Protein AF-0000000086878486 (afdb_homodimer)

Nearest PDB structures (foldseek):
  1zkg-assembly1_A  TM=4.539E-01  e=3.062E-04  Thermotoga maritima MSB8
  2id6-assembly1_A-2  TM=4.711E-01  e=4.262E-04  Thermotoga maritima
  3bhq-assembly1_B  TM=4.374E-01  e=1.096E-03  Mesorhizobium japonicum MAFF 303099
  1jt0-assembly1_A  TM=4.997E-01  e=2.566E-03  Staphylococcus aureus
  3e7q-assembly1_A  TM=3.628E-01  e=9.636E-03  Pseudomonas aeruginosa

pLDDT: mean 92.59, std 7.36, range [60.41, 98.69]

Solvent-accessible surface area (backbone atoms only — not comparable to full-atom values): 22245 Å² total; per-residue (Å²): 107,73,61,56,51,49,52,49,51,51,50,50,50,43,53,32,38,48,52,41,32,56,75,5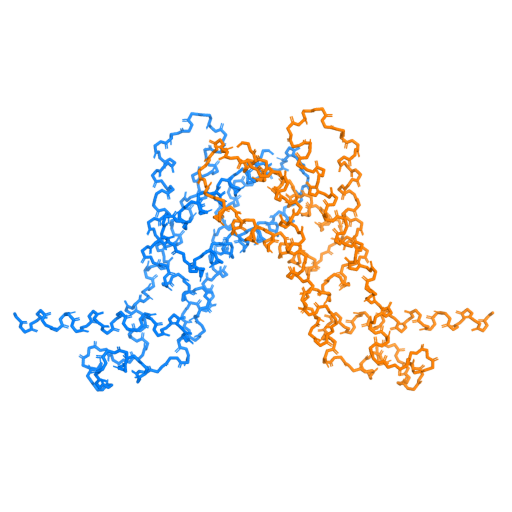2,11,56,74,69,44,48,66,60,61,32,19,58,68,73,71,50,54,52,71,61,51,50,76,76,30,88,45,69,67,56,45,48,44,69,60,51,36,73,67,54,56,54,50,52,51,47,55,53,50,52,48,51,51,50,48,67,76,40,62,80,44,87,75,48,59,61,64,59,55,48,50,53,50,49,49,52,51,49,48,52,62,76,38,41,61,49,51,48,22,42,62,70,30,17,58,93,47,94,32,61,54,42,54,61,51,50,39,50,51,50,43,58,62,49,56,79,70,64,72,89,71,45,75,80,49,65,67,55,70,71,41,44,54,52,44,43,51,49,50,42,51,45,54,53,48,49,52,51,56,58,66,71,52,92,73,54,71,66,49,49,48,32,38,48,53,44,51,48,49,24,51,52,38,9,49,43,53,66,69,61,108,72,61,56,51,48,52,50,52,52,50,50,49,42,54,32,39,49,53,41,30,55,74,51,13,56,74,69,44,47,65,59,59,32,18,56,67,74,70,51,53,52,70,59,51,49,77,78,30,87,45,69,68,54,46,47,42,70,61,51,37,71,67,54,55,54,49,52,51,48,56,53,50,52,48,52,52,49,49,67,74,39,62,80,45,87,76,48,58,62,65,59,54,48,50,52,51,48,50,52,52,49,48,52,61,74,38,39,62,49,51,46,23,42,62,71,29,17,58,93,48,95,32,62,54,42,55,62,51,49,39,52,51,51,44,59,61,50,56,79,69,66,72,88,71,45,74,82,48,67,70,54,71,71,42,45,52,51,43,44,51,49,51,42,51,45,53,54,50,49,53,51,56,58,65,70,52,91,72,54,71,66,50,50,49,32,38,48,54,46,52,48,49,23,51,50,37,9,49,44,52,67,69,59

Secondary structure (DSSP, 8-state):
-HHHHHHHHHHHHHHHHHHHHHHHHHHH--HHHHHHHTT--HHHHHTT-SSHHHHHHHHS-HHHHHHHHHHHHHHHHHHHHSTT-TT--HHHHHHHHHHHHHHHHHTHHHHHHHHHS-TTSTTTTHHHHHHHHHHHHHHTT--S--SS----HHHHHHHHHHHHHHHHHHHHHHHHS---HHHHHHHHHHHHHHHHHHHHHHH-/-HHHHHHHHHHHHHHHHHHHHHHHHHHH--HHHHHHHTT--HHHHHTT-SSHHHHHHHHS-HHHHHHHHHHHHHHHHHHHHSTT-TT--HHHHHHHHHHHHHHHHHTHHHHHHHHHS-TTSGGGGHHHHHHHHHHHHHHTT--S--SS----HHHHHHHHHHHHHHHHHHHHHHHHS---HHHHHHHHHHHHHHHHHHHHHHH-

Foldseek 3Di:
DVVVVVVVVLVLLLVLLLVQCLVQFLVRGDLVSSCVSVVHDSVVNCVPAVDSQRSVCVNQPPVLLVVVLVLLLVVLVLLLVCVPPPVPPPVVVVVSLVVVLCSCVVCLSSLLNLAPRAPPHPSPCSLVVSLVSSLVSCVVLDDCDADPDDDDPVRVSVVSSVVSSVVSVVSNVLSPDDDDSVVSSVVSVVVVVVSSVVVSNRRD/DVVVVVV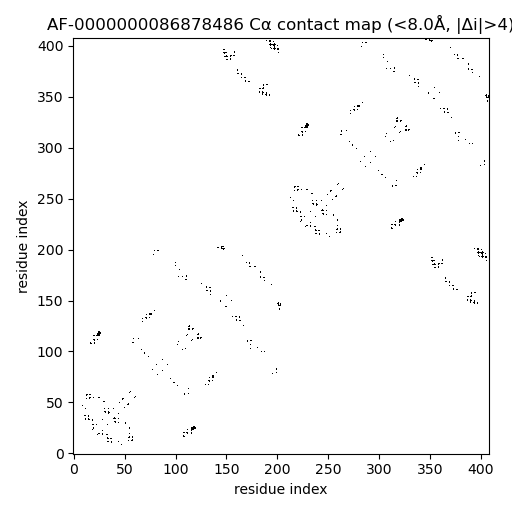VVLVLLLVLLLVQCLVQFLVRGDLVSSCVSVPHDSVVNCVPAVDSQRSVCVNQPPVLLVVVLVLLLVVLVLLLVCVPPPVPPPVVVVVSLVVVLCSCVVCLSSLLNLAPRAPPHPSPCSLVVSLVSQLVSCVVQDDCDADPDDDDPVRVSVVSSVVSSVVSVVSNVLSPDDDDSVVSSVVSVVVVVVSSVVVSNRRD

Radius of gyration: 25.2 Å; Cα contacts (8 Å, |Δi|>4): 394; chains: 2; bounding box: 57×85×45 Å

Sequence (408 aa):
MVQAKKDEVRKEIEYAALKVFYEKGFVDAKMSDIANEINISVGNIYTYFKNKKDLFYAVVPPDLVDYLKKVLVDTIHFDNQNLFDAETDSDRKSALLQEQVDVLRKYRNQIIIIFEKNKGTIYTNAKNELVETMIETKKAYLKKQYKHYEIGMEENLILLDILAHNVIDMNLDLLKRDMSEDSRKQIFEALYVYRLYGMKSLSEMVQAKKDEVRKEIEYAALKVFYEKGFVDAKMSDIANEINISVGNIYTYFKNKKDLFYAVVPPDLVDYLKKVLVDTIHFDNQNLFDAETDSDRKSALLQEQVDVLRKYRNQIIIIFEKNKGTIYTNAKNELVETMIETKKAYLKKQYKHYEIGMEENLILLDILAHNVIDMNLDLLKRDMSEDSRKQIFEALYVYRLYGMKSLSE

Structure (mmCIF, N/CA/C/O backbone):
data_AF-0000000086878486-model_v1
#
loop_
_entity.id
_entity.type
_entity.pdbx_description
1 polymer 'TetR/AcrR family transcriptional regulator'
#
loop_
_atom_site.group_PDB
_atom_site.id
_atom_site.type_symbol
_atom_site.label_atom_id
_atom_site.label_alt_id
_atom_site.label_comp_id
_atom_site.label_asym_id
_atom_site.label_entity_id
_atom_site.label_seq_id
_atom_site.pdbx_PDB_ins_code
_atom_site.Cartn_x
_atom_site.Cartn_y
_atom_site.Cartn_z
_atom_site.occupancy
_atom_site.B_iso_or_equiv
_atom_site.auth_seq_id
_atom_site.auth_comp_id
_atom_site.auth_asym_id
_atom_site.auth_atom_id
_atom_site.pdbx_PDB_model_num
ATOM 1 N N . MET A 1 1 ? -11.852 -44.219 -20.453 1 65.25 1 MET A N 1
ATOM 2 C CA . MET A 1 1 ? -12.57 -43.312 -21.328 1 65.25 1 MET A CA 1
ATOM 3 C C . MET A 1 1 ? -13.633 -42.531 -20.547 1 65.25 1 MET A C 1
ATOM 5 O O . MET A 1 1 ? -13.68 -41.312 -20.625 1 65.25 1 MET A O 1
ATOM 9 N N . VAL A 1 2 ? -14.461 -43.281 -19.859 1 73.12 2 VAL A N 1
ATOM 10 C CA . VAL A 1 2 ? -15.516 -42.688 -19.062 1 73.12 2 VAL A CA 1
ATOM 11 C C . VAL A 1 2 ? -14.906 -41.844 -17.938 1 73.12 2 VAL A C 1
ATOM 13 O O . VAL A 1 2 ? -15.336 -40.719 -17.688 1 73.12 2 VAL A O 1
ATOM 16 N N . GLN A 1 3 ? -13.82 -42.344 -17.406 1 74.25 3 GLN A N 1
ATOM 17 C CA . GLN A 1 3 ? -13.156 -41.656 -16.297 1 74.25 3 GLN A CA 1
ATOM 18 C C . GLN A 1 3 ? -12.492 -40.375 -16.781 1 74.25 3 GLN A C 1
ATOM 20 O O . GLN A 1 3 ? -12.57 -39.344 -16.109 1 74.25 3 GLN A O 1
ATOM 25 N N . ALA A 1 4 ? -11.906 -40.531 -17.922 1 75.56 4 ALA A N 1
ATOM 26 C CA . ALA A 1 4 ? -11.242 -39.375 -18.5 1 75.56 4 ALA A CA 1
ATOM 27 C C . ALA A 1 4 ? -12.227 -38.219 -18.766 1 75.56 4 ALA A C 1
ATOM 29 O O . ALA A 1 4 ? -11.906 -37.062 -18.547 1 75.56 4 ALA A O 1
ATOM 30 N N . LYS A 1 5 ? -13.273 -38.594 -19.172 1 80.12 5 LYS A N 1
ATOM 31 C CA . LYS A 1 5 ? -14.312 -37.594 -19.438 1 80.12 5 LYS A CA 1
ATOM 32 C C . LYS A 1 5 ? -14.781 -36.938 -18.125 1 80.12 5 LYS A C 1
ATOM 34 O O . LYS A 1 5 ? -15 -35.719 -18.094 1 80.12 5 LYS A O 1
ATOM 39 N N . LYS A 1 6 ? -14.805 -37.781 -17.109 1 85.31 6 LYS A N 1
ATOM 40 C CA . LYS A 1 6 ? -15.219 -37.25 -15.805 1 85.31 6 LYS A CA 1
ATOM 41 C C . LYS A 1 6 ? -14.195 -36.25 -15.266 1 85.31 6 LYS A C 1
ATOM 43 O O . LYS A 1 6 ? -14.562 -35.219 -14.719 1 85.31 6 LYS A O 1
ATOM 48 N N . ASP A 1 7 ? -12.961 -36.625 -15.469 1 89.5 7 ASP A N 1
ATOM 49 C CA . ASP A 1 7 ? -11.891 -35.75 -14.992 1 89.5 7 ASP A CA 1
ATOM 50 C C . ASP A 1 7 ? -11.875 -34.438 -15.758 1 89.5 7 ASP A C 1
ATOM 52 O O . ASP A 1 7 ? -11.602 -33.375 -15.18 1 89.5 7 ASP A O 1
ATOM 56 N N . GLU A 1 8 ? -12.172 -34.531 -16.969 1 92.75 8 GLU A N 1
ATOM 57 C CA . GLU A 1 8 ? -12.211 -33.312 -17.797 1 92.75 8 GLU A CA 1
ATOM 58 C C . GLU A 1 8 ? -13.336 -32.406 -17.359 1 92.75 8 GLU A C 1
ATOM 60 O O . GLU A 1 8 ? -13.148 -31.188 -17.281 1 92.75 8 GLU A O 1
ATOM 65 N N . VAL A 1 9 ? -14.508 -33 -17.109 1 94.38 9 VAL A N 1
ATOM 66 C CA . VAL A 1 9 ? -15.641 -32.219 -16.656 1 94.38 9 VAL A CA 1
ATOM 67 C C . VAL A 1 9 ? -15.336 -31.578 -15.305 1 94.38 9 VAL A C 1
ATOM 69 O O . VAL A 1 9 ? -15.641 -30.406 -15.078 1 94.38 9 VAL A O 1
ATOM 72 N N . ARG A 1 10 ? -14.766 -32.344 -14.438 1 96.88 10 ARG A N 1
ATOM 73 C CA . ARG A 1 10 ? -14.391 -31.828 -13.125 1 96.88 10 ARG A CA 1
ATOM 74 C C . ARG A 1 10 ? -13.477 -30.609 -13.25 1 96.88 10 ARG A C 1
ATOM 76 O O . ARG A 1 10 ? -13.688 -29.594 -12.57 1 96.88 10 ARG A O 1
ATOM 83 N N . LYS A 1 11 ? -12.477 -30.75 -14.117 1 96.81 11 LYS A N 1
ATOM 84 C CA . LYS A 1 11 ? -11.531 -29.656 -14.32 1 96.81 11 LYS A CA 1
ATOM 85 C C . LYS A 1 11 ? -12.227 -28.422 -14.906 1 96.81 11 LYS A C 1
ATOM 87 O O . LYS A 1 11 ? -11.906 -27.297 -14.539 1 96.81 11 LYS A O 1
ATOM 92 N N . GLU A 1 12 ? -13.109 -28.656 -15.797 1 97.25 12 GLU A N 1
ATOM 93 C CA . GLU A 1 12 ? -13.875 -27.562 -16.359 1 97.25 12 GLU A CA 1
ATOM 94 C C . GLU A 1 12 ? -14.68 -26.828 -15.289 1 97.25 12 GLU A C 1
ATOM 96 O O . GLU A 1 12 ? -14.766 -25.609 -15.297 1 97.25 12 GLU A O 1
ATOM 101 N N . ILE A 1 13 ? -15.266 -27.609 -14.398 1 97.94 13 ILE A N 1
ATOM 102 C CA . ILE A 1 13 ? -16.031 -27.031 -13.305 1 97.94 13 ILE A CA 1
ATOM 103 C C . ILE A 1 13 ? -15.109 -26.203 -12.406 1 97.94 13 ILE A C 1
ATOM 105 O O . ILE A 1 13 ? -15.453 -25.094 -12.016 1 97.94 13 ILE A O 1
ATOM 109 N N . GLU A 1 14 ? -13.977 -26.734 -12.148 1 98.06 14 GLU A N 1
ATOM 110 C CA . GLU A 1 14 ? -13.016 -26.031 -11.297 1 98.06 14 GLU A CA 1
ATOM 111 C C . GLU A 1 14 ? -12.57 -24.719 -11.938 1 98.06 14 GLU A C 1
ATOM 113 O O . GLU A 1 14 ? -12.453 -23.703 -11.258 1 98.06 14 GLU A O 1
ATOM 118 N N . TYR A 1 15 ? -12.328 -24.781 -13.211 1 97.38 15 TYR A N 1
ATOM 119 C CA . TYR A 1 15 ? -11.914 -23.578 -13.93 1 97.38 15 TYR A CA 1
ATOM 120 C C . TYR A 1 15 ? -13.023 -22.531 -13.914 1 97.38 15 TYR A C 1
ATOM 122 O O . TYR A 1 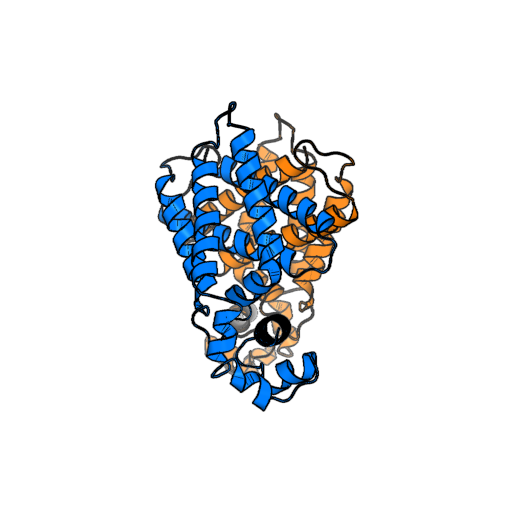15 ? -12.766 -21.359 -13.68 1 97.38 15 TYR A O 1
ATOM 130 N N . ALA A 1 16 ? -14.211 -22.922 -14.141 1 98.38 16 ALA A N 1
ATOM 131 C CA . ALA A 1 16 ? -15.359 -22.031 -14.094 1 98.38 16 ALA A CA 1
ATOM 132 C C . ALA A 1 16 ? -15.539 -21.438 -12.695 1 98.38 16 ALA A C 1
ATOM 134 O O . ALA A 1 16 ? -15.82 -20.25 -12.547 1 98.38 16 ALA A O 1
ATOM 135 N N . ALA A 1 17 ? -15.383 -22.297 -11.727 1 98.62 17 ALA A N 1
ATOM 136 C CA . ALA A 1 17 ? -15.516 -21.875 -10.344 1 98.62 17 ALA A CA 1
ATOM 137 C C . ALA A 1 17 ? -14.461 -20.812 -10 1 98.62 17 ALA A C 1
ATOM 139 O O . ALA A 1 17 ? -14.773 -19.797 -9.375 1 98.62 17 ALA A O 1
ATOM 140 N N . LEU A 1 18 ? -13.234 -21.094 -10.398 1 98.12 18 LEU A N 1
ATOM 141 C CA . LEU A 1 18 ? -12.156 -20.141 -10.148 1 98.12 18 LEU A CA 1
ATOM 142 C C . LEU A 1 18 ? -12.492 -18.781 -10.727 1 98.12 18 LEU A C 1
ATOM 144 O O . LEU A 1 18 ? -12.312 -17.75 -10.055 1 98.12 18 LEU A O 1
ATOM 148 N N . LYS A 1 19 ? -12.992 -18.781 -11.875 1 98 19 LYS A N 1
ATOM 149 C CA . LYS A 1 19 ? -13.375 -17.531 -12.539 1 98 19 LYS A CA 1
ATOM 150 C C . LYS A 1 19 ? -14.477 -16.812 -11.773 1 98 19 LYS A C 1
ATOM 152 O O . LYS A 1 19 ? -14.375 -15.617 -11.508 1 98 19 LYS A O 1
ATOM 157 N N . VAL A 1 20 ? -15.508 -17.5 -11.383 1 98.62 20 VAL A N 1
ATOM 158 C CA . VAL A 1 20 ? -16.672 -16.922 -10.711 1 98.62 20 VAL A CA 1
ATOM 159 C C . VAL A 1 20 ? -16.266 -16.422 -9.328 1 98.62 20 VAL A C 1
ATOM 161 O O . VAL A 1 20 ? -16.641 -15.312 -8.93 1 98.62 20 VAL A O 1
ATOM 164 N N . PHE A 1 21 ? -15.453 -17.234 -8.594 1 98.5 21 PHE A N 1
ATOM 165 C CA . PHE A 1 21 ? -14.992 -16.812 -7.273 1 98.5 21 PHE A CA 1
ATOM 166 C C . PHE A 1 21 ? -14.086 -15.594 -7.375 1 98.5 21 PHE A C 1
ATOM 168 O O . PHE A 1 21 ? -14.086 -14.742 -6.484 1 98.5 21 PHE A O 1
ATOM 175 N N . TYR A 1 22 ? -13.352 -15.523 -8.414 1 97.81 22 TYR A N 1
ATOM 176 C CA . TYR A 1 22 ? -12.508 -14.359 -8.656 1 97.81 22 TYR A CA 1
ATOM 177 C C . TYR A 1 22 ? -13.352 -13.117 -8.906 1 97.81 22 TYR A C 1
ATOM 179 O O . TYR A 1 22 ? -13.055 -12.047 -8.375 1 97.81 22 TYR A O 1
ATOM 187 N N . GLU A 1 23 ? -14.391 -13.281 -9.609 1 97.31 23 GLU A N 1
ATOM 188 C CA . GLU A 1 23 ? -15.203 -12.141 -10.039 1 97.31 23 GLU A CA 1
ATOM 189 C C . GLU A 1 23 ? -16.156 -11.695 -8.93 1 97.31 23 GLU A C 1
ATOM 191 O O . GLU A 1 23 ? -16.359 -10.5 -8.719 1 97.31 23 GLU A O 1
ATOM 196 N N . LYS A 1 24 ? -16.641 -12.68 -8.148 1 97.5 24 LYS A N 1
ATOM 197 C CA . LYS A 1 24 ? -17.781 -12.336 -7.301 1 97.5 24 LYS A CA 1
ATOM 198 C C . LYS A 1 24 ? -17.438 -12.516 -5.824 1 97.5 24 LYS A C 1
ATOM 200 O O . LYS A 1 24 ? -18.141 -11.992 -4.949 1 97.5 24 LYS A O 1
ATOM 205 N N . GLY A 1 25 ? -16.375 -13.297 -5.617 1 97.81 25 GLY A N 1
ATOM 206 C CA . GLY A 1 25 ? -16.141 -13.703 -4.242 1 97.81 25 GLY A CA 1
ATOM 207 C C . GLY A 1 25 ? -16.969 -14.898 -3.822 1 97.81 25 GLY A C 1
ATOM 208 O O . GLY A 1 25 ? -17.875 -15.32 -4.547 1 97.81 25 GLY A O 1
ATOM 209 N N . PHE A 1 26 ? -16.672 -15.398 -2.674 1 97.69 26 PHE A N 1
ATOM 210 C CA . PHE A 1 26 ? -17.312 -16.625 -2.205 1 97.69 26 PHE A CA 1
ATOM 211 C C . PHE A 1 26 ? -18.766 -16.375 -1.858 1 97.69 26 PHE A C 1
ATOM 213 O O . PHE A 1 26 ? -19.641 -17.125 -2.283 1 97.69 26 PHE A O 1
ATOM 220 N N . VAL A 1 27 ? -19.062 -15.328 -1.132 1 97.81 27 VAL A N 1
ATOM 221 C CA . VAL A 1 27 ? -20.391 -15.086 -0.584 1 97.81 27 VAL A CA 1
ATOM 222 C C . VAL A 1 27 ? -21.391 -14.844 -1.72 1 97.81 27 VAL A C 1
ATOM 224 O O . VAL A 1 27 ? -22.453 -15.453 -1.756 1 97.81 27 VAL A O 1
ATOM 227 N N . ASP A 1 28 ? -21 -14.148 -2.734 1 98.06 28 ASP A N 1
ATOM 228 C CA . ASP A 1 28 ? -21.938 -13.711 -3.773 1 98.06 28 ASP A CA 1
ATOM 229 C C . ASP A 1 28 ? -22 -14.734 -4.91 1 98.06 28 ASP A C 1
ATOM 231 O O . ASP A 1 28 ? -22.938 -14.719 -5.711 1 98.06 28 ASP A O 1
ATOM 235 N N . ALA A 1 29 ? -21.016 -15.539 -4.969 1 98.38 29 ALA A N 1
ATOM 236 C CA . ALA A 1 29 ? -21.016 -16.562 -6.012 1 98.38 29 ALA A CA 1
ATOM 237 C C . ALA A 1 29 ? -22.109 -17.594 -5.773 1 98.38 29 ALA A C 1
ATOM 239 O O . ALA A 1 29 ? -22.359 -17.984 -4.633 1 98.38 29 ALA A O 1
ATOM 240 N N . LYS A 1 30 ? -22.766 -18 -6.871 1 98.19 30 LYS A N 1
ATOM 241 C CA . LYS A 1 30 ? -23.781 -19.047 -6.832 1 98.19 30 LYS A CA 1
ATOM 242 C C . LYS A 1 30 ? -23.375 -20.234 -7.699 1 98.19 30 LYS A C 1
ATOM 244 O O . LYS A 1 30 ? -22.672 -20.078 -8.695 1 98.19 30 LYS A O 1
ATOM 249 N N . MET A 1 31 ? -23.891 -21.391 -7.277 1 98.31 31 MET A N 1
ATOM 250 C CA . MET A 1 31 ? -23.625 -22.578 -8.07 1 98.31 31 MET A CA 1
ATOM 251 C C . MET A 1 31 ? -24.188 -22.438 -9.484 1 98.31 31 MET A C 1
ATOM 253 O O . MET A 1 31 ? -23.609 -22.953 -10.438 1 98.31 31 MET A O 1
ATOM 257 N N . SER A 1 32 ? -25.234 -21.656 -9.625 1 98.5 32 SER A N 1
ATOM 258 C CA . SER A 1 32 ? -25.828 -21.406 -10.938 1 98.5 32 SER A CA 1
ATOM 259 C C . SER A 1 32 ? -24.906 -20.578 -11.82 1 98.5 32 SER A C 1
ATOM 261 O O . SER A 1 32 ? -24.844 -20.781 -13.031 1 98.5 32 SER A O 1
ATOM 263 N N . ASP A 1 33 ? -24.219 -19.578 -11.227 1 98.62 33 ASP A N 1
ATOM 264 C CA . ASP A 1 33 ? -23.234 -18.797 -11.977 1 98.62 33 ASP A CA 1
ATOM 265 C C . ASP A 1 33 ? -22.156 -19.703 -12.578 1 98.62 33 ASP A C 1
ATOM 267 O O . ASP A 1 33 ? -21.781 -19.516 -13.742 1 98.62 33 ASP A O 1
ATOM 271 N N . ILE A 1 34 ? -21.719 -20.656 -11.789 1 98.62 34 ILE A N 1
ATOM 272 C CA . ILE A 1 34 ? -20.656 -21.562 -12.195 1 98.62 34 ILE A CA 1
ATOM 273 C C . ILE A 1 34 ? -21.156 -22.5 -13.297 1 98.62 34 ILE A C 1
ATOM 275 O O . ILE A 1 34 ? -20.484 -22.703 -14.312 1 98.62 34 ILE A O 1
ATOM 279 N N . ALA A 1 35 ? -22.344 -23.047 -13.148 1 98.5 35 ALA A N 1
ATOM 280 C CA . ALA A 1 35 ? -22.953 -23.922 -14.141 1 98.5 35 ALA A CA 1
ATOM 281 C C . ALA A 1 35 ? -23.109 -23.203 -15.477 1 98.5 35 ALA A C 1
ATOM 283 O O . ALA A 1 35 ? -22.797 -23.766 -16.531 1 98.5 35 ALA A O 1
ATOM 284 N N . ASN A 1 36 ? -23.547 -21.953 -15.391 1 98.31 36 ASN A N 1
ATOM 285 C CA . ASN A 1 36 ? -23.812 -21.156 -16.578 1 98.31 36 ASN A CA 1
ATOM 286 C C . ASN A 1 36 ? -22.516 -20.859 -17.344 1 98.31 36 ASN A C 1
ATOM 288 O O . ASN A 1 36 ? -22.531 -20.75 -18.578 1 98.31 36 ASN A O 1
ATOM 292 N N . GLU A 1 37 ? -21.438 -20.797 -16.672 1 97.69 37 GLU A N 1
ATOM 293 C CA . GLU A 1 37 ? -20.141 -20.5 -17.312 1 97.69 37 GLU A CA 1
ATOM 294 C C . GLU A 1 37 ? -19.766 -21.562 -18.328 1 97.69 37 GLU A C 1
ATOM 296 O O . GLU A 1 37 ? -19.125 -21.266 -19.328 1 97.69 37 GLU A O 1
ATOM 301 N N . ILE A 1 38 ? -20.188 -22.781 -18.094 1 97.38 38 ILE A N 1
ATOM 302 C CA . ILE A 1 38 ? -19.766 -23.859 -18.984 1 97.38 38 ILE A CA 1
ATOM 303 C C . ILE A 1 38 ? -20.984 -24.594 -19.516 1 97.38 38 ILE A C 1
ATOM 305 O O . ILE A 1 38 ? -20.875 -25.734 -19.984 1 97.38 38 ILE A O 1
ATOM 309 N N . ASN A 1 39 ? -22.172 -24.047 -19.266 1 97.44 39 ASN A N 1
ATOM 310 C CA . ASN A 1 39 ? -23.422 -24.5 -19.859 1 97.44 39 ASN A CA 1
ATOM 311 C C . ASN A 1 39 ? -23.766 -25.922 -19.406 1 97.44 39 ASN A C 1
ATOM 313 O O . ASN A 1 39 ? -24.047 -26.781 -20.234 1 97.44 39 ASN A O 1
ATOM 317 N N . ILE A 1 40 ? -23.812 -26.125 -18.156 1 97.19 40 ILE A N 1
ATOM 318 C CA . ILE A 1 40 ? -24.297 -27.375 -17.562 1 97.19 40 ILE A CA 1
ATOM 319 C C . ILE A 1 40 ? -25.328 -27.062 -16.469 1 97.19 40 ILE A C 1
ATOM 321 O O . ILE A 1 40 ? -25.578 -25.906 -16.156 1 97.19 40 ILE A O 1
ATOM 325 N N . SER A 1 41 ? -25.953 -28.078 -15.969 1 96.69 41 SER A N 1
ATOM 326 C CA . SER A 1 41 ? -26.906 -27.891 -14.891 1 96.69 41 SER A CA 1
ATOM 327 C C . SER A 1 41 ? -26.219 -27.844 -13.531 1 96.69 41 SER A C 1
ATOM 329 O O . SER A 1 41 ? -25.141 -28.438 -13.359 1 96.69 41 SER A O 1
ATOM 331 N N . VAL A 1 42 ? -26.844 -27.188 -12.617 1 97.62 42 VAL A N 1
ATOM 332 C CA . VAL A 1 42 ? -26.344 -27.156 -11.25 1 97.62 42 VAL A CA 1
ATOM 333 C C . VAL A 1 42 ? -26.266 -28.578 -10.695 1 97.62 42 VAL A C 1
ATOM 335 O O . VAL A 1 42 ? -25.312 -28.922 -9.992 1 97.62 42 VAL A O 1
ATOM 338 N N . GLY A 1 43 ? -27.25 -29.375 -11 1 97 43 GLY A N 1
ATOM 339 C CA . GLY A 1 43 ? -27.266 -30.75 -10.562 1 97 43 GLY A CA 1
ATOM 340 C C . GLY A 1 43 ? -26.047 -31.531 -11 1 97 43 GLY A C 1
ATOM 341 O O . GLY A 1 43 ? -25.531 -32.375 -10.25 1 97 43 GLY A O 1
ATOM 342 N N . ASN A 1 44 ? -25.625 -31.266 -12.148 1 96.75 44 ASN A N 1
ATOM 343 C CA . ASN A 1 44 ? -24.438 -31.922 -12.664 1 96.75 44 ASN A CA 1
ATOM 344 C C . ASN A 1 44 ? -23.203 -31.562 -11.844 1 96.75 44 ASN A C 1
ATOM 346 O O . ASN A 1 44 ? -22.328 -32.406 -11.609 1 96.75 44 ASN A O 1
ATOM 350 N N . ILE A 1 45 ? -23.078 -30.344 -11.383 1 97.88 45 ILE A N 1
ATOM 351 C CA . ILE A 1 45 ? -21.953 -29.938 -10.555 1 97.88 45 ILE A CA 1
ATOM 352 C C . ILE A 1 45 ? -21.938 -30.75 -9.266 1 97.88 45 ILE A C 1
ATOM 354 O O . ILE A 1 45 ? -20.859 -31.172 -8.797 1 97.88 45 ILE A O 1
ATOM 358 N N . TYR A 1 46 ? -23.109 -31.094 -8.75 1 97.25 46 TYR A N 1
ATOM 359 C CA . TYR A 1 46 ? -23.234 -31.766 -7.473 1 97.25 46 TYR A CA 1
ATOM 360 C C . TYR A 1 46 ? -22.828 -33.25 -7.594 1 97.25 46 TYR A C 1
ATOM 362 O O . TYR A 1 46 ? -22.609 -33.906 -6.586 1 97.25 46 TYR A O 1
ATOM 370 N N . THR A 1 47 ? -22.688 -33.75 -8.797 1 96.69 47 THR A N 1
ATOM 371 C CA . THR A 1 47 ? -22.141 -35.062 -9.008 1 96.69 47 THR A CA 1
ATOM 372 C C . THR A 1 47 ? -20.656 -35.125 -8.672 1 96.69 47 THR A C 1
ATOM 374 O O . THR A 1 47 ? -20.109 -36.188 -8.375 1 96.69 47 THR A O 1
ATOM 377 N N . TYR A 1 48 ? -20.078 -33.969 -8.688 1 97.19 48 TYR A N 1
ATOM 378 C CA . TYR A 1 48 ? -18.625 -33.906 -8.516 1 97.19 48 TYR A CA 1
ATOM 379 C C . TYR A 1 48 ? -18.266 -33.25 -7.188 1 97.19 48 TYR A C 1
ATOM 381 O O . TYR A 1 48 ? -17.234 -33.531 -6.59 1 97.19 48 TYR A O 1
ATOM 389 N N . PHE A 1 49 ? -19.094 -32.281 -6.746 1 98.06 49 PHE A N 1
ATOM 390 C CA . PHE A 1 49 ? -18.844 -31.516 -5.535 1 98.06 49 PHE A CA 1
ATOM 391 C C . PHE A 1 49 ? -20.094 -31.453 -4.664 1 98.06 49 PHE A C 1
ATOM 393 O O . PHE A 1 49 ? -21.188 -31.25 -5.172 1 98.06 49 PHE A O 1
ATOM 400 N N . LYS A 1 50 ? -19.891 -31.5 -3.416 1 97.75 50 LYS A N 1
ATOM 401 C CA . LYS A 1 50 ? -21 -31.625 -2.469 1 97.75 50 LYS A CA 1
ATOM 402 C C . LYS A 1 50 ? -21.75 -30.297 -2.332 1 97.75 50 LYS A C 1
ATOM 404 O O . LYS A 1 50 ? -22.969 -30.297 -2.186 1 97.75 50 LYS A O 1
ATOM 409 N N . ASN A 1 51 ? -21 -29.25 -2.26 1 97.19 51 ASN A N 1
ATOM 410 C CA . ASN A 1 51 ? -21.547 -27.906 -2.066 1 97.19 51 ASN A CA 1
ATOM 411 C C . ASN A 1 51 ? -20.562 -26.828 -2.488 1 97.19 51 ASN A C 1
ATOM 413 O O . ASN A 1 51 ? -19.469 -27.141 -2.959 1 97.19 51 ASN A O 1
ATOM 417 N N . LYS A 1 52 ? -20.906 -25.625 -2.355 1 97.69 52 LYS A N 1
ATOM 418 C CA . LYS A 1 52 ? -20.094 -24.5 -2.773 1 97.69 52 LYS A CA 1
ATOM 419 C C . LYS A 1 52 ? -18.766 -24.469 -2.012 1 97.69 52 LYS A C 1
ATOM 421 O O . LYS A 1 52 ? -17.719 -24.188 -2.592 1 97.69 52 LYS A O 1
ATOM 426 N N . LYS A 1 53 ? -18.828 -24.797 -0.761 1 97.44 53 LYS A N 1
ATOM 427 C CA . LYS A 1 53 ? -17.625 -24.797 0.074 1 97.44 53 LYS A CA 1
ATOM 428 C C . LYS A 1 53 ? -16.641 -25.859 -0.39 1 97.44 53 LYS A C 1
ATOM 430 O O . LYS A 1 53 ? -15.438 -25.594 -0.496 1 97.44 53 LYS A O 1
ATOM 435 N N . ASP A 1 54 ? -17.125 -26.969 -0.655 1 97.94 54 ASP A N 1
ATOM 436 C CA . ASP A 1 54 ? -16.297 -28.062 -1.159 1 97.94 54 ASP A CA 1
ATOM 437 C C . ASP A 1 54 ? -15.617 -27.688 -2.473 1 97.94 54 ASP A C 1
ATOM 439 O O . ASP A 1 54 ? -14.422 -27.906 -2.65 1 97.94 54 ASP A O 1
ATOM 443 N N . LEU A 1 55 ? -16.391 -27.125 -3.361 1 98.31 55 LEU A N 1
ATOM 444 C CA . LEU A 1 55 ? -15.867 -26.672 -4.645 1 98.31 55 LEU A CA 1
ATOM 445 C C . LEU A 1 55 ? -14.859 -25.547 -4.449 1 98.31 55 LEU A C 1
ATOM 447 O O . LEU A 1 55 ? -13.789 -25.547 -5.074 1 98.31 55 LEU A O 1
ATOM 451 N N . PHE A 1 56 ? -15.148 -24.609 -3.576 1 98.25 56 PHE A N 1
ATOM 452 C CA . PHE A 1 56 ? -14.273 -23.484 -3.311 1 98.25 56 PHE A CA 1
ATOM 453 C C . PHE A 1 56 ? -12.891 -23.953 -2.873 1 98.25 56 PHE A C 1
ATOM 455 O O . PHE A 1 56 ? -11.875 -23.531 -3.426 1 98.25 56 PHE A O 1
ATOM 462 N N . TYR A 1 57 ? -12.828 -24.875 -1.922 1 97.5 57 TYR A N 1
ATOM 463 C CA . TYR A 1 57 ? -11.547 -25.281 -1.348 1 97.5 57 TYR A CA 1
ATOM 464 C C . TYR A 1 57 ? -10.828 -26.266 -2.27 1 97.5 57 TYR A C 1
ATOM 466 O O . TYR A 1 57 ? -9.641 -26.531 -2.096 1 97.5 57 TYR A O 1
ATOM 474 N N . ALA A 1 58 ? -11.547 -26.812 -3.248 1 96.94 58 ALA A N 1
ATOM 475 C CA . ALA A 1 58 ? -10.891 -27.578 -4.305 1 96.94 58 ALA A CA 1
ATOM 476 C C . ALA A 1 58 ? -10.094 -26.656 -5.23 1 96.94 58 ALA A C 1
ATOM 478 O O . ALA A 1 58 ? -9.031 -27.031 -5.719 1 96.94 58 ALA A O 1
ATOM 479 N N . VAL A 1 59 ? -10.609 -25.438 -5.438 1 96.31 59 VAL A N 1
ATOM 480 C CA . VAL A 1 59 ? -10 -24.516 -6.383 1 96.31 59 VAL A CA 1
ATOM 481 C C . VAL A 1 59 ? -8.984 -23.625 -5.656 1 96.31 59 VAL A C 1
ATOM 483 O O . VAL A 1 59 ? -8.008 -23.172 -6.254 1 96.31 59 VAL A O 1
ATOM 486 N N . VAL A 1 60 ? -9.227 -23.391 -4.391 1 97 60 VAL A N 1
ATOM 487 C CA . VAL A 1 60 ? -8.328 -22.625 -3.539 1 97 60 VAL A CA 1
ATOM 488 C C . VAL A 1 60 ? -8.008 -23.406 -2.273 1 97 60 VAL A C 1
ATOM 490 O O . VAL A 1 60 ? -8.469 -23.078 -1.186 1 97 60 VAL A O 1
ATOM 493 N N . PRO A 1 61 ? -7.211 -24.359 -2.396 1 95.94 61 PRO A N 1
ATOM 494 C CA . PRO A 1 61 ? -6.973 -25.25 -1.266 1 95.94 61 PRO A CA 1
ATOM 495 C C . PRO A 1 61 ? -6.121 -24.609 -0.171 1 95.94 61 PRO A C 1
ATOM 497 O O . PRO A 1 61 ? -5.219 -23.828 -0.466 1 95.94 61 PRO A O 1
ATOM 500 N N . PRO A 1 62 ? -6.285 -24.953 1.064 1 93.25 62 PRO A N 1
ATOM 501 C CA . PRO A 1 62 ? -5.52 -24.406 2.182 1 93.25 62 PRO A CA 1
ATOM 502 C C . PRO A 1 62 ? -4.016 -24.625 2.043 1 93.25 62 PRO A C 1
ATOM 504 O O . PRO A 1 62 ? -3.217 -23.797 2.463 1 93.25 62 PRO A O 1
ATOM 507 N N . ASP A 1 63 ? -3.641 -25.688 1.424 1 93.69 63 ASP A N 1
ATOM 508 C CA . ASP A 1 63 ? -2.223 -25.984 1.249 1 93.69 63 ASP A CA 1
ATOM 509 C C . ASP A 1 63 ? -1.544 -24.938 0.376 1 93.69 63 ASP A C 1
ATOM 511 O O . ASP A 1 63 ? -0.34 -24.703 0.5 1 93.69 63 ASP A O 1
ATOM 515 N N . LEU A 1 64 ? -2.328 -24.375 -0.508 1 92 64 LEU A N 1
ATOM 516 C CA . LEU A 1 64 ? -1.774 -23.312 -1.346 1 92 64 LEU A CA 1
ATOM 517 C C . LEU A 1 64 ? -1.372 -22.109 -0.504 1 92 64 LEU A C 1
ATOM 519 O O . LEU A 1 64 ? -0.325 -21.5 -0.74 1 92 64 LEU A O 1
ATOM 523 N N . VAL A 1 65 ? -2.113 -21.766 0.481 1 88.44 65 VAL A N 1
ATOM 524 C CA . VAL A 1 65 ? -1.83 -20.641 1.356 1 88.44 65 VAL A CA 1
ATOM 525 C C . VAL A 1 65 ? -0.526 -20.891 2.113 1 88.44 65 VAL A C 1
ATOM 527 O O . VAL A 1 65 ? 0.319 -19.984 2.211 1 88.44 65 VAL A O 1
ATOM 530 N N . ASP A 1 66 ? -0.42 -22.109 2.57 1 90.88 66 ASP A N 1
ATOM 531 C CA . ASP A 1 66 ? 0.799 -22.484 3.285 1 90.88 66 ASP A CA 1
ATOM 532 C C . ASP A 1 66 ? 2.02 -22.375 2.373 1 90.88 66 ASP A C 1
ATOM 534 O O . ASP A 1 66 ? 3.086 -21.938 2.797 1 90.88 66 ASP A O 1
ATOM 538 N N . TYR A 1 67 ? 1.822 -22.812 1.183 1 91.19 67 TYR A N 1
ATOM 539 C CA . TYR A 1 67 ? 2.9 -22.75 0.201 1 91.19 67 TYR A CA 1
ATOM 540 C C . TYR A 1 67 ? 3.291 -21.297 -0.081 1 91.19 67 TYR A C 1
ATOM 542 O O . TYR A 1 67 ? 4.477 -20.969 -0.12 1 91.19 67 TYR A O 1
ATOM 550 N N . LEU A 1 68 ? 2.346 -20.438 -0.219 1 88.88 68 LEU A N 1
ATOM 551 C CA . LEU A 1 68 ? 2.59 -19.031 -0.471 1 88.88 68 LEU A CA 1
ATOM 552 C C . LEU A 1 68 ? 3.334 -18.391 0.697 1 88.88 68 LEU A C 1
ATOM 554 O O . LEU A 1 68 ? 4.285 -17.625 0.494 1 88.88 68 LEU A O 1
ATOM 558 N N . LYS A 1 69 ? 2.92 -18.703 1.862 1 88.69 69 LYS A N 1
ATOM 559 C CA . LYS A 1 69 ? 3.588 -18.219 3.066 1 88.69 69 LYS A CA 1
ATOM 560 C C . LYS A 1 69 ? 5.047 -18.656 3.102 1 88.69 69 LYS A C 1
ATOM 562 O O . LYS A 1 69 ? 5.938 -17.859 3.395 1 88.69 69 LYS A O 1
ATOM 567 N N . LYS A 1 70 ? 5.203 -19.875 2.793 1 90.88 70 LYS A N 1
ATOM 568 C CA . LYS A 1 70 ? 6.555 -20.422 2.812 1 90.88 70 LYS A CA 1
ATOM 569 C C . LYS A 1 70 ? 7.457 -19.688 1.819 1 90.88 70 LYS A C 1
ATOM 571 O O . LYS A 1 70 ? 8.594 -19.344 2.143 1 90.88 70 LYS A O 1
ATOM 576 N N . VAL A 1 71 ? 6.984 -19.5 0.643 1 89.25 71 VAL A N 1
ATOM 577 C CA . VAL A 1 71 ? 7.762 -18.828 -0.393 1 89.25 71 VAL A CA 1
ATOM 578 C C . VAL A 1 71 ? 8.156 -17.422 0.079 1 89.25 71 VAL A C 1
ATOM 580 O O . VAL A 1 71 ? 9.305 -17.016 -0.073 1 89.25 71 VAL A O 1
ATOM 583 N N . LEU A 1 72 ? 7.262 -16.703 0.698 1 85.44 72 LEU A N 1
ATOM 584 C CA . LEU A 1 72 ? 7.523 -15.352 1.163 1 85.44 72 LEU A CA 1
ATOM 585 C C . LEU A 1 72 ? 8.516 -15.359 2.324 1 85.44 72 LEU A C 1
ATOM 587 O O . LEU A 1 72 ? 9.422 -14.516 2.377 1 85.44 72 LEU A O 1
ATOM 591 N N . VAL A 1 73 ? 8.336 -16.297 3.23 1 87.94 73 VAL A N 1
ATOM 592 C CA . VAL A 1 73 ? 9.227 -16.422 4.383 1 87.94 73 VAL A CA 1
ATOM 593 C C . VAL A 1 73 ? 10.641 -16.734 3.908 1 87.94 73 VAL A C 1
ATOM 595 O O . VAL A 1 73 ? 11.609 -16.141 4.379 1 87.94 73 VAL A O 1
ATOM 598 N N . ASP A 1 74 ? 10.719 -17.656 2.957 1 88.5 74 ASP A N 1
ATOM 599 C CA . ASP A 1 74 ? 12.023 -18.016 2.412 1 88.5 74 ASP A CA 1
ATOM 600 C C . ASP A 1 74 ? 12.711 -16.812 1.772 1 88.5 74 ASP A C 1
ATOM 602 O O . ASP A 1 74 ? 13.922 -16.625 1.913 1 88.5 74 ASP A O 1
ATOM 606 N N . THR A 1 75 ? 12 -16.016 1.172 1 87.75 75 THR A N 1
ATOM 607 C CA . THR A 1 75 ? 12.539 -14.828 0.529 1 87.75 75 THR A CA 1
ATOM 608 C C . THR A 1 75 ? 13.055 -13.836 1.569 1 87.75 75 THR A C 1
ATOM 610 O O . THR A 1 75 ? 14.141 -13.273 1.415 1 87.75 75 THR A O 1
ATOM 613 N N . ILE A 1 76 ? 12.328 -13.703 2.645 1 88.06 76 ILE A N 1
ATOM 614 C CA . ILE A 1 76 ? 12.734 -12.797 3.713 1 88.06 76 ILE A CA 1
ATOM 615 C C . ILE A 1 76 ? 14.039 -13.289 4.336 1 88.06 76 ILE A C 1
ATOM 617 O O . ILE A 1 76 ? 14.969 -12.508 4.551 1 88.06 76 ILE A O 1
ATOM 621 N N . HIS A 1 77 ? 14.102 -14.57 4.562 1 89.12 77 HIS A N 1
ATOM 622 C CA . HIS A 1 77 ? 15.32 -15.148 5.121 1 89.12 77 HIS A CA 1
ATOM 623 C C . HIS A 1 77 ? 16.5 -14.945 4.184 1 89.12 77 HIS A C 1
ATOM 625 O O . HIS A 1 77 ? 17.562 -14.469 4.609 1 89.12 77 HIS A O 1
ATOM 631 N N . PHE A 1 78 ? 16.281 -15.211 3.004 1 86.75 78 PHE A N 1
ATOM 632 C CA . PHE A 1 78 ? 17.359 -15.117 2.031 1 86.75 78 PHE A CA 1
ATOM 633 C C . PHE A 1 78 ? 17.859 -13.68 1.905 1 86.75 78 PHE A C 1
ATOM 635 O O . PHE A 1 78 ? 19.062 -13.43 1.952 1 86.75 78 PHE A O 1
ATOM 642 N N . ASP A 1 79 ? 16.906 -12.797 1.764 1 86.5 79 ASP A N 1
ATOM 643 C CA . ASP A 1 79 ? 17.25 -11.391 1.584 1 86.5 79 ASP A CA 1
ATOM 644 C C . ASP A 1 79 ? 18.047 -10.867 2.783 1 86.5 79 ASP A C 1
ATOM 646 O O . ASP A 1 79 ? 19.016 -10.141 2.615 1 86.5 79 ASP A O 1
ATOM 650 N N . ASN A 1 80 ? 17.703 -11.25 3.924 1 86.75 80 ASN A N 1
ATOM 651 C CA . ASN A 1 80 ? 18.359 -10.711 5.117 1 86.75 80 ASN A CA 1
ATOM 652 C C . ASN A 1 80 ? 19.703 -11.398 5.379 1 86.75 80 ASN A C 1
ATOM 654 O O . ASN A 1 80 ? 20.625 -10.773 5.902 1 86.75 80 ASN A O 1
ATOM 658 N N . GLN A 1 81 ? 19.812 -12.609 5.008 1 85.44 81 GLN A N 1
ATOM 659 C CA . GLN A 1 81 ? 21.047 -13.344 5.242 1 85.44 81 GLN A CA 1
ATOM 660 C C . GLN A 1 81 ? 22.109 -12.977 4.207 1 85.44 81 GLN A C 1
ATOM 662 O O . GLN A 1 81 ? 23.312 -13.109 4.461 1 85.44 81 GLN A O 1
ATOM 667 N N . ASN A 1 82 ? 21.641 -12.445 3.078 1 80.19 82 ASN A N 1
ATOM 668 C CA . ASN A 1 82 ? 22.578 -12.188 1.993 1 80.19 82 ASN A CA 1
ATOM 669 C C . ASN A 1 82 ? 22.594 -10.711 1.604 1 80.19 82 ASN A C 1
ATOM 671 O O . ASN A 1 82 ? 23.094 -10.344 0.541 1 80.19 82 ASN A O 1
ATOM 675 N N . LEU A 1 83 ? 22.047 -9.961 2.402 1 72.5 83 LEU A N 1
ATOM 676 C CA . LEU A 1 83 ? 21.781 -8.555 2.107 1 72.5 83 LEU A CA 1
ATOM 677 C C . LEU A 1 83 ? 23.078 -7.816 1.758 1 72.5 83 LEU A C 1
ATOM 679 O O . LEU A 1 83 ? 23.062 -6.93 0.901 1 72.5 83 LEU A O 1
ATOM 683 N N . PHE A 1 84 ? 24.156 -8.203 2.355 1 69.25 84 PHE A N 1
ATOM 684 C CA . PHE A 1 84 ? 25.375 -7.434 2.223 1 69.25 84 PHE A CA 1
ATOM 685 C C . PHE A 1 84 ? 26.484 -8.273 1.582 1 69.25 84 PHE A C 1
ATOM 687 O O . PHE A 1 84 ? 27.656 -7.887 1.58 1 69.25 84 PHE A O 1
ATOM 694 N N . ASP A 1 85 ? 26.094 -9.328 1.231 1 69.75 85 ASP A N 1
ATOM 695 C CA . ASP A 1 85 ? 27.094 -10.219 0.636 1 69.75 85 ASP A CA 1
ATOM 696 C C . ASP A 1 85 ? 27.281 -9.906 -0.846 1 69.75 85 ASP A C 1
ATOM 698 O O . ASP A 1 85 ? 26.359 -10.039 -1.645 1 69.75 85 ASP A O 1
ATOM 702 N N . ALA A 1 86 ? 28.438 -9.328 -1.06 1 60.41 86 ALA A N 1
ATOM 703 C CA . ALA A 1 86 ? 28.812 -8.992 -2.43 1 60.41 86 ALA A CA 1
ATOM 704 C C . ALA A 1 86 ? 28.844 -10.242 -3.307 1 60.41 86 ALA A C 1
ATOM 706 O O . ALA A 1 86 ? 28.672 -10.156 -4.527 1 60.41 86 ALA A O 1
ATOM 707 N N . GLU A 1 87 ? 29.141 -11.297 -2.693 1 61.16 87 GLU A N 1
ATOM 708 C CA . GLU A 1 87 ? 29.312 -12.57 -3.396 1 61.16 87 GLU A CA 1
ATOM 709 C C . GLU A 1 87 ? 28.016 -13.383 -3.359 1 61.16 87 GLU A C 1
ATOM 711 O O . GLU A 1 87 ? 28.047 -14.609 -3.471 1 61.16 87 GLU A O 1
ATOM 716 N N . THR A 1 88 ? 27.031 -12.648 -3.146 1 61.81 88 THR A N 1
ATOM 717 C CA . THR A 1 88 ? 25.766 -13.375 -3.086 1 61.81 88 THR A CA 1
ATOM 718 C C . THR A 1 88 ? 25.625 -14.312 -4.281 1 61.81 88 THR A C 1
ATOM 720 O O . THR A 1 88 ? 25.953 -13.945 -5.41 1 61.81 88 THR A O 1
ATOM 723 N N . ASP A 1 89 ? 25.344 -15.57 -3.918 1 66.31 89 ASP A N 1
ATOM 724 C CA . ASP A 1 89 ? 25.047 -16.641 -4.871 1 66.31 89 ASP A CA 1
ATOM 725 C C . ASP A 1 89 ? 23.984 -16.188 -5.875 1 66.31 89 ASP A C 1
ATOM 727 O O . ASP A 1 89 ? 22.781 -16.297 -5.609 1 66.31 89 ASP A O 1
ATOM 731 N N . SER A 1 90 ? 24.422 -15.562 -6.852 1 76.56 90 SER A N 1
ATOM 732 C CA . SER A 1 90 ? 23.594 -15.023 -7.914 1 76.56 90 SER A CA 1
ATOM 733 C C . SER A 1 90 ? 22.594 -16.062 -8.422 1 76.56 90 SER A C 1
ATOM 735 O O . SER A 1 90 ? 21.453 -15.742 -8.742 1 76.56 90 SER A O 1
ATOM 737 N N . ASP A 1 91 ? 23.016 -17.281 -8.336 1 82.06 91 ASP A N 1
ATOM 738 C CA . ASP A 1 91 ? 22.156 -18.344 -8.852 1 82.06 91 ASP A CA 1
ATOM 739 C C . ASP A 1 91 ? 20.984 -18.609 -7.91 1 82.06 91 ASP A C 1
ATOM 741 O O . ASP A 1 91 ? 19.844 -18.797 -8.367 1 82.06 91 ASP A O 1
ATOM 745 N N . ARG A 1 92 ? 21.281 -18.609 -6.648 1 83 92 ARG A N 1
ATOM 746 C CA . ARG A 1 92 ? 20.203 -18.844 -5.684 1 83 92 ARG A CA 1
ATOM 747 C C . ARG A 1 92 ? 19.219 -17.688 -5.668 1 83 92 ARG A C 1
ATOM 749 O O . ARG A 1 92 ? 18.016 -17.891 -5.559 1 83 92 ARG A O 1
ATOM 756 N N . LYS A 1 93 ? 19.75 -16.516 -5.758 1 83.88 93 LYS A N 1
ATOM 757 C CA . LYS A 1 93 ? 18.891 -15.344 -5.832 1 83.88 93 LYS A CA 1
ATOM 758 C C . LYS A 1 93 ? 17.969 -15.406 -7.043 1 83.88 93 LYS A C 1
ATOM 760 O O . LYS A 1 93 ? 16.766 -15.164 -6.93 1 83.88 93 LYS A O 1
ATOM 765 N N . SER A 1 94 ? 18.562 -15.789 -8.102 1 85.56 94 SER A N 1
ATOM 766 C CA . SER A 1 94 ? 17.797 -15.898 -9.336 1 85.56 94 SER A CA 1
ATOM 767 C C . SER A 1 94 ? 16.75 -17 -9.234 1 85.56 94 SER A C 1
ATOM 769 O O . SER A 1 94 ? 15.625 -16.828 -9.727 1 85.56 94 SER A O 1
ATOM 771 N N . ALA A 1 95 ? 17.094 -18.047 -8.641 1 87.06 95 ALA A N 1
ATOM 772 C CA . ALA A 1 95 ? 16.172 -19.156 -8.484 1 87.06 95 ALA A CA 1
ATOM 773 C C . ALA A 1 95 ? 14.992 -18.781 -7.594 1 87.06 95 ALA A C 1
ATOM 775 O O . ALA A 1 95 ? 13.852 -19.125 -7.887 1 87.06 95 ALA A O 1
ATOM 776 N N . LEU A 1 96 ? 15.25 -18.062 -6.559 1 85.62 96 LEU A N 1
ATOM 777 C CA . LEU A 1 96 ? 14.195 -17.625 -5.648 1 85.62 96 LEU A CA 1
ATOM 778 C C . LEU A 1 96 ? 13.266 -16.625 -6.32 1 85.62 96 LEU A C 1
ATOM 780 O O . LEU A 1 96 ? 12.047 -16.688 -6.156 1 85.62 96 LEU A O 1
ATOM 784 N N . LEU A 1 97 ? 13.859 -15.781 -7.047 1 88.12 97 LEU A N 1
ATOM 785 C CA . LEU A 1 97 ? 13.055 -14.812 -7.789 1 88.12 97 LEU A CA 1
ATOM 786 C C . LEU A 1 97 ? 12.172 -15.523 -8.812 1 88.12 97 LEU A C 1
ATOM 788 O O . LEU A 1 97 ? 10.992 -15.195 -8.945 1 88.12 97 LEU A O 1
ATOM 792 N N . GLN A 1 98 ? 12.773 -16.469 -9.508 1 90.44 98 GLN A N 1
ATOM 793 C CA . GLN A 1 98 ? 12 -17.203 -10.508 1 90.44 98 GLN A CA 1
ATOM 794 C C . GLN A 1 98 ? 10.852 -17.969 -9.859 1 90.44 98 GLN A C 1
ATOM 796 O O . GLN A 1 98 ? 9.766 -18.078 -10.43 1 90.44 98 GLN A O 1
ATOM 801 N N . GLU A 1 99 ? 11.125 -18.484 -8.734 1 90.94 99 GLU A N 1
ATOM 802 C CA . GLU A 1 99 ? 10.062 -19.188 -8.016 1 90.94 99 GLU A CA 1
ATOM 803 C C . GLU A 1 99 ? 8.906 -18.234 -7.688 1 90.94 99 GLU A C 1
ATOM 805 O O . GLU A 1 99 ? 7.738 -18.625 -7.805 1 90.94 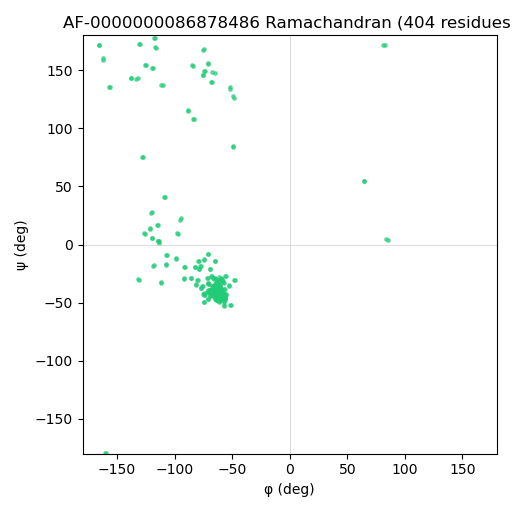99 GLU A O 1
ATOM 810 N N . GLN A 1 100 ? 9.195 -17.047 -7.238 1 91.69 100 GLN A N 1
ATOM 811 C CA . GLN A 1 100 ? 8.156 -16.062 -6.945 1 91.69 100 GLN A CA 1
ATOM 812 C C . GLN A 1 100 ? 7.371 -15.711 -8.203 1 91.69 100 GLN A C 1
ATOM 814 O O . GLN A 1 100 ? 6.141 -15.641 -8.172 1 91.69 100 GLN A O 1
ATOM 819 N N . VAL A 1 101 ? 8.094 -15.555 -9.273 1 92.19 101 VAL A N 1
ATOM 820 C CA . VAL A 1 101 ? 7.449 -15.234 -10.547 1 92.19 101 VAL A CA 1
ATOM 821 C C . VAL A 1 101 ? 6.508 -16.359 -10.953 1 92.19 101 VAL A C 1
ATOM 823 O O . VAL A 1 101 ? 5.367 -16.109 -11.352 1 92.19 101 VAL A O 1
ATOM 826 N N . ASP A 1 102 ? 6.949 -17.547 -10.828 1 92.75 102 ASP A N 1
ATOM 827 C CA . ASP A 1 102 ? 6.16 -18.719 -11.211 1 92.75 102 ASP A CA 1
ATOM 828 C C . ASP A 1 102 ? 4.902 -18.828 -10.352 1 92.75 102 ASP A C 1
ATOM 830 O O . ASP A 1 102 ? 3.818 -19.109 -10.859 1 92.75 102 ASP A O 1
ATOM 834 N N . VAL A 1 103 ? 5.043 -18.594 -9.117 1 92.44 103 VAL A N 1
ATOM 835 C CA . VAL A 1 103 ? 3.924 -18.688 -8.188 1 92.44 103 VAL A CA 1
ATOM 836 C C . VAL A 1 103 ? 2.883 -17.625 -8.531 1 92.44 103 VAL A C 1
ATOM 838 O O . VAL A 1 103 ? 1.688 -17.922 -8.609 1 92.44 103 VAL A O 1
ATOM 841 N N . LEU A 1 104 ? 3.352 -16.406 -8.75 1 91.69 104 LEU A N 1
ATOM 842 C CA . LEU A 1 104 ? 2.447 -15.305 -9.047 1 91.69 104 LEU A CA 1
ATOM 843 C C . LEU A 1 104 ? 1.717 -15.547 -10.367 1 91.69 104 LEU A C 1
ATOM 845 O O . LEU A 1 104 ? 0.54 -15.203 -10.5 1 91.69 104 LEU A O 1
ATOM 849 N N . ARG A 1 105 ? 2.41 -16.156 -11.234 1 93 105 ARG A N 1
ATOM 850 C CA . ARG A 1 105 ? 1.813 -16.453 -12.531 1 93 105 ARG A CA 1
ATOM 851 C C . ARG A 1 105 ? 0.805 -17.594 -12.422 1 93 105 ARG A C 1
ATOM 853 O O . ARG A 1 105 ? -0.339 -17.453 -12.867 1 93 105 ARG A O 1
ATOM 860 N N . LYS A 1 106 ? 1.198 -18.609 -11.828 1 93.88 106 LYS A N 1
ATOM 861 C CA . LYS A 1 106 ? 0.42 -19.844 -11.797 1 93.88 106 LYS A CA 1
ATOM 862 C C . LYS A 1 106 ? -0.817 -19.688 -10.914 1 93.88 106 LYS A C 1
ATOM 864 O O . LYS A 1 106 ? -1.881 -20.219 -11.227 1 93.88 106 LYS A O 1
ATOM 869 N N . TYR A 1 107 ? -0.713 -18.906 -9.883 1 95.25 107 TYR A N 1
ATOM 870 C CA . TYR A 1 107 ? -1.782 -18.859 -8.891 1 95.25 107 TYR A CA 1
ATOM 871 C C . TYR A 1 107 ? -2.354 -17.453 -8.773 1 95.25 107 TYR A C 1
ATOM 873 O O . TYR A 1 107 ? -2.854 -17.062 -7.711 1 95.25 107 TYR A O 1
ATOM 881 N N . ARG A 1 108 ? -2.291 -16.672 -9.789 1 95.5 108 ARG A N 1
ATOM 882 C CA . ARG A 1 108 ? -2.703 -15.281 -9.797 1 95.5 108 ARG A CA 1
ATOM 883 C C . ARG A 1 108 ? -4.113 -15.117 -9.234 1 95.5 108 ARG A C 1
ATOM 885 O O . ARG A 1 108 ? -4.32 -14.391 -8.266 1 95.5 108 ARG A O 1
ATOM 892 N N . ASN A 1 109 ? -5.039 -15.898 -9.781 1 96.25 109 ASN A N 1
ATOM 893 C CA . ASN A 1 109 ? -6.434 -15.75 -9.383 1 96.25 109 ASN A CA 1
ATOM 894 C C . ASN A 1 109 ? -6.664 -16.25 -7.957 1 96.25 109 ASN A C 1
ATOM 896 O O . ASN A 1 109 ? -7.391 -15.609 -7.188 1 96.25 109 ASN A O 1
ATOM 900 N N . GLN A 1 110 ? -6.012 -17.312 -7.645 1 97.25 110 GLN A N 1
ATOM 901 C CA . GLN A 1 110 ? -6.156 -17.859 -6.301 1 97.25 110 GLN A CA 1
ATOM 902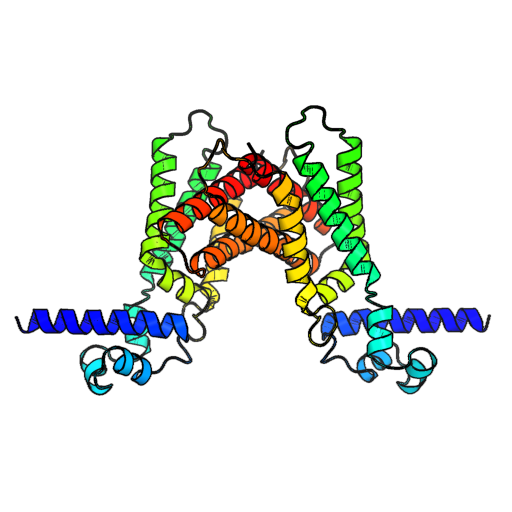 C C . GLN A 1 110 ? -5.637 -16.891 -5.246 1 97.25 110 GLN A C 1
ATOM 904 O O . GLN A 1 110 ? -6.25 -16.719 -4.191 1 97.25 110 GLN A O 1
ATOM 909 N N . ILE A 1 111 ? -4.555 -16.234 -5.574 1 96.69 111 ILE A N 1
ATOM 910 C CA . ILE A 1 111 ? -3.953 -15.289 -4.648 1 96.69 111 ILE A CA 1
ATOM 911 C C . ILE A 1 111 ? -4.91 -14.125 -4.406 1 96.69 111 ILE A C 1
ATOM 913 O O . ILE A 1 111 ? -5.148 -13.734 -3.262 1 96.69 111 ILE A O 1
ATOM 917 N N . ILE A 1 112 ? -5.492 -13.648 -5.441 1 97.38 112 ILE A N 1
ATOM 918 C CA . ILE A 1 112 ? -6.438 -12.547 -5.324 1 97.38 112 ILE A CA 1
ATOM 919 C C . ILE A 1 112 ? -7.648 -12.984 -4.5 1 97.38 112 ILE A C 1
ATOM 921 O O . ILE A 1 112 ? -8.109 -12.258 -3.623 1 97.38 112 ILE A O 1
ATOM 925 N N . ILE A 1 113 ? -8.125 -14.156 -4.703 1 97.75 113 ILE A N 1
ATOM 926 C CA . ILE A 1 113 ? -9.266 -14.68 -3.957 1 97.75 113 ILE A CA 1
ATOM 927 C C . ILE A 1 113 ? -8.906 -14.781 -2.477 1 97.75 113 ILE A C 1
ATOM 929 O O . ILE A 1 113 ? -9.664 -14.328 -1.616 1 97.75 113 ILE A O 1
ATOM 933 N N . ILE A 1 114 ? -7.766 -15.305 -2.164 1 97.06 114 ILE A N 1
ATOM 934 C CA . ILE A 1 114 ? -7.34 -15.57 -0.794 1 97.06 114 ILE A CA 1
ATOM 935 C C . ILE A 1 114 ? -7.242 -14.258 -0.021 1 97.06 114 ILE A C 1
ATOM 937 O O . ILE A 1 114 ? -7.652 -14.18 1.139 1 97.06 114 ILE A O 1
ATOM 941 N N . PHE A 1 115 ? -6.852 -13.242 -0.718 1 95.69 115 PHE A N 1
ATOM 942 C CA . PHE A 1 115 ? -6.492 -12.062 0.052 1 95.69 115 PHE A CA 1
ATOM 943 C C . PHE A 1 115 ? -7.547 -10.969 -0.1 1 95.69 115 PHE A C 1
ATOM 945 O O . PHE A 1 115 ? -7.598 -10.031 0.698 1 95.69 115 PHE A O 1
ATOM 952 N N . GLU A 1 116 ? -8.383 -11.055 -1.086 1 95.75 116 GLU A N 1
ATOM 953 C CA . GLU A 1 116 ? -9.305 -9.945 -1.299 1 95.75 116 GLU A CA 1
ATOM 954 C C . GLU A 1 116 ? -10.742 -10.438 -1.471 1 95.75 116 GLU A C 1
ATOM 956 O O . GLU A 1 116 ? -11.688 -9.688 -1.244 1 95.75 116 GLU A O 1
ATOM 961 N N . LYS A 1 117 ? -10.977 -11.578 -1.981 1 96.56 117 LYS A N 1
ATOM 962 C CA . LYS A 1 117 ? -12.305 -12.109 -2.268 1 96.56 117 LYS A CA 1
ATOM 963 C C . LYS A 1 117 ? -12.672 -13.234 -1.306 1 96.56 117 LYS A C 1
ATOM 965 O O . LYS A 1 117 ? -13.227 -14.25 -1.717 1 96.56 117 LYS A O 1
ATOM 970 N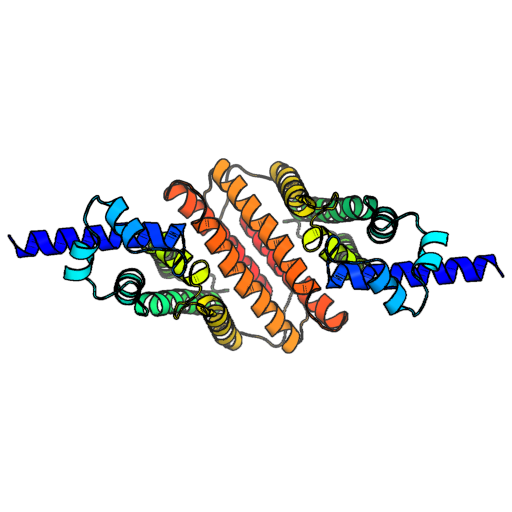 N . ASN A 1 118 ? -12.344 -13.078 -0.08 1 95.75 118 ASN A N 1
ATOM 971 C CA . ASN A 1 118 ? -12.305 -14.234 0.809 1 95.75 118 ASN A CA 1
ATOM 972 C C . ASN A 1 118 ? -13.375 -14.148 1.892 1 95.75 118 ASN A C 1
ATOM 974 O O . ASN A 1 118 ? -13.422 -14.977 2.803 1 95.75 118 ASN A O 1
ATOM 978 N N . LYS A 1 119 ? -14.203 -13.117 1.84 1 97 119 LYS A N 1
ATOM 979 C CA . LYS A 1 119 ? -15.242 -12.992 2.859 1 97 119 LYS A CA 1
ATOM 980 C C . LYS A 1 119 ? -16.047 -14.273 2.982 1 97 119 LYS A C 1
ATOM 982 O O . LYS A 1 119 ? -16.453 -14.867 1.976 1 97 119 LYS A O 1
ATOM 987 N N . GLY A 1 120 ? -16.297 -14.703 4.215 1 96.62 120 GLY A N 1
ATOM 988 C CA . GLY A 1 120 ? -17.109 -15.883 4.441 1 96.62 120 GLY A CA 1
ATOM 989 C C . GLY A 1 120 ? -16.328 -17.172 4.328 1 96.62 120 GLY A C 1
ATOM 990 O O . GLY A 1 120 ? -16.906 -18.266 4.387 1 96.62 120 GLY A O 1
ATOM 991 N N . THR A 1 121 ? -15 -17.125 4.137 1 97.25 121 THR A N 1
ATOM 992 C CA . THR A 1 121 ? -14.156 -18.312 4.02 1 97.25 121 THR A CA 1
ATOM 993 C C . THR A 1 121 ? -13.133 -18.359 5.152 1 97.25 121 THR A C 1
ATOM 995 O O . THR A 1 121 ? -13.078 -17.453 5.98 1 97.25 121 THR A O 1
ATOM 998 N N . ILE A 1 122 ? -12.359 -19.422 5.141 1 96.06 122 ILE A N 1
ATOM 999 C CA . ILE A 1 122 ? -11.344 -19.578 6.172 1 96.06 122 ILE A CA 1
ATOM 1000 C C . ILE A 1 122 ? -10.219 -18.578 5.949 1 96.06 122 ILE A C 1
ATOM 1002 O O . ILE A 1 122 ? -9.375 -18.375 6.824 1 96.06 122 ILE A O 1
ATOM 1006 N N . TYR A 1 123 ? -10.258 -17.859 4.793 1 96.81 123 TYR A N 1
ATOM 1007 C CA . TYR A 1 123 ? -9.164 -16.969 4.422 1 96.81 123 TYR A CA 1
ATOM 1008 C C . TYR A 1 123 ? -9.469 -15.531 4.809 1 96.81 123 TYR A C 1
ATOM 1010 O O . TYR A 1 123 ? -8.734 -14.617 4.453 1 96.81 123 TYR A O 1
ATOM 1018 N N . THR A 1 124 ? -10.492 -15.305 5.523 1 96.56 124 THR A N 1
ATOM 1019 C CA . THR A 1 124 ? -10.93 -13.961 5.867 1 96.56 124 THR A CA 1
ATOM 1020 C C . THR A 1 124 ? -9.812 -13.18 6.547 1 96.56 124 THR A C 1
ATOM 1022 O O . THR A 1 124 ? -9.68 -11.969 6.352 1 96.56 124 THR A O 1
ATOM 1025 N N . ASN A 1 125 ? -8.844 -13.898 7.258 1 95.38 125 ASN A N 1
ATOM 1026 C CA . ASN A 1 125 ? -7.758 -13.234 7.969 1 95.38 125 ASN A CA 1
ATOM 1027 C C . ASN A 1 125 ? -6.398 -13.57 7.363 1 95.38 125 ASN A C 1
ATOM 1029 O O . ASN A 1 125 ? -5.363 -13.367 7.996 1 95.38 125 ASN A O 1
ATOM 1033 N N . ALA A 1 126 ? -6.438 -14.07 6.172 1 95 126 ALA A N 1
ATOM 1034 C CA . ALA A 1 126 ? -5.207 -14.57 5.559 1 95 126 ALA A CA 1
ATOM 1035 C C . ALA A 1 126 ? -4.172 -13.461 5.426 1 95 126 ALA A C 1
ATOM 1037 O O . ALA A 1 126 ? -2.98 -13.68 5.66 1 95 126 ALA A O 1
ATOM 1038 N N . LYS A 1 127 ? -4.574 -12.305 5.023 1 94.69 127 LYS A N 1
ATOM 1039 C CA . LYS A 1 127 ? -3.637 -11.203 4.855 1 94.69 127 LYS A CA 1
ATOM 1040 C C . LYS A 1 127 ? -2.967 -10.844 6.18 1 94.69 127 LYS A C 1
ATOM 1042 O O . LYS A 1 127 ? -1.74 -10.727 6.246 1 94.69 127 LYS A O 1
ATOM 1047 N N . ASN A 1 128 ? -3.75 -10.68 7.215 1 95.62 128 ASN A N 1
ATOM 1048 C CA . ASN A 1 128 ? -3.211 -10.352 8.531 1 95.62 128 ASN A CA 1
ATOM 1049 C C . ASN A 1 128 ? -2.27 -11.445 9.039 1 95.62 128 ASN A C 1
ATOM 1051 O O . ASN A 1 128 ? -1.239 -11.148 9.648 1 95.62 128 ASN A O 1
ATOM 1055 N N . GLU A 1 129 ? -2.658 -12.648 8.766 1 94.69 129 GLU A N 1
ATOM 1056 C CA . GLU A 1 129 ? -1.81 -13.766 9.18 1 94.69 129 GLU A CA 1
ATOM 1057 C C . GLU A 1 129 ? -0.471 -13.734 8.445 1 94.69 129 GLU A C 1
ATOM 1059 O O . GLU A 1 129 ? 0.573 -14.016 9.039 1 94.69 129 GLU A O 1
ATOM 1064 N N . LEU A 1 130 ? -0.552 -13.438 7.207 1 94.75 130 LEU A N 1
ATOM 1065 C CA . LEU A 1 130 ? 0.68 -13.344 6.434 1 94.75 130 LEU A CA 1
ATOM 1066 C C . LEU A 1 130 ? 1.557 -12.203 6.941 1 94.75 130 LEU A C 1
ATOM 1068 O O . LEU A 1 130 ? 2.771 -12.367 7.086 1 94.75 130 LEU A O 1
ATOM 1072 N N . VAL A 1 131 ? 1.006 -11.102 7.23 1 96 131 VAL A N 1
ATOM 1073 C CA . VAL A 1 131 ? 1.725 -9.945 7.758 1 96 131 VAL A CA 1
ATOM 1074 C C . VAL A 1 131 ? 2.416 -10.328 9.07 1 96 131 VAL A C 1
ATOM 1076 O O . VAL A 1 131 ? 3.6 -10.039 9.258 1 96 131 VAL A O 1
ATOM 1079 N N . GLU A 1 132 ? 1.672 -11 9.945 1 95.62 132 GLU A N 1
ATOM 1080 C CA . GLU A 1 132 ? 2.238 -11.438 11.219 1 95.62 132 GLU A CA 1
ATOM 1081 C C . GLU A 1 132 ? 3.43 -12.367 11 1 95.62 132 GLU A C 1
ATOM 1083 O O . GLU A 1 132 ? 4.449 -12.242 11.688 1 95.62 132 GLU A O 1
ATOM 1088 N N . THR A 1 133 ? 3.236 -13.234 10.109 1 95.25 133 THR A N 1
ATOM 1089 C CA . THR A 1 133 ? 4.312 -14.172 9.805 1 95.25 133 THR A CA 1
ATOM 1090 C C . THR A 1 133 ? 5.539 -13.43 9.273 1 95.25 133 THR A C 1
ATOM 1092 O O . THR A 1 133 ? 6.668 -13.734 9.664 1 95.25 133 THR A O 1
ATOM 1095 N N . MET A 1 134 ? 5.363 -12.484 8.422 1 94.75 134 MET A N 1
ATOM 1096 C CA . MET A 1 134 ? 6.465 -11.703 7.875 1 94.75 134 MET A CA 1
ATOM 1097 C C . MET A 1 134 ? 7.199 -10.945 8.977 1 94.75 134 MET A C 1
ATOM 1099 O O . MET A 1 134 ? 8.43 -10.93 9.016 1 94.75 134 MET A O 1
ATOM 1103 N N . ILE A 1 135 ? 6.461 -10.352 9.844 1 95.94 135 ILE A N 1
ATOM 1104 C CA . ILE A 1 135 ? 7.039 -9.562 10.922 1 95.94 135 ILE A CA 1
ATOM 1105 C C . ILE A 1 135 ? 7.84 -10.477 11.852 1 95.94 135 ILE A C 1
ATOM 1107 O O . ILE A 1 135 ? 8.977 -10.164 12.219 1 95.94 135 ILE A O 1
ATOM 1111 N N . GLU A 1 136 ? 7.234 -11.602 12.195 1 95.56 136 GLU A N 1
ATOM 1112 C CA . GLU A 1 136 ? 7.914 -12.555 13.07 1 95.56 136 GLU A CA 1
ATOM 1113 C C . GLU A 1 136 ? 9.234 -13.023 12.453 1 95.56 136 GLU A C 1
ATOM 1115 O O . GLU A 1 136 ? 10.234 -13.164 13.156 1 95.56 136 GLU A O 1
ATOM 1120 N N . THR A 1 137 ? 9.211 -13.281 11.219 1 94.69 137 THR A N 1
ATOM 1121 C CA . THR A 1 137 ? 10.414 -13.719 10.523 1 94.69 137 THR A CA 1
ATOM 1122 C C . THR A 1 137 ? 11.477 -12.617 10.531 1 94.69 137 THR A C 1
ATOM 1124 O O . THR A 1 137 ? 12.656 -12.891 10.766 1 94.69 137 THR A O 1
ATOM 1127 N N . LYS A 1 138 ? 11.062 -11.422 10.305 1 93.88 138 LYS A N 1
ATOM 1128 C CA . LYS A 1 138 ? 11.984 -10.297 10.211 1 93.88 138 LYS A CA 1
ATOM 1129 C C . LYS A 1 138 ? 12.562 -9.945 11.578 1 93.88 138 LYS A C 1
ATOM 1131 O O . LYS A 1 138 ? 13.664 -9.406 11.672 1 93.88 138 LYS A O 1
ATOM 1136 N N . LYS A 1 139 ? 11.836 -10.203 12.648 1 92.88 139 LYS A N 1
ATOM 1137 C CA . LYS A 1 139 ? 12.258 -9.883 14.008 1 92.88 139 LYS A CA 1
ATOM 1138 C C . LYS A 1 139 ? 13.641 -10.461 14.305 1 92.88 139 LYS A C 1
ATOM 1140 O O . LYS A 1 139 ? 14.43 -9.844 15.023 1 92.88 139 LYS A O 1
ATOM 1145 N N . ALA A 1 140 ? 13.914 -11.57 13.773 1 90.94 140 ALA A N 1
ATOM 1146 C CA . ALA A 1 140 ? 15.18 -12.258 14.008 1 90.94 140 ALA A CA 1
ATOM 1147 C C . ALA A 1 140 ? 16.344 -11.461 13.445 1 90.94 140 ALA A C 1
ATOM 1149 O O . ALA A 1 140 ? 17.5 -11.711 13.797 1 90.94 140 ALA A O 1
ATOM 1150 N N . TYR A 1 141 ? 16.062 -10.508 12.641 1 91.31 141 TYR A N 1
ATOM 1151 C CA . TYR A 1 141 ? 17.141 -9.797 11.953 1 91.31 141 TYR A CA 1
ATOM 1152 C C . TYR A 1 141 ? 17.219 -8.352 12.414 1 91.31 141 TYR A C 1
ATOM 1154 O O . TYR A 1 141 ? 17.984 -7.555 11.859 1 91.31 141 TYR A O 1
ATOM 1162 N N . LEU A 1 142 ? 16.359 -7.945 13.352 1 90.38 142 LEU A N 1
ATOM 1163 C CA . LEU A 1 142 ? 16.359 -6.574 13.844 1 90.38 142 LEU A CA 1
ATOM 1164 C C . LEU A 1 142 ? 17.656 -6.258 14.578 1 90.38 142 LEU A C 1
ATOM 1166 O O . LEU A 1 142 ? 18.219 -7.125 15.258 1 90.38 142 LEU A O 1
ATOM 1170 N N . LYS A 1 143 ? 18.078 -4.977 14.484 1 88.81 143 LYS A N 1
ATOM 1171 C CA . LYS A 1 143 ? 19.281 -4.496 15.148 1 88.81 143 LYS A CA 1
ATOM 1172 C C . LYS A 1 143 ? 18.953 -3.432 16.188 1 88.81 143 LYS A C 1
ATOM 1174 O O . LYS A 1 143 ? 17.828 -2.928 16.234 1 88.81 143 LYS A O 1
ATOM 1179 N N . LYS A 1 144 ? 19.969 -3.164 16.922 1 83.75 144 LYS A N 1
ATOM 1180 C CA . LYS A 1 144 ? 19.812 -2.129 17.938 1 83.75 144 LYS A CA 1
ATOM 1181 C C . LYS A 1 144 ? 20.078 -0.743 17.359 1 83.75 144 LYS A C 1
ATOM 1183 O O . LYS A 1 144 ? 19.578 0.259 17.859 1 83.75 144 LYS A O 1
ATOM 1188 N N . GLN A 1 145 ? 20.922 -0.751 16.359 1 84.38 145 GLN A N 1
ATOM 1189 C CA . GLN A 1 145 ? 21.297 0.516 15.742 1 84.38 145 GLN A CA 1
ATOM 1190 C C . GLN A 1 145 ? 21.344 0.402 14.227 1 84.38 145 GLN A C 1
ATOM 1192 O O . GLN A 1 145 ? 21.766 -0.625 13.688 1 84.38 145 GLN A O 1
ATOM 1197 N N . TYR A 1 146 ? 20.906 1.528 13.703 1 88.44 146 TYR A N 1
ATOM 1198 C CA . TYR A 1 146 ? 20.875 1.599 12.25 1 88.44 146 TYR A CA 1
ATOM 1199 C C . TYR A 1 146 ? 21.656 2.807 11.742 1 88.44 146 TYR A C 1
ATOM 1201 O O . TYR A 1 146 ? 21.781 3.812 12.445 1 88.44 146 TYR A O 1
ATOM 1209 N N . LYS A 1 147 ? 22.109 2.705 10.578 1 86.94 147 LYS A N 1
ATOM 1210 C CA . LYS A 1 147 ? 23.016 3.699 10.008 1 86.94 147 LYS A CA 1
ATOM 1211 C C . LYS A 1 147 ? 22.266 4.953 9.578 1 86.94 147 LYS A C 1
ATOM 1213 O O . LYS A 1 147 ? 22.75 6.07 9.766 1 86.94 147 LYS A O 1
ATOM 1218 N N . HIS A 1 148 ? 21.109 4.809 9.07 1 86.31 148 HIS A N 1
ATOM 1219 C CA . HIS A 1 148 ? 20.484 5.898 8.32 1 86.31 148 HIS A CA 1
ATOM 1220 C C . HIS A 1 148 ? 19.344 6.527 9.109 1 86.31 148 HIS A C 1
ATOM 1222 O O . HIS A 1 148 ? 18.812 7.566 8.719 1 86.31 148 HIS A O 1
ATOM 1228 N N . TYR A 1 149 ? 19 5.871 10.227 1 86.31 149 TYR A N 1
ATOM 1229 C CA . TYR A 1 149 ? 17.859 6.367 10.992 1 86.31 149 TYR A CA 1
ATOM 1230 C C . TYR A 1 149 ? 17.875 5.809 12.414 1 86.31 149 TYR A C 1
ATOM 1232 O O . TYR A 1 149 ? 18.625 4.867 12.711 1 86.31 149 TYR A O 1
ATOM 1240 N N . GLU A 1 150 ? 17.188 6.5 13.281 1 91.94 150 GLU A N 1
ATOM 1241 C CA . GLU A 1 150 ? 16.984 6.027 14.648 1 91.94 150 GLU A CA 1
ATOM 1242 C C . GLU A 1 150 ? 15.539 5.621 14.883 1 91.94 150 GLU A C 1
ATOM 1244 O O . GLU A 1 150 ? 14.609 6.305 14.438 1 91.94 150 GLU A O 1
ATOM 1249 N N . ILE A 1 151 ? 15.445 4.43 15.609 1 95 151 ILE A N 1
ATOM 1250 C CA . ILE A 1 151 ? 14.078 3.949 15.82 1 95 151 ILE A CA 1
ATOM 1251 C C . ILE A 1 151 ? 14.031 3.039 17.047 1 95 151 ILE A C 1
ATOM 1253 O O . ILE A 1 151 ? 14.938 2.229 17.25 1 95 151 ILE A O 1
ATOM 1257 N N . GLY A 1 152 ? 12.992 3.271 17.859 1 93.69 152 GLY A N 1
ATOM 1258 C CA . GLY A 1 152 ? 12.773 2.359 18.969 1 93.69 152 GLY A CA 1
ATOM 1259 C C . GLY A 1 152 ? 12.188 1.025 18.547 1 93.69 152 GLY A C 1
ATOM 1260 O O . GLY A 1 152 ? 11.734 0.876 17.406 1 93.69 152 GLY A O 1
ATOM 1261 N N . MET A 1 153 ? 12.195 0.091 19.422 1 93.5 153 MET A N 1
ATOM 1262 C CA . MET A 1 153 ? 11.727 -1.259 19.109 1 93.5 153 MET A CA 1
ATOM 1263 C C . MET A 1 153 ? 10.242 -1.255 18.766 1 93.5 153 MET A C 1
ATOM 1265 O O . MET A 1 153 ? 9.828 -1.891 17.797 1 93.5 153 MET A O 1
ATOM 1269 N N . GLU A 1 154 ? 9.484 -0.612 19.516 1 94.88 154 GLU A N 1
ATOM 1270 C CA . GLU A 1 154 ? 8.047 -0.549 19.25 1 94.88 154 GLU A CA 1
ATOM 1271 C C . GLU A 1 154 ? 7.766 0.103 17.891 1 94.88 154 GLU A C 1
ATOM 1273 O O . GLU A 1 154 ? 6.949 -0.396 17.125 1 94.88 154 GLU A O 1
ATOM 1278 N N . GLU A 1 155 ? 8.453 1.2 17.609 1 96.5 155 GLU A N 1
ATOM 1279 C CA . GLU A 1 155 ? 8.305 1.896 16.344 1 96.5 155 GLU A CA 1
ATOM 1280 C C . GLU A 1 155 ? 8.734 1.013 15.18 1 96.5 155 GLU A C 1
ATOM 1282 O O . GLU A 1 155 ? 8.125 1.043 14.109 1 96.5 155 GLU A O 1
ATOM 1287 N N . ASN A 1 156 ? 9.758 0.246 15.453 1 96.44 156 ASN A N 1
ATOM 1288 C CA . ASN A 1 156 ? 10.258 -0.637 14.406 1 96.44 156 ASN A CA 1
ATOM 1289 C C . ASN A 1 156 ? 9.234 -1.709 14.039 1 96.44 156 ASN A C 1
ATOM 1291 O O . ASN A 1 156 ? 9.094 -2.055 12.867 1 96.44 156 ASN A O 1
ATOM 1295 N N . LEU A 1 157 ? 8.594 -2.189 15.031 1 96.25 157 LEU A N 1
ATOM 1296 C CA . LEU A 1 157 ? 7.562 -3.188 14.773 1 96.25 157 LEU A CA 1
ATOM 1297 C C . LEU A 1 157 ? 6.41 -2.584 13.977 1 96.25 157 LEU A C 1
ATOM 1299 O O . LEU A 1 157 ? 5.848 -3.238 13.094 1 96.25 157 LEU A O 1
ATOM 1303 N N . ILE A 1 158 ? 6.059 -1.366 14.297 1 97.38 158 ILE A N 1
ATOM 1304 C CA . ILE A 1 158 ? 5.008 -0.671 13.562 1 97.38 158 ILE A CA 1
ATOM 1305 C C . ILE A 1 158 ? 5.465 -0.419 12.125 1 97.38 158 ILE A C 1
ATOM 1307 O O . ILE A 1 158 ? 4.688 -0.592 11.18 1 97.38 158 ILE A O 1
ATOM 1311 N N . LEU A 1 159 ? 6.73 -0.026 11.969 1 97.75 159 LEU A N 1
ATOM 1312 C CA . LEU A 1 159 ? 7.312 0.15 10.641 1 97.75 159 LEU A CA 1
ATOM 1313 C C . LEU A 1 159 ? 7.195 -1.132 9.828 1 97.75 159 LEU A C 1
ATOM 1315 O O . LEU A 1 159 ? 6.738 -1.102 8.68 1 97.75 159 LEU A O 1
ATOM 1319 N N . LEU A 1 160 ? 7.547 -2.242 10.438 1 96.75 160 LEU A N 1
ATOM 1320 C CA . LEU A 1 160 ? 7.5 -3.527 9.75 1 96.75 160 LEU A CA 1
ATOM 1321 C C . LEU A 1 160 ? 6.07 -3.881 9.352 1 96.75 160 LEU A C 1
ATOM 1323 O O . LEU A 1 160 ? 5.844 -4.453 8.281 1 96.75 160 LEU A O 1
ATOM 1327 N N . ASP A 1 161 ? 5.188 -3.566 10.195 1 97.81 161 ASP A N 1
ATOM 1328 C CA . ASP A 1 161 ? 3.777 -3.811 9.906 1 97.81 161 ASP A CA 1
ATOM 1329 C C . ASP A 1 161 ? 3.326 -3.021 8.68 1 97.81 161 ASP A C 1
ATOM 1331 O O . ASP A 1 161 ? 2.672 -3.568 7.789 1 97.81 161 ASP A O 1
ATOM 1335 N N . ILE A 1 162 ? 3.672 -1.743 8.594 1 97.75 162 ILE A N 1
ATOM 1336 C CA . ILE A 1 162 ? 3.32 -0.886 7.465 1 97.75 162 ILE A CA 1
ATOM 1337 C C . ILE A 1 162 ? 3.951 -1.431 6.184 1 97.75 162 ILE A C 1
ATOM 1339 O O . ILE A 1 162 ? 3.271 -1.577 5.164 1 97.75 162 ILE A O 1
ATOM 1343 N N . LEU A 1 163 ? 5.176 -1.787 6.262 1 96.75 163 LEU A N 1
ATOM 1344 C CA . LEU A 1 163 ? 5.898 -2.268 5.09 1 96.75 163 LEU A CA 1
ATOM 1345 C C . LEU A 1 163 ? 5.336 -3.604 4.613 1 96.75 163 LEU A C 1
ATOM 1347 O O . LEU A 1 163 ? 5.191 -3.826 3.408 1 96.75 163 LEU A O 1
ATOM 1351 N N . ALA A 1 164 ? 5.074 -4.465 5.578 1 95.94 164 ALA A N 1
ATOM 1352 C CA . ALA A 1 164 ? 4.516 -5.762 5.215 1 95.94 164 ALA A CA 1
ATOM 1353 C C . ALA A 1 164 ? 3.188 -5.598 4.477 1 95.94 164 ALA A C 1
ATOM 1355 O O . ALA A 1 164 ? 2.965 -6.227 3.439 1 95.94 164 ALA A O 1
ATOM 1356 N N . HIS A 1 165 ? 2.32 -4.77 4.973 1 96.12 165 HIS A N 1
ATOM 1357 C CA . HIS A 1 165 ? 1.06 -4.496 4.293 1 96.12 165 HIS A CA 1
ATOM 1358 C C . HIS A 1 165 ? 1.296 -3.916 2.902 1 96.12 165 HIS A C 1
ATOM 1360 O O . HIS A 1 165 ? 0.614 -4.289 1.946 1 96.12 165 HIS A O 1
ATOM 1366 N N . ASN A 1 166 ? 2.221 -3.064 2.838 1 94.75 166 ASN A N 1
ATOM 1367 C CA . ASN A 1 166 ? 2.488 -2.4 1.566 1 94.75 166 ASN A CA 1
ATOM 1368 C C . ASN A 1 166 ? 3.02 -3.379 0.523 1 94.75 166 ASN A C 1
ATOM 1370 O O . ASN A 1 166 ? 2.672 -3.285 -0.655 1 94.75 166 ASN A O 1
ATOM 1374 N N . VAL A 1 167 ? 3.873 -4.305 0.955 1 93.94 167 VAL A N 1
ATOM 1375 C CA . VAL A 1 167 ? 4.398 -5.309 0.036 1 93.94 167 VAL A CA 1
ATOM 1376 C C . VAL A 1 167 ? 3.254 -6.156 -0.516 1 93.94 167 VAL A C 1
ATOM 1378 O O . VAL A 1 167 ? 3.17 -6.387 -1.725 1 93.94 167 VAL A O 1
ATOM 1381 N N . ILE A 1 168 ? 2.424 -6.566 0.339 1 94.81 168 ILE A N 1
ATOM 1382 C CA . ILE A 1 168 ? 1.291 -7.387 -0.081 1 94.81 168 ILE A CA 1
ATOM 1383 C C . ILE A 1 168 ? 0.396 -6.586 -1.023 1 94.81 168 ILE A C 1
ATOM 1385 O O . ILE A 1 168 ? 0.031 -7.066 -2.1 1 94.81 168 ILE A O 1
ATOM 1389 N N . ASP A 1 169 ? 0.131 -5.359 -0.69 1 96.19 169 ASP A N 1
ATOM 1390 C CA . ASP A 1 169 ? -0.778 -4.535 -1.481 1 96.19 169 ASP A CA 1
ATOM 1391 C C . ASP A 1 169 ? -0.189 -4.234 -2.857 1 96.19 169 ASP A C 1
ATOM 1393 O O . ASP A 1 169 ? -0.916 -4.191 -3.854 1 96.19 169 ASP A O 1
ATOM 1397 N N . MET A 1 170 ? 1.085 -3.977 -2.928 1 95.5 170 MET A N 1
ATOM 1398 C CA . MET A 1 170 ? 1.738 -3.721 -4.207 1 95.5 170 MET A CA 1
ATOM 1399 C C . MET A 1 170 ? 1.604 -4.922 -5.137 1 95.5 170 MET A C 1
ATOM 1401 O O . MET A 1 170 ? 1.278 -4.77 -6.316 1 95.5 170 MET A O 1
ATOM 1405 N N . ASN A 1 171 ? 1.845 -6.094 -4.559 1 94.75 171 ASN A N 1
ATOM 1406 C CA . ASN A 1 171 ? 1.754 -7.297 -5.379 1 94.75 171 ASN A CA 1
ATOM 1407 C C . ASN A 1 171 ? 0.319 -7.566 -5.82 1 94.75 171 ASN A C 1
ATOM 1409 O O . ASN A 1 171 ? 0.08 -7.945 -6.969 1 94.75 171 ASN A O 1
ATOM 1413 N N . LEU A 1 172 ? -0.599 -7.371 -4.922 1 96.31 172 LEU A N 1
ATOM 1414 C CA . LEU A 1 172 ? -1.999 -7.57 -5.277 1 96.31 172 LEU A CA 1
ATOM 1415 C C . LEU A 1 172 ? -2.434 -6.578 -6.352 1 96.31 172 LEU A C 1
ATOM 1417 O O . LEU A 1 172 ? -3.172 -6.938 -7.27 1 96.31 172 LEU A O 1
ATOM 1421 N N . ASP A 1 173 ? -2 -5.336 -6.211 1 97.12 173 ASP A N 1
ATOM 1422 C CA . ASP A 1 173 ? -2.297 -4.336 -7.23 1 97.12 173 ASP A CA 1
ATOM 1423 C C . ASP A 1 173 ? -1.781 -4.777 -8.602 1 97.12 173 ASP A C 1
ATOM 1425 O O . ASP A 1 173 ? -2.506 -4.707 -9.594 1 97.12 173 ASP A O 1
ATOM 1429 N N . LEU A 1 174 ? -0.59 -5.25 -8.625 1 97.62 174 LEU A N 1
ATOM 1430 C CA . LEU A 1 174 ? 0.019 -5.734 -9.852 1 97.62 174 LEU A CA 1
ATOM 1431 C C . LEU A 1 174 ? -0.78 -6.895 -10.438 1 97.62 174 LEU A C 1
ATOM 1433 O O . LEU A 1 174 ? -1.091 -6.906 -11.625 1 97.62 174 LEU A O 1
ATOM 1437 N N . LEU A 1 175 ? -1.178 -7.836 -9.625 1 96.69 175 LEU A N 1
ATOM 1438 C CA . LEU A 1 175 ? -1.834 -9.055 -10.07 1 96.69 175 LEU A CA 1
ATOM 1439 C C . LEU A 1 175 ? -3.219 -8.758 -10.633 1 96.69 175 LEU A C 1
ATOM 1441 O O . LEU A 1 175 ? -3.709 -9.477 -11.508 1 96.69 175 LEU A O 1
ATOM 1445 N N . LYS A 1 176 ? -3.836 -7.758 -10.227 1 96.69 176 LYS A N 1
ATOM 1446 C CA . LYS A 1 176 ? -5.203 -7.438 -10.625 1 96.69 176 LYS A CA 1
ATOM 1447 C C . LYS A 1 176 ? -5.23 -6.719 -11.969 1 96.69 176 LYS A C 1
ATOM 1449 O O . LYS A 1 176 ? -6.285 -6.613 -12.602 1 96.69 176 LYS A O 1
ATOM 1454 N N . ARG A 1 177 ? -4.16 -6.188 -12.344 1 96 177 ARG A N 1
ATOM 1455 C CA . ARG A 1 177 ? -4.117 -5.441 -13.594 1 96 177 ARG A CA 1
ATOM 1456 C C . ARG A 1 177 ? -4.117 -6.383 -14.789 1 96 177 ARG A C 1
ATOM 1458 O O . ARG A 1 177 ? -3.537 -7.469 -14.734 1 96 177 ARG A O 1
ATOM 1465 N N . ASP A 1 178 ? -4.766 -5.922 -15.883 1 93.44 178 ASP A N 1
ATOM 1466 C CA . ASP A 1 178 ? -4.805 -6.676 -17.141 1 93.44 178 ASP A CA 1
ATOM 1467 C C . ASP A 1 178 ? -3.607 -6.332 -18.016 1 93.44 178 ASP A C 1
ATOM 1469 O O . ASP A 1 178 ? -3.49 -5.207 -18.5 1 93.44 178 ASP A O 1
ATOM 1473 N N . MET A 1 179 ? -2.76 -7.355 -18.219 1 96.12 179 MET A N 1
ATOM 1474 C CA . MET A 1 179 ? -1.536 -7.176 -19 1 96.12 179 MET A CA 1
ATOM 1475 C C . MET A 1 179 ? -0.938 -8.523 -19.391 1 96.12 179 MET A C 1
ATOM 1477 O O . MET A 1 179 ? -1.397 -9.57 -18.922 1 96.12 179 MET A O 1
ATOM 1481 N N . SER A 1 180 ? 0.083 -8.461 -20.25 1 95.81 180 SER A N 1
ATOM 1482 C CA . SER A 1 180 ? 0.778 -9.688 -20.625 1 95.81 180 SER A CA 1
ATOM 1483 C C . SER A 1 180 ? 1.609 -10.227 -19.469 1 95.81 180 SER A C 1
ATOM 1485 O O . SER A 1 180 ? 1.994 -9.477 -18.562 1 95.81 180 SER A O 1
ATOM 1487 N N . GLU A 1 181 ? 1.869 -11.516 -19.484 1 94.31 181 GLU A N 1
ATOM 1488 C CA . GLU A 1 181 ? 2.713 -12.125 -18.469 1 94.31 181 GLU A CA 1
ATOM 1489 C C . GLU A 1 181 ? 4.117 -11.531 -18.484 1 94.31 181 GLU A C 1
ATOM 1491 O O . GLU A 1 181 ? 4.754 -11.398 -17.422 1 94.31 181 GLU A O 1
ATOM 1496 N N . ASP A 1 182 ? 4.543 -11.242 -19.625 1 95.5 182 ASP A N 1
ATOM 1497 C CA . ASP A 1 182 ? 5.867 -10.641 -19.734 1 95.5 182 ASP A CA 1
ATOM 1498 C C . ASP A 1 182 ? 5.902 -9.258 -19.078 1 95.5 182 ASP A C 1
ATOM 1500 O O . ASP A 1 182 ? 6.832 -8.945 -18.344 1 95.5 182 ASP A O 1
ATOM 1504 N N . SER A 1 183 ? 4.883 -8.445 -19.328 1 96.69 183 SER A N 1
ATOM 1505 C CA . SER A 1 183 ? 4.781 -7.133 -18.703 1 96.69 183 SER A CA 1
ATOM 1506 C C . SER A 1 183 ? 4.707 -7.25 -17.172 1 96.69 183 SER A C 1
ATOM 1508 O O . SER A 1 183 ? 5.375 -6.508 -16.453 1 96.69 183 SER A O 1
ATOM 1510 N N . ARG A 1 184 ? 3.986 -8.18 -16.719 1 96.94 184 ARG A N 1
ATOM 1511 C CA . ARG A 1 184 ? 3.828 -8.406 -15.289 1 96.94 184 ARG A CA 1
ATOM 1512 C C . ARG A 1 184 ? 5.152 -8.797 -14.641 1 96.94 184 ARG A C 1
ATOM 1514 O O . ARG A 1 184 ? 5.477 -8.336 -13.547 1 96.94 184 ARG A O 1
ATOM 1521 N N . LYS A 1 185 ? 5.844 -9.648 -15.375 1 96.06 185 LYS A N 1
ATOM 1522 C CA . LYS A 1 185 ? 7.148 -10.078 -14.883 1 96.06 185 LYS A CA 1
ATOM 1523 C C . LYS A 1 185 ? 8.117 -8.898 -14.773 1 96.06 185 LYS A C 1
ATOM 1525 O O . LYS A 1 185 ? 8.828 -8.766 -13.773 1 96.06 185 LYS A O 1
ATOM 1530 N N . GLN A 1 186 ? 8.148 -8.078 -15.734 1 96.06 186 GLN A N 1
ATOM 1531 C CA . GLN A 1 186 ? 9.023 -6.91 -15.719 1 96.06 186 GLN A CA 1
ATOM 1532 C C . GLN A 1 186 ? 8.734 -6.023 -14.516 1 96.06 186 GLN A C 1
ATOM 1534 O O . GLN A 1 186 ? 9.648 -5.594 -13.812 1 96.06 186 GLN A O 1
ATOM 1539 N N . ILE A 1 187 ? 7.469 -5.758 -14.281 1 97.31 187 ILE A N 1
ATOM 1540 C CA . ILE A 1 187 ? 7.07 -4.867 -13.195 1 97.31 187 ILE A CA 1
ATOM 1541 C C . ILE A 1 187 ? 7.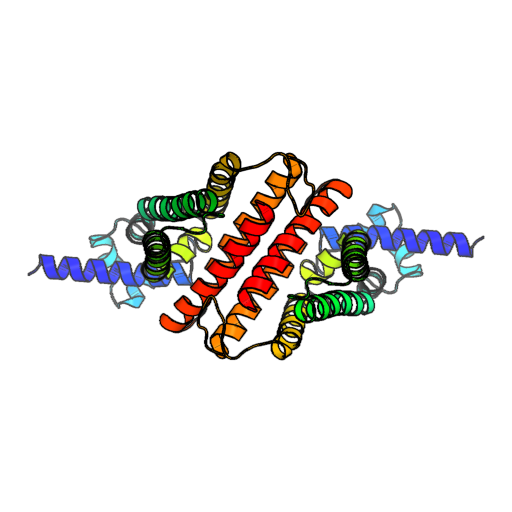367 -5.527 -11.852 1 97.31 187 ILE A C 1
ATOM 1543 O O . ILE A 1 187 ? 7.844 -4.875 -10.922 1 97.31 187 ILE A O 1
ATOM 1547 N N . PHE A 1 188 ? 7.121 -6.84 -11.781 1 96.81 188 PHE A N 1
ATOM 1548 C CA . PHE A 1 188 ? 7.406 -7.555 -10.547 1 96.81 188 PHE A CA 1
ATOM 1549 C C . PHE A 1 188 ? 8.891 -7.469 -10.195 1 96.81 188 PHE A C 1
ATOM 1551 O O . PHE A 1 188 ? 9.25 -7.227 -9.039 1 96.81 188 PHE A O 1
ATOM 1558 N N . GLU A 1 189 ? 9.703 -7.688 -11.156 1 94.88 189 GLU A N 1
ATOM 1559 C CA . GLU A 1 189 ? 11.141 -7.645 -10.938 1 94.88 189 GLU A CA 1
ATOM 1560 C C . GLU A 1 189 ? 11.594 -6.254 -10.5 1 94.88 189 GLU A C 1
ATOM 1562 O O . GLU A 1 189 ? 12.445 -6.125 -9.617 1 94.88 189 GLU A O 1
ATOM 1567 N N . ALA A 1 190 ? 10.992 -5.246 -11.094 1 96.12 190 ALA A N 1
ATOM 1568 C CA . ALA A 1 190 ? 11.305 -3.879 -10.68 1 96.12 190 ALA A CA 1
ATOM 1569 C C . ALA A 1 190 ? 10.852 -3.623 -9.25 1 96.12 190 ALA A C 1
ATOM 1571 O O . ALA A 1 190 ? 11.578 -3.016 -8.461 1 96.12 190 ALA A O 1
ATOM 1572 N N . LEU A 1 191 ? 9.672 -4.098 -8.891 1 96.5 191 LEU A N 1
ATOM 1573 C CA . LEU A 1 191 ? 9.164 -3.949 -7.535 1 96.5 191 LEU A CA 1
ATOM 1574 C C . LEU A 1 191 ? 10.07 -4.668 -6.535 1 96.5 191 LEU A C 1
ATOM 1576 O O . LEU A 1 191 ? 10.281 -4.184 -5.422 1 96.5 191 LEU A O 1
ATOM 1580 N N . TYR A 1 192 ? 10.531 -5.797 -6.969 1 93.38 192 TYR A N 1
ATOM 1581 C CA . TYR A 1 192 ? 11.438 -6.555 -6.113 1 93.38 192 TYR A CA 1
ATOM 1582 C C . TYR A 1 192 ? 12.719 -5.773 -5.852 1 93.38 192 TYR A C 1
ATOM 1584 O O . TYR A 1 192 ? 13.195 -5.719 -4.715 1 93.38 192 TYR A O 1
ATOM 1592 N N . VAL A 1 193 ? 13.305 -5.215 -6.898 1 92.88 193 VAL A N 1
ATOM 1593 C CA . VAL A 1 193 ? 14.523 -4.414 -6.762 1 92.88 193 VAL A CA 1
ATOM 1594 C C . VAL A 1 193 ? 14.273 -3.258 -5.797 1 92.88 193 VAL A C 1
ATOM 1596 O O . VAL A 1 193 ? 15.07 -3.01 -4.895 1 92.88 193 VAL A O 1
ATOM 1599 N N . TYR A 1 194 ? 13.141 -2.605 -5.949 1 95.62 194 TYR A N 1
ATOM 1600 C CA . TYR A 1 194 ? 12.742 -1.502 -5.082 1 95.62 194 TYR A CA 1
ATOM 1601 C C . TYR A 1 194 ? 12.711 -1.938 -3.623 1 95.62 194 TYR A C 1
ATOM 1603 O O . TYR A 1 194 ? 13.305 -1.288 -2.76 1 95.62 194 TYR A O 1
ATOM 1611 N N . ARG A 1 195 ? 12.016 -3.012 -3.346 1 93.31 195 ARG A N 1
ATOM 1612 C CA . ARG A 1 195 ? 11.844 -3.51 -1.983 1 93.31 195 ARG A CA 1
ATOM 1613 C C . ARG A 1 195 ? 13.18 -3.951 -1.389 1 93.31 195 ARG A C 1
ATOM 1615 O O . ARG A 1 195 ? 13.469 -3.658 -0.229 1 93.31 195 ARG A O 1
ATOM 1622 N N . LEU A 1 196 ? 13.945 -4.645 -2.189 1 91.06 196 LEU A N 1
ATOM 1623 C CA . LEU A 1 196 ? 15.219 -5.184 -1.725 1 91.06 196 LEU A CA 1
ATOM 1624 C C . LEU A 1 196 ? 16.156 -4.062 -1.271 1 91.06 196 LEU A C 1
ATOM 1626 O O . LEU A 1 196 ? 16.688 -4.109 -0.163 1 91.06 196 LEU A O 1
ATOM 1630 N N . TYR A 1 197 ? 16.281 -3.072 -2.064 1 92.19 197 TYR A N 1
ATOM 1631 C CA . TYR A 1 197 ? 17.219 -2.004 -1.745 1 92.19 197 TYR A CA 1
ATOM 1632 C C . TYR A 1 197 ? 16.656 -1.096 -0.655 1 92.19 197 TYR A C 1
ATOM 1634 O O . TYR A 1 197 ? 17.422 -0.567 0.166 1 92.19 197 TYR A O 1
ATOM 1642 N N . GLY A 1 198 ? 15.375 -0.907 -0.698 1 93.94 198 GLY A N 1
ATOM 1643 C CA . GLY A 1 198 ? 14.766 -0.217 0.428 1 93.94 198 GLY A CA 1
ATOM 1644 C C . GLY A 1 198 ? 15.016 -0.905 1.757 1 93.94 198 GLY A C 1
ATOM 1645 O O . GLY A 1 198 ? 15.445 -0.269 2.721 1 93.94 198 GLY A O 1
ATOM 1646 N N . MET A 1 199 ? 14.844 -2.203 1.766 1 92.31 199 MET A N 1
ATOM 1647 C CA . MET A 1 199 ? 15.039 -2.98 2.986 1 92.31 199 MET A CA 1
ATOM 1648 C C . MET A 1 199 ? 16.516 -3.016 3.381 1 92.31 199 MET A C 1
ATOM 1650 O O . MET A 1 199 ? 16.844 -2.986 4.566 1 92.31 199 MET A O 1
ATOM 1654 N N . LYS A 1 200 ? 17.312 -3.141 2.408 1 90.62 200 LYS A N 1
ATOM 1655 C CA . LYS A 1 200 ? 18.75 -3.115 2.676 1 90.62 200 LYS A CA 1
ATOM 1656 C C . LYS A 1 200 ? 19.141 -1.837 3.404 1 90.62 200 LYS A C 1
ATOM 1658 O O . LYS A 1 200 ? 19.906 -1.881 4.371 1 90.62 200 LYS A O 1
ATOM 1663 N N . SER A 1 201 ? 18.656 -0.741 2.965 1 91.19 201 SER A N 1
ATOM 1664 C CA . SER A 1 201 ? 18.984 0.542 3.574 1 91.19 201 SER A CA 1
ATOM 1665 C C . SER A 1 201 ? 18.5 0.613 5.016 1 91.19 201 SER A C 1
ATOM 1667 O O . SER A 1 201 ? 19.109 1.266 5.859 1 91.19 201 SER A O 1
ATOM 1669 N N . LEU A 1 202 ? 17.391 -0.077 5.305 1 92.12 202 LEU A N 1
ATOM 1670 C CA . LEU A 1 202 ? 16.844 -0.098 6.652 1 92.12 202 LEU A CA 1
ATOM 1671 C C . LEU A 1 202 ? 17.625 -1.04 7.555 1 92.12 202 LEU A C 1
ATOM 1673 O O . LEU A 1 202 ? 17.562 -0.936 8.781 1 92.12 202 LEU A O 1
ATOM 1677 N N . SER A 1 203 ? 18.344 -1.911 6.902 1 88.56 203 SER A N 1
ATOM 1678 C CA . SER A 1 203 ? 19.016 -2.953 7.676 1 88.56 203 SER A CA 1
ATOM 1679 C C . SER A 1 203 ? 20.484 -2.607 7.926 1 88.56 203 SER A C 1
ATOM 1681 O O . SER A 1 203 ? 21.172 -3.299 8.68 1 88.56 203 SER A O 1
ATOM 1683 N N . GLU A 1 204 ? 20.969 -1.63 7.258 1 86.12 204 GLU A N 1
ATOM 1684 C CA . GLU A 1 204 ? 22.359 -1.227 7.449 1 86.12 204 GLU A CA 1
ATOM 1685 C C . GLU A 1 204 ? 22.547 -0.537 8.797 1 86.12 204 GLU A C 1
ATOM 1687 O O . GLU A 1 204 ? 21.766 0.331 9.172 1 86.12 204 GLU A O 1
ATOM 1692 N N . MET B 1 1 ? -12.5 43.031 22.406 1 66.31 1 MET B N 1
ATOM 1693 C CA . MET B 1 1 ? -12.938 42.062 23.391 1 66.31 1 MET B CA 1
ATOM 1694 C C . MET B 1 1 ? -14.039 41.156 22.812 1 66.31 1 MET B C 1
ATOM 1696 O O . MET B 1 1 ? -13.938 39.938 22.875 1 66.31 1 MET B O 1
ATOM 1700 N N . VAL B 1 2 ? -15.039 41.812 22.281 1 72.81 2 VAL B N 1
ATOM 1701 C CA . VAL B 1 2 ? -16.156 41.094 21.688 1 72.81 2 VAL B CA 1
ATOM 1702 C C . VAL B 1 2 ? -15.68 40.344 20.453 1 72.81 2 VAL B C 1
ATOM 1704 O O . VAL B 1 2 ? -16.031 39.156 20.266 1 72.81 2 VAL B O 1
ATOM 1707 N N . GLN B 1 3 ? -14.773 40.938 19.75 1 73.19 3 GLN B N 1
ATOM 1708 C CA . GLN B 1 3 ? -14.258 40.281 18.547 1 73.19 3 GLN B CA 1
ATOM 1709 C C . GLN B 1 3 ? -13.383 39.094 18.891 1 73.19 3 GLN B C 1
ATOM 1711 O O . GLN B 1 3 ? -13.469 38.062 18.234 1 73.19 3 GLN B O 1
ATOM 1716 N N . ALA B 1 4 ? -12.617 39.344 19.891 1 72.25 4 ALA B N 1
ATOM 1717 C CA . ALA B 1 4 ? -11.734 38.281 20.344 1 72.25 4 ALA B CA 1
ATOM 1718 C C . ALA B 1 4 ? -12.531 37.031 20.766 1 72.25 4 ALA B C 1
ATOM 1720 O O . ALA B 1 4 ? -12.133 35.906 20.484 1 72.25 4 ALA B O 1
ATOM 1721 N N . LYS B 1 5 ? -13.508 37.281 21.391 1 80.75 5 LYS B N 1
ATOM 1722 C CA . LYS B 1 5 ? -14.375 36.188 21.812 1 80.75 5 LYS B CA 1
ATOM 1723 C C . LYS B 1 5 ? -15 35.469 20.609 1 80.75 5 LYS B C 1
ATOM 1725 O O . LYS B 1 5 ? -15.109 34.25 20.609 1 80.75 5 LYS B O 1
ATOM 1730 N N . LYS B 1 6 ? -15.312 36.281 19.625 1 85.06 6 LYS B N 1
ATOM 1731 C CA . LYS B 1 6 ? -15.883 35.719 18.406 1 85.06 6 LYS B CA 1
ATOM 1732 C C . LYS B 1 6 ? -14.883 34.844 17.688 1 85.06 6 LYS B C 1
ATOM 1734 O O . LYS B 1 6 ? -15.234 33.75 17.203 1 85.06 6 LYS B O 1
ATOM 1739 N N . ASP B 1 7 ? -13.672 35.312 17.672 1 89.44 7 ASP B N 1
ATOM 1740 C CA . ASP B 1 7 ? -12.625 34.562 17 1 89.44 7 ASP B CA 1
ATOM 1741 C C . ASP B 1 7 ? -12.336 33.25 17.75 1 89.44 7 ASP B C 1
ATOM 1743 O O . ASP B 1 7 ? -12.062 32.219 17.125 1 89.44 7 ASP B O 1
ATOM 1747 N N . GLU B 1 8 ? -12.43 33.344 18.984 1 92.69 8 GLU B N 1
ATOM 1748 C CA . GLU B 1 8 ? -12.195 32.125 19.797 1 92.69 8 GLU B CA 1
ATOM 1749 C C . GLU B 1 8 ? -13.281 31.094 19.562 1 92.69 8 GLU B C 1
ATOM 1751 O O . GLU B 1 8 ? -12.992 29.906 19.438 1 92.69 8 GLU B O 1
ATOM 1756 N N . VAL B 1 9 ? -14.539 31.578 19.531 1 94.31 9 VAL B N 1
ATOM 1757 C CA . VAL B 1 9 ? -15.648 30.656 19.281 1 94.31 9 VAL B CA 1
ATOM 1758 C C . VAL B 1 9 ? -15.523 30.062 17.891 1 94.31 9 VAL B C 1
ATOM 1760 O O . VAL B 1 9 ? -15.742 28.859 17.703 1 94.31 9 VAL B O 1
ATOM 1763 N N . ARG B 1 10 ? -15.195 30.859 16.938 1 96.88 10 ARG B N 1
ATOM 1764 C CA . ARG B 1 10 ? -15.008 30.375 15.578 1 96.88 10 ARG B CA 1
ATOM 1765 C C . ARG B 1 10 ? -13.969 29.25 15.523 1 96.88 10 ARG B C 1
ATOM 1767 O O . ARG B 1 10 ? -14.188 28.234 14.883 1 96.88 10 ARG B O 1
ATOM 1774 N N . LYS B 1 11 ? -12.844 29.5 16.203 1 96.81 11 LYS B N 1
ATOM 1775 C CA . LYS B 1 11 ? -11.773 28.516 16.219 1 96.81 11 LYS B CA 1
ATOM 1776 C C . LYS B 1 11 ? -12.227 27.234 16.906 1 96.81 11 LYS B C 1
ATOM 1778 O O . LYS B 1 11 ? -11.859 26.125 16.484 1 96.81 11 LYS B O 1
ATOM 1783 N N . GLU B 1 12 ? -12.961 27.391 17.938 1 97.25 12 GLU B N 1
ATOM 1784 C CA . GLU B 1 12 ? -13.492 26.219 18.641 1 97.25 12 GLU B CA 1
ATOM 1785 C C . GLU B 1 12 ? -14.398 25.406 17.719 1 97.25 12 GLU B C 1
ATOM 1787 O O . GLU B 1 12 ? -14.352 24.172 17.734 1 97.25 12 GLU B O 1
ATOM 1792 N N . ILE B 1 13 ? -15.203 26.109 16.953 1 97.94 13 ILE B N 1
ATOM 1793 C CA . ILE B 1 13 ? -16.094 25.453 16 1 97.94 13 ILE B CA 1
ATOM 1794 C C . ILE B 1 13 ? -15.266 24.719 14.953 1 97.94 13 ILE B C 1
ATOM 1796 O O . ILE B 1 13 ? -15.562 23.562 14.617 1 97.94 13 ILE B O 1
ATOM 1800 N N . GLU B 1 14 ? -14.25 25.344 14.492 1 98.06 14 GLU B N 1
ATOM 1801 C CA . GLU B 1 14 ? -13.398 24.734 13.484 1 98.06 14 GLU B CA 1
ATOM 1802 C C . GLU B 1 14 ? -12.703 23.484 14.023 1 98.06 14 GLU B C 1
ATOM 1804 O O . GLU B 1 14 ? -12.609 22.469 13.328 1 98.06 14 GLU B O 1
ATOM 1809 N N . TYR B 1 15 ? -12.25 23.578 15.234 1 97.38 15 TYR B N 1
ATOM 1810 C CA . TYR B 1 15 ? -11.602 22.438 15.852 1 97.38 15 TYR B CA 1
ATOM 1811 C C . TYR B 1 15 ? -12.586 21.281 16.031 1 97.38 15 TYR B C 1
ATOM 1813 O O . TYR B 1 15 ? -12.25 20.125 15.75 1 97.38 15 TYR B O 1
ATOM 1821 N N . ALA B 1 16 ? -13.742 21.562 16.469 1 98.38 16 ALA B N 1
ATOM 1822 C CA . ALA B 1 16 ? -14.781 20.547 16.625 1 98.38 16 ALA B CA 1
ATOM 1823 C C . ALA B 1 16 ? -15.148 19.922 15.273 1 98.38 16 ALA B C 1
ATOM 1825 O O . ALA B 1 16 ? -15.336 18.719 15.172 1 98.38 16 ALA B O 1
ATOM 1826 N N . ALA B 1 17 ? -15.258 20.797 14.305 1 98.69 17 ALA B N 1
ATOM 1827 C CA . ALA B 1 17 ? -15.586 20.328 12.953 1 98.69 17 ALA B CA 1
ATOM 1828 C C . ALA B 1 17 ? -14.516 19.391 12.422 1 98.69 17 ALA B C 1
ATOM 1830 O O . ALA B 1 17 ? -14.828 18.344 11.859 1 98.69 17 ALA B O 1
ATOM 1831 N N . LEU B 1 18 ? -13.273 19.797 12.594 1 98.12 18 LEU B N 1
ATOM 1832 C CA . LEU B 1 18 ? -12.164 18.953 12.141 1 98.12 18 LEU B CA 1
ATOM 1833 C C . LEU B 1 18 ? -12.242 17.562 12.758 1 98.12 18 LEU B C 1
ATOM 1835 O O . LEU B 1 18 ? -12.086 16.562 12.062 1 98.12 18 LEU B O 1
ATOM 1839 N N . LYS B 1 19 ? -12.539 17.547 13.992 1 98 19 LYS B N 1
ATOM 1840 C CA . LYS B 1 19 ? -12.656 16.266 14.695 1 98 19 LYS B CA 1
ATOM 1841 C C . LYS B 1 19 ? -13.805 15.43 14.133 1 98 19 LYS B C 1
ATOM 1843 O O . LYS B 1 19 ? -13.633 14.242 13.852 1 98 19 LYS B O 1
ATOM 1848 N N . VAL B 1 20 ? -14.953 16 13.953 1 98.62 20 VAL B N 1
ATOM 1849 C CA . VAL B 1 20 ? -16.141 15.297 13.492 1 98.62 20 VAL B CA 1
ATOM 1850 C C . VAL B 1 20 ? -15.945 14.82 12.055 1 98.62 20 VAL B C 1
ATOM 1852 O O . VAL B 1 20 ? -16.266 13.68 11.719 1 98.62 20 VAL B O 1
ATOM 1855 N N . PHE B 1 21 ? -15.367 15.711 11.188 1 98.5 21 PHE B N 1
ATOM 1856 C CA . PHE B 1 21 ? -15.109 15.328 9.805 1 98.5 21 PHE B CA 1
ATOM 1857 C C . PHE B 1 21 ? -14.086 14.211 9.734 1 98.5 21 PHE B C 1
ATOM 1859 O O . PHE B 1 21 ? -14.156 13.352 8.852 1 98.5 21 PHE B O 1
ATOM 1866 N N . TYR B 1 22 ? -13.172 14.219 10.617 1 97.75 22 TYR B N 1
ATOM 1867 C CA . TYR B 1 22 ? -12.18 13.156 10.695 1 97.75 22 TYR B CA 1
ATOM 1868 C C . TYR B 1 22 ? -12.836 11.828 11.078 1 97.75 22 TYR B C 1
ATOM 1870 O O . TYR B 1 22 ? -12.523 10.789 10.5 1 97.75 22 TYR B O 1
ATOM 1878 N N . GLU B 1 23 ? -13.742 11.898 11.969 1 97.25 23 GLU B N 1
ATOM 1879 C CA . GLU B 1 23 ? -14.336 10.688 12.523 1 97.25 23 GLU B CA 1
ATOM 1880 C C . GLU B 1 23 ? -15.422 10.133 11.602 1 97.25 23 GLU B C 1
ATOM 1882 O O . GLU B 1 23 ? -15.531 8.922 11.422 1 97.25 23 GLU B O 1
ATOM 1887 N N . LYS B 1 24 ? -16.141 11.055 10.945 1 97.5 24 LYS B N 1
ATOM 1888 C CA . LYS B 1 24 ? -17.375 10.594 10.312 1 97.5 24 LYS B CA 1
ATOM 1889 C C . LYS B 1 24 ? -17.328 10.789 8.797 1 97.5 24 LYS B C 1
ATOM 1891 O O . LYS B 1 24 ? -18.109 10.195 8.062 1 97.5 24 LYS B O 1
ATOM 1896 N N . GLY B 1 25 ? -16.391 11.648 8.406 1 97.81 25 GLY B N 1
ATOM 1897 C CA . GLY B 1 25 ? -16.453 12.07 7.016 1 97.81 25 GLY B CA 1
ATOM 1898 C C . GLY B 1 25 ? -17.469 13.172 6.766 1 97.81 25 GLY B C 1
ATOM 1899 O O . GLY B 1 25 ? -18.266 13.5 7.641 1 97.81 25 GLY B O 1
ATOM 1900 N N . PHE B 1 26 ? -17.438 13.688 5.586 1 97.69 26 PHE B N 1
ATOM 1901 C CA . PHE B 1 26 ? -18.266 14.836 5.254 1 97.69 26 PHE B CA 1
ATOM 1902 C C . PHE B 1 26 ? -19.734 14.438 5.172 1 97.69 26 PHE B C 1
ATOM 1904 O O . PHE B 1 26 ? -20.594 15.102 5.754 1 97.69 26 PHE B O 1
ATOM 1911 N N . VAL B 1 27 ? -20.047 13.367 4.508 1 97.81 27 VAL B N 1
ATOM 1912 C CA . VAL B 1 27 ? -21.422 12.977 4.203 1 97.81 27 VAL B CA 1
ATOM 1913 C C . VAL B 1 27 ? -22.156 12.641 5.496 1 97.81 27 VAL B C 1
ATOM 1915 O O . VAL B 1 27 ? -23.266 13.133 5.727 1 97.81 27 VAL B O 1
ATOM 1918 N N . ASP B 1 28 ? -21.547 12 6.418 1 98.06 28 ASP B N 1
ATOM 1919 C CA . ASP B 1 28 ? -22.219 11.492 7.605 1 98.06 28 ASP B CA 1
ATOM 1920 C C . ASP B 1 28 ? -22.188 12.508 8.742 1 98.06 28 ASP B C 1
ATOM 1922 O O . ASP B 1 28 ? -22.953 12.406 9.695 1 98.06 28 ASP B O 1
ATOM 1926 N N . ALA B 1 29 ? -21.297 13.406 8.633 1 98.38 29 ALA B N 1
ATOM 1927 C CA . ALA B 1 29 ? -21.203 14.438 9.664 1 98.38 29 ALA B CA 1
ATOM 1928 C C . ALA B 1 29 ? -22.438 15.344 9.641 1 98.38 29 ALA B C 1
ATOM 1930 O O . ALA B 1 29 ? -22.922 15.703 8.562 1 98.38 29 ALA B O 1
ATOM 1931 N N . LYS B 1 30 ? -22.906 15.695 10.852 1 98.06 30 LYS B N 1
ATOM 1932 C CA . LYS B 1 30 ? -24.016 16.641 11 1 98.06 30 LYS B CA 1
ATOM 1933 C C . LYS B 1 30 ? -23.594 17.875 11.789 1 98.06 30 LYS B C 1
ATOM 1935 O O . LYS B 1 30 ? -22.703 17.797 12.641 1 98.06 30 LYS B O 1
ATOM 1940 N N . MET B 1 31 ? -24.281 18.953 11.461 1 98.31 31 MET B N 1
ATOM 1941 C CA . MET B 1 31 ? -24 20.188 12.203 1 98.31 31 MET B CA 1
ATOM 1942 C C . MET B 1 31 ? -24.281 19.984 13.688 1 98.31 31 MET B C 1
ATOM 1944 O O . MET B 1 31 ? -23.594 20.578 14.531 1 98.31 31 MET B O 1
ATOM 1948 N N . SER B 1 32 ? -25.203 19.109 14.008 1 98.5 32 SER B N 1
ATOM 1949 C CA . SER B 1 32 ? -25.516 18.828 15.406 1 98.5 32 SER B CA 1
ATOM 1950 C C . SER B 1 32 ? -24.375 18.109 16.094 1 98.5 32 SER B C 1
ATOM 1952 O O . SER B 1 32 ? -24.109 18.328 17.281 1 98.5 32 SER B O 1
ATOM 1954 N N . ASP B 1 33 ? -23.703 17.172 15.375 1 98.62 33 ASP B N 1
ATOM 1955 C CA . ASP B 1 33 ? -22.531 16.5 15.93 1 98.62 33 ASP B CA 1
ATOM 1956 C C . ASP B 1 33 ? -21.453 17.516 16.344 1 98.62 33 ASP B C 1
ATOM 1958 O O . ASP B 1 33 ? -20.859 17.391 17.406 1 98.62 33 ASP B O 1
ATOM 1962 N N . ILE B 1 34 ? -21.266 18.5 15.5 1 98.62 34 ILE B N 1
ATOM 1963 C CA . ILE B 1 34 ? -20.25 19.516 15.719 1 98.62 34 ILE B CA 1
ATOM 1964 C C . ILE B 1 34 ? -20.625 20.406 16.891 1 98.62 34 ILE B C 1
ATOM 1966 O O . ILE B 1 34 ? -19.812 20.688 17.766 1 98.62 34 ILE B O 1
ATOM 1970 N N . ALA B 1 35 ? -21.875 20.828 16.969 1 98.5 35 ALA B N 1
ATOM 1971 C CA . ALA B 1 35 ? -22.375 21.641 18.062 1 98.5 35 ALA B CA 1
ATOM 1972 C C . ALA B 1 35 ? -22.234 20.922 19.406 1 98.5 35 ALA B C 1
ATOM 1974 O O . ALA B 1 35 ? -21.781 21.531 20.391 1 98.5 35 ALA B O 1
ATOM 1975 N N . ASN B 1 36 ? -22.547 19.641 19.375 1 98.31 36 ASN B N 1
ATOM 1976 C CA . ASN B 1 36 ? -22.484 18.844 20.594 1 98.31 36 ASN B CA 1
ATOM 1977 C C . ASN B 1 36 ? -21.062 18.688 21.109 1 98.31 36 ASN B C 1
ATOM 1979 O O . ASN B 1 36 ? -20.844 18.578 22.312 1 98.31 36 ASN B O 1
ATOM 1983 N N . GLU B 1 37 ? -20.125 18.719 20.25 1 97.69 37 GLU B N 1
ATOM 1984 C CA . GLU B 1 37 ? -18.719 18.562 20.625 1 97.69 37 GLU B CA 1
ATOM 1985 C C . GLU B 1 37 ? -18.281 19.672 21.578 1 97.69 37 GLU B C 1
ATOM 1987 O O . GLU B 1 37 ? -17.422 19.453 22.438 1 97.69 37 GLU B O 1
ATOM 1992 N N . ILE B 1 38 ? -18.859 20.844 21.438 1 97.44 38 ILE B N 1
ATOM 1993 C CA . ILE B 1 38 ? -18.391 21.953 22.25 1 97.44 38 ILE B CA 1
ATOM 1994 C C . ILE B 1 38 ? -19.562 22.578 23 1 97.44 38 ILE B C 1
ATOM 1996 O O . ILE B 1 38 ? -19.484 23.719 23.453 1 97.44 38 ILE B O 1
ATOM 2000 N N . ASN B 1 39 ? -20.703 21.906 22.953 1 97.44 39 ASN B N 1
ATOM 2001 C CA . ASN B 1 39 ? -21.875 22.25 23.766 1 97.44 39 ASN B CA 1
ATOM 2002 C C . ASN B 1 39 ? -22.438 23.609 23.406 1 97.44 39 ASN B C 1
ATOM 2004 O O . ASN B 1 39 ? -22.641 24.453 24.281 1 97.44 39 ASN B O 1
ATOM 2008 N N . ILE B 1 40 ? -22.734 23.797 22.172 1 97.25 40 ILE B N 1
ATOM 2009 C CA . ILE B 1 40 ? -23.438 24.984 21.703 1 97.25 40 ILE B CA 1
ATOM 2010 C C . ILE B 1 40 ? -24.609 24.562 20.812 1 97.25 40 ILE B C 1
ATOM 2012 O O . ILE B 1 40 ? -24.812 23.375 20.547 1 97.25 40 ILE B O 1
ATOM 2016 N N . SER B 1 41 ? -25.422 25.516 20.438 1 96.69 41 SER B N 1
ATOM 2017 C CA . SER B 1 41 ? -26.531 25.203 19.547 1 96.69 41 SER B CA 1
ATOM 2018 C C . SER B 1 41 ? -26.094 25.219 18.094 1 96.69 41 SER B C 1
ATOM 2020 O O . SER B 1 41 ? -25.141 25.906 17.719 1 96.69 41 SER B O 1
ATOM 2022 N N . VAL B 1 42 ? -26.797 24.5 17.297 1 97.56 42 VAL B N 1
ATOM 2023 C CA . VAL B 1 42 ? -26.547 24.5 15.859 1 97.56 42 VAL B CA 1
ATOM 2024 C C . VAL B 1 42 ? -26.719 25.922 15.312 1 97.56 42 VAL B C 1
ATOM 2026 O O . VAL B 1 42 ? -25.953 26.344 14.445 1 97.56 42 VAL B O 1
ATOM 2029 N N . GLY B 1 43 ? -27.719 26.594 15.812 1 97 43 GLY B N 1
ATOM 2030 C CA . GLY B 1 43 ? -27.953 27.969 15.398 1 97 43 GLY B CA 1
ATOM 2031 C C . GLY B 1 43 ? -26.75 28.875 15.617 1 97 43 GLY B C 1
ATOM 2032 O O . GLY B 1 43 ? -26.469 29.75 14.789 1 97 43 GLY B O 1
ATOM 2033 N N . ASN B 1 44 ? -26.109 28.656 16.656 1 96.75 44 ASN B N 1
ATOM 2034 C CA . ASN B 1 44 ? -24.906 29.438 16.953 1 96.75 44 ASN B CA 1
ATOM 2035 C C . ASN B 1 44 ? -23.812 29.203 15.914 1 96.75 44 ASN B C 1
ATOM 2037 O O . ASN B 1 44 ? -23.109 30.125 15.531 1 96.75 44 ASN B O 1
ATOM 2041 N N . ILE B 1 45 ? -23.656 27.984 15.422 1 97.88 45 ILE B N 1
ATOM 2042 C CA . ILE B 1 45 ? -22.672 27.688 14.398 1 97.88 45 ILE B CA 1
ATOM 2043 C C . ILE B 1 45 ? -22.969 28.5 13.141 1 97.88 45 ILE B C 1
ATOM 2045 O O . ILE B 1 45 ? -22.047 29.016 12.492 1 97.88 45 ILE B O 1
ATOM 2049 N N . TYR B 1 46 ? -24.25 28.719 12.852 1 97.25 46 TYR B N 1
ATOM 2050 C CA . TYR B 1 46 ? -24.672 29.375 11.625 1 97.25 46 TYR B CA 1
ATOM 2051 C C . TYR B 1 46 ? -24.391 30.875 11.688 1 97.25 46 TYR B C 1
ATOM 2053 O O . TYR B 1 46 ? -24.453 31.562 10.664 1 97.25 46 TYR B O 1
ATOM 2061 N N . THR B 1 47 ? -24.094 31.391 12.844 1 96.69 47 THR B N 1
ATOM 2062 C CA . THR B 1 47 ? -23.656 32.781 12.969 1 96.69 47 THR B CA 1
ATOM 2063 C C . THR B 1 47 ? -22.266 32.969 12.359 1 96.69 47 THR B C 1
ATOM 2065 O O . THR B 1 47 ? -21.891 34.062 11.984 1 96.69 47 THR B O 1
ATOM 2068 N N . TYR B 1 48 ? -21.594 31.891 12.266 1 97.19 48 TYR B N 1
ATOM 2069 C CA . TYR B 1 48 ? -20.203 31.953 11.836 1 97.19 48 TYR B CA 1
ATOM 2070 C C . TYR B 1 48 ? -20.016 31.312 10.461 1 97.19 48 TYR B C 1
ATOM 2072 O O . TYR B 1 48 ? -19.156 31.734 9.688 1 97.19 48 TYR B O 1
ATOM 2080 N N . PHE B 1 49 ? -20.812 30.297 10.172 1 98.06 49 PHE B N 1
ATOM 2081 C CA . PHE B 1 49 ? -20.703 29.531 8.93 1 98.06 49 PHE B CA 1
ATOM 2082 C C . PHE B 1 49 ? -22.078 29.328 8.297 1 98.06 49 PHE B C 1
ATOM 2084 O O . PHE B 1 49 ? -23.031 29.016 9 1 98.06 49 PHE B O 1
ATOM 2091 N N . LYS B 1 50 ? -22.109 29.391 7.031 1 97.75 50 LYS B N 1
ATOM 2092 C CA . LYS B 1 50 ? -23.375 29.391 6.301 1 97.75 50 LYS B CA 1
ATOM 2093 C C . LYS B 1 50 ? -24 27.984 6.293 1 97.75 50 LYS B C 1
ATOM 2095 O O . LYS B 1 50 ? -25.219 27.844 6.363 1 97.75 50 LYS B O 1
ATOM 2100 N N . ASN B 1 51 ? -23.172 27.016 6.066 1 97.25 51 ASN B N 1
ATOM 2101 C CA . ASN B 1 51 ? -23.594 25.625 5.965 1 97.25 51 ASN B CA 1
ATOM 2102 C C . ASN B 1 51 ? -22.438 24.656 6.191 1 97.25 51 ASN B C 1
ATOM 2104 O O . ASN B 1 51 ? -21.312 25.094 6.465 1 97.25 51 ASN B O 1
ATOM 2108 N N . LYS B 1 52 ? -22.688 23.438 6.113 1 97.69 52 LYS B N 1
ATOM 2109 C CA . LYS B 1 52 ? -21.688 22.406 6.367 1 97.69 52 LYS B CA 1
ATOM 2110 C C . LYS B 1 52 ? -20.531 22.5 5.379 1 97.69 52 LYS B C 1
ATOM 2112 O O . LYS B 1 52 ? -19.375 22.328 5.758 1 97.69 52 LYS B O 1
ATOM 2117 N N . LYS B 1 53 ? -20.859 22.797 4.164 1 97.44 53 LYS B N 1
ATOM 2118 C CA . LYS B 1 53 ? -19.828 22.922 3.125 1 97.44 53 LYS B CA 1
ATOM 2119 C C . LYS B 1 53 ? -18.891 24.078 3.412 1 97.44 53 LYS B C 1
ATOM 2121 O O . LYS B 1 53 ? -17.672 23.938 3.297 1 97.44 53 LYS B O 1
ATOM 2126 N N . ASP B 1 54 ? -19.438 25.141 3.773 1 97.94 54 ASP B N 1
ATOM 2127 C CA . ASP B 1 54 ? -18.641 26.312 4.129 1 97.94 54 ASP B CA 1
ATOM 2128 C C . ASP B 1 54 ? -17.703 26.016 5.297 1 97.94 54 ASP B C 1
ATOM 2130 O O . ASP B 1 54 ? -16.531 26.375 5.258 1 97.94 54 ASP B O 1
ATOM 2134 N N . LEU B 1 55 ? -18.25 25.406 6.301 1 98.31 55 LEU B N 1
ATOM 2135 C CA . LEU B 1 55 ? -17.453 25.016 7.465 1 98.31 55 LEU B CA 1
ATOM 2136 C C . LEU B 1 55 ? -16.391 24 7.082 1 98.31 55 LEU B C 1
ATOM 2138 O O . LEU B 1 55 ? -15.234 24.109 7.508 1 98.31 55 LEU B O 1
ATOM 2142 N N . PHE B 1 56 ? -16.734 23.031 6.266 1 98.31 56 PHE B N 1
ATOM 2143 C CA . PHE B 1 56 ? -15.797 21.984 5.832 1 98.31 56 PHE B CA 1
ATOM 2144 C C . PHE B 1 56 ? -14.578 22.609 5.16 1 98.31 56 PHE B C 1
ATOM 2146 O O . PHE B 1 56 ? -13.445 22.297 5.52 1 98.31 56 PHE B O 1
ATOM 2153 N N . TYR B 1 57 ? -14.781 23.516 4.219 1 97.5 57 TYR B N 1
ATOM 2154 C CA . TYR B 1 57 ? -13.688 24.047 3.428 1 97.5 57 TYR B CA 1
ATOM 2155 C C . TYR B 1 57 ? -12.914 25.109 4.211 1 97.5 57 TYR B C 1
ATOM 2157 O O . TYR B 1 57 ? -11.805 25.484 3.832 1 97.5 57 TYR B O 1
ATOM 2165 N N . ALA B 1 58 ? -13.5 25.594 5.312 1 96.94 58 ALA B N 1
ATOM 2166 C CA . ALA B 1 58 ? -12.75 26.422 6.238 1 96.94 58 ALA B CA 1
ATOM 2167 C C . ALA B 1 58 ? -11.703 25.609 6.996 1 96.94 58 ALA B C 1
ATOM 2169 O O . ALA B 1 58 ? -10.609 26.094 7.285 1 96.94 58 ALA B O 1
ATOM 2170 N N . VAL B 1 59 ? -12.039 24.359 7.277 1 96.38 59 VAL B N 1
ATOM 2171 C CA . VAL B 1 59 ? -11.172 23.5 8.094 1 96.38 59 VAL B CA 1
ATOM 2172 C C . VAL B 1 59 ? -10.227 22.719 7.188 1 96.38 59 VAL B C 1
ATOM 2174 O O . VAL B 1 59 ? -9.109 22.375 7.594 1 96.38 59 VAL B O 1
ATOM 2177 N N . VAL B 1 60 ? -10.664 22.438 5.988 1 97 60 VAL B N 1
ATOM 2178 C CA . VAL B 1 60 ? -9.859 21.75 4.98 1 97 60 VAL B CA 1
ATOM 2179 C C . VAL B 1 60 ? -9.859 22.562 3.686 1 97 60 VAL B C 1
ATOM 2181 O O . VAL B 1 60 ? -10.477 22.156 2.695 1 97 60 VAL B O 1
ATOM 2184 N N . PRO B 1 61 ? -9.156 23.578 3.66 1 95.94 61 PRO B N 1
ATOM 2185 C CA . PRO B 1 61 ? -9.219 24.484 2.512 1 95.94 61 PRO B CA 1
ATOM 2186 C C . PRO B 1 61 ? -8.516 23.922 1.277 1 95.94 61 PRO B C 1
ATOM 2188 O O . PRO B 1 61 ? -7.5 23.234 1.399 1 95.94 61 PRO B O 1
ATOM 2191 N N . PRO B 1 62 ? -8.93 24.234 0.087 1 93.25 62 PRO B N 1
ATOM 2192 C CA . PRO B 1 62 ? -8.328 23.75 -1.154 1 93.25 62 PRO B CA 1
ATOM 2193 C C . PRO B 1 62 ? -6.852 24.141 -1.281 1 93.25 62 PRO B C 1
ATOM 2195 O O . PRO B 1 62 ? -6.059 23.375 -1.847 1 93.25 62 PRO B O 1
ATOM 2198 N N . ASP B 1 63 ? -6.492 25.219 -0.721 1 93.62 63 ASP B N 1
ATOM 2199 C CA . ASP B 1 63 ? -5.102 25.672 -0.799 1 93.62 63 ASP B CA 1
ATOM 2200 C C . ASP B 1 63 ? -4.172 24.703 -0.075 1 93.62 63 ASP B C 1
ATOM 2202 O O . ASP B 1 63 ? -2.992 24.594 -0.413 1 93.62 63 ASP B O 1
ATOM 2206 N N . LEU B 1 64 ? -4.723 24.062 0.92 1 92 64 LEU B N 1
ATOM 2207 C CA . LEU B 1 64 ? -3.924 23.078 1.633 1 92 64 LEU B CA 1
ATOM 2208 C C . LEU B 1 64 ? -3.559 21.906 0.719 1 92 64 LEU B C 1
ATOM 2210 O O . LEU B 1 64 ? -2.43 21.422 0.757 1 92 64 LEU B O 1
ATOM 2214 N N . VAL B 1 65 ? -4.422 21.5 -0.118 1 88.44 65 VAL B N 1
ATOM 2215 C CA . VAL B 1 65 ? -4.188 20.391 -1.045 1 88.44 65 VAL B CA 1
ATOM 2216 C C . VAL B 1 65 ? -3.072 20.766 -2.02 1 88.44 65 VAL B C 1
ATOM 2218 O O . VAL B 1 65 ? -2.174 19.969 -2.283 1 88.44 65 VAL B O 1
ATOM 2221 N N . ASP B 1 66 ? -3.182 22 -2.477 1 90.75 66 ASP B N 1
ATOM 2222 C CA . ASP B 1 66 ? -2.156 22.484 -3.395 1 90.75 66 ASP B CA 1
ATOM 2223 C C . ASP B 1 66 ? -0.788 22.516 -2.717 1 90.75 66 ASP B C 1
ATOM 2225 O O . ASP B 1 66 ? 0.225 22.188 -3.332 1 90.75 66 ASP B O 1
ATOM 2229 N N . TYR B 1 67 ? -0.81 22.938 -1.511 1 91.06 67 TYR B N 1
ATOM 2230 C CA . TYR B 1 67 ? 0.427 22.984 -0.739 1 91.06 67 TYR B CA 1
ATOM 2231 C C . TYR B 1 67 ? 1.011 21.594 -0.548 1 91.06 67 TYR B C 1
ATOM 2233 O O . TYR B 1 67 ? 2.213 21.391 -0.733 1 91.06 67 TYR B O 1
ATOM 2241 N N . LEU B 1 68 ? 0.208 20.641 -0.255 1 88.62 68 LEU B N 1
ATOM 2242 C CA . LEU B 1 68 ? 0.642 19.266 -0.068 1 88.62 68 LEU B CA 1
ATOM 2243 C C . LEU B 1 68 ? 1.224 18.703 -1.358 1 88.62 68 LEU B C 1
ATOM 2245 O O . LEU B 1 68 ? 2.27 18.047 -1.339 1 88.62 68 LEU B O 1
ATOM 2249 N N . LYS B 1 69 ? 0.561 18.953 -2.418 1 88.75 69 LYS B N 1
ATOM 2250 C CA . LYS B 1 69 ? 1.049 18.531 -3.729 1 88.75 69 LYS B CA 1
ATOM 2251 C C . LYS B 1 69 ? 2.424 19.125 -4.02 1 88.75 69 LYS B C 1
ATOM 2253 O O . LYS B 1 69 ? 3.326 18.422 -4.477 1 88.75 69 LYS B O 1
ATOM 2258 N N . LYS B 1 70 ? 2.506 20.359 -3.73 1 90.81 70 LYS B N 1
ATOM 2259 C CA . LYS B 1 70 ? 3.768 21.047 -3.988 1 90.81 70 LYS B CA 1
ATOM 2260 C C . LYS B 1 70 ? 4.906 20.422 -3.182 1 90.81 70 LYS B C 1
ATOM 2262 O O . LYS B 1 70 ? 6 20.203 -3.707 1 90.81 70 LYS B O 1
ATOM 2267 N N . VAL B 1 71 ? 4.676 20.188 -1.945 1 89 71 VAL B N 1
ATOM 2268 C CA . VAL B 1 71 ? 5.695 19.609 -1.073 1 89 71 VAL B CA 1
ATOM 2269 C C . VAL B 1 71 ? 6.141 18.25 -1.624 1 89 71 VAL B C 1
ATOM 2271 O O . VAL B 1 71 ? 7.336 17.969 -1.688 1 89 71 VAL B O 1
ATOM 2274 N N . LEU B 1 72 ? 5.234 17.438 -2.086 1 85.44 72 LEU B N 1
ATOM 2275 C CA . LEU B 1 72 ? 5.547 16.125 -2.605 1 85.44 72 LEU B CA 1
ATOM 2276 C C . LEU B 1 72 ? 6.305 16.219 -3.928 1 85.44 72 LEU B C 1
ATOM 2278 O O . LEU B 1 72 ? 7.266 15.484 -4.152 1 85.44 72 LEU B O 1
ATOM 2282 N N . VAL B 1 73 ? 5.859 17.125 -4.77 1 88.06 73 VAL B N 1
ATOM 2283 C CA . VAL B 1 73 ? 6.508 17.328 -6.059 1 88.06 73 VAL B CA 1
ATOM 2284 C C . VAL B 1 73 ? 7.945 17.797 -5.844 1 88.06 73 VAL B C 1
ATOM 2286 O O . VAL B 1 73 ? 8.867 17.297 -6.488 1 88.06 73 VAL B O 1
ATOM 2289 N N . ASP B 1 74 ? 8.102 18.734 -4.922 1 88.5 74 ASP B N 1
ATOM 2290 C CA . ASP B 1 74 ? 9.438 19.234 -4.613 1 88.5 74 ASP B CA 1
ATOM 2291 C C . ASP B 1 74 ? 10.344 18.109 -4.121 1 88.5 74 ASP B C 1
ATOM 2293 O O . ASP B 1 74 ? 11.523 18.047 -4.48 1 88.5 74 ASP B O 1
ATOM 2297 N N . THR B 1 75 ? 9.844 17.25 -3.406 1 87.56 75 THR B N 1
ATOM 2298 C CA . THR B 1 75 ? 10.609 16.125 -2.881 1 87.56 75 THR B CA 1
ATOM 2299 C C . THR B 1 75 ? 11.031 15.18 -4.008 1 87.56 75 THR B C 1
ATOM 2301 O O . THR B 1 75 ? 12.18 14.742 -4.055 1 87.56 75 THR B O 1
ATOM 2304 N N . ILE B 1 76 ? 10.141 14.953 -4.934 1 88 76 ILE B N 1
ATOM 2305 C CA . ILE B 1 76 ? 10.445 14.086 -6.066 1 88 76 ILE B CA 1
ATOM 2306 C C . ILE B 1 76 ? 11.555 14.711 -6.91 1 88 76 ILE B C 1
ATOM 2308 O O . ILE B 1 76 ? 12.508 14.023 -7.297 1 88 76 ILE B O 1
ATOM 2312 N N . HIS B 1 77 ? 11.438 15.984 -7.125 1 89.06 77 HIS B N 1
ATOM 2313 C CA . HIS B 1 77 ? 12.469 16.672 -7.891 1 89.06 77 HIS B CA 1
ATOM 2314 C C . HIS B 1 77 ? 13.812 16.609 -7.184 1 89.06 77 HIS B C 1
ATOM 2316 O O . HIS B 1 77 ? 14.82 16.25 -7.797 1 89.06 77 HIS B O 1
ATOM 2322 N N . PHE B 1 78 ? 13.773 16.875 -5.98 1 86.5 78 PHE B N 1
ATOM 2323 C CA . PHE B 1 78 ? 15.023 16.906 -5.223 1 86.5 78 PHE B CA 1
ATOM 2324 C C . PHE B 1 78 ? 15.672 15.531 -5.199 1 86.5 78 PHE B C 1
ATOM 2326 O O . PHE B 1 78 ? 16.875 15.398 -5.465 1 86.5 78 PHE B O 1
ATOM 2333 N N . ASP B 1 79 ? 14.875 14.555 -4.895 1 86.38 79 ASP B N 1
ATOM 2334 C CA . ASP B 1 79 ? 15.391 13.195 -4.797 1 86.38 79 ASP B CA 1
ATOM 2335 C C . ASP B 1 79 ? 16 12.742 -6.121 1 86.38 79 ASP B C 1
ATOM 2337 O O . ASP B 1 79 ? 17.078 12.125 -6.141 1 86.38 79 ASP B O 1
ATOM 2341 N N . ASN B 1 80 ? 15.43 13.062 -7.176 1 86.75 80 ASN B N 1
ATOM 2342 C CA . ASN B 1 80 ? 15.906 12.586 -8.469 1 86.75 80 ASN B CA 1
ATOM 2343 C C . ASN B 1 80 ? 17.094 13.398 -8.961 1 86.75 80 ASN B C 1
ATOM 2345 O O . ASN B 1 80 ? 17.969 12.875 -9.656 1 86.75 80 ASN B O 1
ATOM 2349 N N . GLN B 1 81 ? 17.141 14.625 -8.609 1 85.38 81 GLN B N 1
ATOM 2350 C CA . GLN B 1 81 ? 18.234 15.477 -9.055 1 85.38 81 GLN B CA 1
ATOM 2351 C C . GLN B 1 81 ? 19.484 15.234 -8.227 1 85.38 81 GLN B C 1
ATOM 2353 O O . GLN B 1 81 ? 20.609 15.484 -8.695 1 85.38 81 GLN B O 1
ATOM 2358 N N . ASN B 1 82 ? 19.297 14.672 -7.039 1 79.81 82 ASN B N 1
ATOM 2359 C CA . ASN B 1 82 ? 20.438 14.516 -6.141 1 79.81 82 ASN B CA 1
ATOM 2360 C C . ASN B 1 82 ? 20.672 13.055 -5.77 1 79.81 82 ASN B C 1
ATOM 2362 O O . ASN B 1 82 ? 21.391 12.758 -4.816 1 79.81 82 ASN B O 1
ATOM 2366 N N . LEU B 1 83 ? 20.078 12.234 -6.469 1 72.38 83 LEU B N 1
ATOM 2367 C CA . LEU B 1 83 ? 20.016 10.82 -6.141 1 72.38 83 LEU B CA 1
ATOM 2368 C C . LEU B 1 83 ? 21.422 10.219 -6.035 1 72.38 83 LEU B C 1
ATOM 2370 O O . LEU B 1 83 ? 21.656 9.344 -5.199 1 72.38 83 LEU B O 1
ATOM 2374 N N . PHE B 1 84 ? 22.328 10.719 -6.812 1 69.19 84 PHE B N 1
ATOM 2375 C CA . PHE B 1 84 ? 23.625 10.078 -6.91 1 69.19 84 PHE B CA 1
ATOM 2376 C C . PHE B 1 84 ? 24.734 11.039 -6.477 1 69.19 84 PHE B C 1
ATOM 2378 O O . PHE B 1 84 ? 25.922 10.766 -6.699 1 69.19 84 PHE B O 1
ATOM 2385 N N . ASP B 1 85 ? 24.312 12.055 -6.051 1 69.62 85 ASP B N 1
ATOM 2386 C CA . ASP B 1 85 ? 25.297 13.047 -5.637 1 69.62 85 ASP B CA 1
ATOM 2387 C C . ASP B 1 85 ? 25.797 12.766 -4.223 1 69.62 85 ASP B C 1
ATOM 2389 O O . ASP B 1 85 ? 25.031 12.766 -3.268 1 69.62 85 ASP B O 1
ATOM 2393 N N . ALA B 1 86 ? 27.031 12.312 -4.219 1 60.44 86 ALA B N 1
ATOM 2394 C CA . ALA B 1 86 ? 27.688 12.039 -2.951 1 60.44 86 ALA B CA 1
ATOM 2395 C C . ALA B 1 86 ? 27.734 13.281 -2.068 1 60.44 86 ALA B C 1
ATOM 2397 O O . ALA B 1 86 ? 27.797 13.172 -0.84 1 60.44 86 ALA B O 1
ATOM 2398 N N . GLU B 1 87 ? 27.812 14.359 -2.711 1 60.56 87 GLU B N 1
ATOM 2399 C CA . GLU B 1 87 ? 27.953 15.641 -2.023 1 60.56 87 GLU B CA 1
ATOM 2400 C C . GLU B 1 87 ? 26.578 16.297 -1.825 1 60.56 87 GLU B C 1
ATOM 2402 O O . GLU B 1 87 ? 26.484 17.531 -1.739 1 60.56 87 GLU B O 1
ATOM 2407 N N . THR B 1 88 ? 25.656 15.461 -1.845 1 61.69 88 THR B N 1
ATOM 2408 C CA . THR B 1 88 ? 24.328 16.031 -1.67 1 61.69 88 THR B CA 1
ATOM 2409 C C . THR B 1 88 ? 24.297 16.984 -0.474 1 61.69 88 THR B C 1
ATOM 2411 O O . THR B 1 88 ? 24.875 16.688 0.573 1 61.69 88 THR B O 1
ATOM 2414 N N . ASP B 1 89 ? 23.828 18.188 -0.795 1 66.12 89 ASP B N 1
ATOM 2415 C CA . ASP B 1 89 ? 23.594 19.234 0.191 1 66.12 89 ASP B CA 1
ATOM 2416 C C . ASP B 1 89 ? 22.797 18.703 1.377 1 66.12 89 ASP B C 1
ATOM 2418 O O . ASP B 1 89 ? 21.562 18.688 1.343 1 66.12 89 ASP B O 1
ATOM 2422 N N . SER B 1 90 ? 23.469 18.141 2.244 1 76.38 90 SER B N 1
ATOM 2423 C CA . SER B 1 90 ? 22.906 17.531 3.443 1 76.38 90 SER B CA 1
ATOM 2424 C C . SER B 1 90 ? 21.922 18.484 4.133 1 76.38 90 SER B C 1
ATOM 2426 O O . SER B 1 90 ? 20.891 18.047 4.652 1 76.38 90 SER B O 1
ATOM 2428 N N . ASP B 1 91 ? 22.203 19.734 3.973 1 81.94 91 ASP B N 1
ATOM 2429 C CA . ASP B 1 91 ? 21.344 20.719 4.637 1 81.94 91 ASP B CA 1
ATOM 2430 C C . ASP B 1 91 ? 20 20.828 3.932 1 81.94 91 ASP B C 1
ATOM 2432 O O . ASP B 1 91 ? 18.953 20.922 4.586 1 81.94 91 ASP B O 1
ATOM 2436 N N . ARG B 1 92 ? 20.062 20.859 2.631 1 82.88 92 ARG B N 1
ATOM 2437 C CA . ARG B 1 92 ? 18.812 20.969 1.88 1 82.88 92 ARG B CA 1
ATOM 2438 C C . ARG B 1 92 ? 17.969 19.719 2.031 1 82.88 92 ARG B C 1
ATOM 2440 O O . ARG B 1 92 ? 16.734 19.797 2.146 1 82.88 92 ARG B O 1
ATOM 2447 N N . LYS B 1 93 ? 18.609 18.609 2.02 1 83.75 93 LYS B N 1
ATOM 2448 C CA . LYS B 1 93 ? 17.906 17.344 2.238 1 83.75 93 LYS B CA 1
ATOM 2449 C C . LYS B 1 93 ? 17.219 17.328 3.598 1 83.75 93 LYS B C 1
ATOM 2451 O O . LYS B 1 93 ? 16.047 16.953 3.701 1 83.75 93 LYS B O 1
ATOM 2456 N N . SER B 1 94 ? 17.953 17.781 4.527 1 85.38 94 SER B N 1
ATOM 2457 C CA . SER B 1 94 ? 17.422 17.828 5.887 1 85.38 94 SER B CA 1
ATOM 2458 C C . SER B 1 94 ? 16.266 18.812 5.988 1 85.38 94 SER B C 1
ATOM 2460 O O . SER B 1 94 ? 15.273 18.531 6.672 1 85.38 94 SER B O 1
ATOM 2462 N N . ALA B 1 95 ? 16.391 19.875 5.344 1 86.88 95 ALA B N 1
ATOM 2463 C CA . ALA B 1 95 ? 15.336 20.891 5.363 1 86.88 95 ALA B CA 1
ATOM 2464 C C . ALA B 1 95 ? 14.062 20.375 4.703 1 86.88 95 ALA B C 1
ATOM 2466 O O . ALA B 1 95 ? 12.961 20.609 5.203 1 86.88 95 ALA B O 1
ATOM 2467 N N . LEU B 1 96 ? 14.203 19.688 3.637 1 85.5 96 LEU B N 1
ATOM 2468 C CA . LEU B 1 96 ? 13.047 19.141 2.928 1 85.5 96 LEU B CA 1
ATOM 2469 C C . LEU B 1 96 ? 12.375 18.047 3.752 1 85.5 96 LEU B C 1
ATOM 2471 O O . LEU B 1 96 ? 11.141 17.984 3.812 1 85.5 96 LEU B O 1
ATOM 2475 N N . LEU B 1 97 ? 13.172 17.281 4.355 1 87.88 97 LEU B N 1
ATOM 2476 C CA . LEU B 1 97 ? 12.625 16.234 5.223 1 87.88 97 LEU B CA 1
ATOM 2477 C C . LEU B 1 97 ? 11.867 16.859 6.395 1 87.88 97 LEU B C 1
ATOM 2479 O O . LEU B 1 97 ? 10.773 16.406 6.738 1 87.88 97 LEU B O 1
ATOM 2483 N N . GLN B 1 98 ? 12.469 17.875 6.973 1 90.25 98 GLN B N 1
ATOM 2484 C CA . GLN B 1 98 ? 11.828 18.531 8.102 1 90.25 98 GLN B CA 1
ATOM 2485 C C . GLN B 1 98 ? 10.508 19.172 7.68 1 90.25 98 GLN B C 1
ATOM 2487 O O . GLN B 1 98 ? 9.539 19.172 8.438 1 90.25 98 GLN B O 1
ATOM 2492 N N . GLU B 1 99 ? 10.516 19.703 6.531 1 90.75 99 GLU B N 1
ATOM 2493 C CA . GLU B 1 99 ? 9.281 20.266 6.016 1 90.75 99 GLU B CA 1
ATOM 2494 C C . GLU B 1 99 ? 8.188 19.219 5.898 1 90.75 99 GLU B C 1
ATOM 2496 O O . GLU B 1 99 ? 7.027 19.469 6.227 1 90.75 99 GLU B O 1
ATOM 2501 N N . GLN B 1 100 ? 8.508 18.062 5.398 1 91.5 100 GLN B N 1
ATOM 2502 C CA . GLN B 1 100 ? 7.547 16.969 5.285 1 91.5 100 GLN B CA 1
ATOM 2503 C C . GLN B 1 100 ? 7.039 16.547 6.66 1 91.5 100 GLN B C 1
ATOM 2505 O O . GLN B 1 100 ? 5.836 16.344 6.848 1 91.5 100 GLN B O 1
ATOM 2510 N N . VAL B 1 101 ? 7.953 16.484 7.586 1 91.94 101 VAL B N 1
ATOM 2511 C CA . VAL B 1 101 ? 7.586 16.094 8.945 1 91.94 101 VAL B CA 1
ATOM 2512 C C . VAL B 1 101 ? 6.621 17.125 9.523 1 91.94 101 VAL B C 1
ATOM 2514 O O . VAL B 1 101 ? 5.602 16.766 10.125 1 91.94 101 VAL B O 1
ATOM 2517 N N . ASP B 1 102 ? 6.914 18.359 9.336 1 92.44 102 ASP B N 1
ATOM 2518 C CA . ASP B 1 102 ? 6.09 19.438 9.867 1 92.44 102 ASP B CA 1
ATOM 2519 C C . ASP B 1 102 ? 4.691 19.406 9.25 1 92.44 102 ASP B C 1
ATOM 2521 O O . ASP B 1 102 ? 3.695 19.594 9.945 1 92.44 102 ASP B O 1
ATOM 2525 N N . VAL B 1 103 ? 4.637 19.188 8.016 1 92.19 103 VAL B N 1
ATOM 2526 C CA . VAL B 1 103 ? 3.367 19.141 7.301 1 92.19 103 VAL B CA 1
ATOM 2527 C C . VAL B 1 103 ? 2.521 17.984 7.816 1 92.19 103 VAL B C 1
ATOM 2529 O O . VAL B 1 103 ? 1.335 18.156 8.109 1 92.19 103 VAL B O 1
ATOM 2532 N N . LEU B 1 104 ? 3.141 16.828 7.934 1 91.38 104 LEU B N 1
ATOM 2533 C CA . LEU B 1 104 ? 2.428 15.641 8.383 1 91.38 104 LEU B CA 1
ATOM 2534 C C . LEU B 1 104 ? 1.926 15.812 9.812 1 91.38 104 LEU B C 1
ATOM 2536 O O . LEU B 1 104 ? 0.84 15.336 10.156 1 91.38 104 LEU B O 1
ATOM 2540 N N . ARG B 1 105 ? 2.691 16.5 10.547 1 92.94 105 ARG B N 1
ATOM 2541 C CA . ARG B 1 105 ? 2.311 16.75 11.93 1 92.94 105 ARG B CA 1
ATOM 2542 C C . ARG B 1 105 ? 1.188 17.781 12.023 1 92.94 105 ARG B C 1
ATOM 2544 O O . ARG B 1 105 ? 0.161 17.531 12.656 1 92.94 105 ARG B O 1
ATOM 2551 N N . LYS B 1 106 ? 1.357 18.828 11.375 1 93.75 106 LYS B N 1
ATOM 2552 C CA . LYS B 1 106 ? 0.462 19.969 11.492 1 93.75 106 LYS B CA 1
ATOM 2553 C C . LYS B 1 106 ? -0.891 19.672 10.844 1 93.75 106 LYS B C 1
ATOM 2555 O O . LYS B 1 106 ? -1.93 20.109 11.352 1 93.75 106 LYS B O 1
ATOM 2560 N N . TYR B 1 107 ? -0.887 18.906 9.805 1 95.19 107 TYR B N 1
ATOM 2561 C CA . TYR B 1 107 ? -2.107 18.734 9.023 1 95.19 107 TYR B CA 1
ATOM 2562 C C . TYR B 1 107 ? -2.541 17.281 9 1 95.19 107 TYR B C 1
ATOM 2564 O O . TYR B 1 107 ? -3.18 16.828 8.039 1 95.19 107 TYR B O 1
ATOM 2572 N N . ARG B 1 108 ? -2.227 16.531 9.977 1 95.44 108 ARG B N 1
ATOM 2573 C CA . ARG B 1 108 ? -2.486 15.094 10.047 1 95.44 108 ARG B CA 1
ATOM 2574 C C . ARG B 1 108 ? -3.951 14.789 9.75 1 95.44 108 ARG B C 1
ATOM 2576 O O . ARG B 1 108 ? -4.258 14.031 8.828 1 95.44 108 ARG B O 1
ATOM 2583 N N . ASN B 1 109 ? -4.832 15.469 10.461 1 96.25 109 ASN B N 1
ATOM 2584 C CA . ASN B 1 109 ? -6.254 15.18 10.32 1 96.25 109 ASN B CA 1
ATOM 2585 C C . ASN B 1 109 ? -6.789 15.625 8.969 1 96.25 109 ASN B C 1
ATOM 2587 O O . ASN B 1 109 ? -7.574 14.914 8.336 1 96.25 109 ASN B O 1
ATOM 2591 N N . GLN B 1 110 ? -6.316 16.75 8.555 1 97.25 110 GLN B N 1
ATOM 2592 C CA . GLN B 1 110 ? -6.758 17.266 7.266 1 97.25 110 GLN B CA 1
ATOM 2593 C C . GLN B 1 110 ? -6.336 16.344 6.129 1 97.25 110 GLN B C 1
ATOM 2595 O O . GLN B 1 110 ? -7.105 16.094 5.195 1 97.25 110 GLN B O 1
ATOM 2600 N N . ILE B 1 111 ? -5.145 15.82 6.246 1 96.62 111 ILE B N 1
ATOM 2601 C CA . ILE B 1 111 ? -4.625 14.93 5.215 1 96.62 111 ILE B CA 1
ATOM 2602 C C . ILE B 1 111 ? -5.484 13.672 5.145 1 96.62 111 ILE B C 1
ATOM 2604 O O . ILE B 1 111 ? -5.883 13.242 4.059 1 96.62 111 ILE B O 1
ATOM 2608 N N . ILE B 1 112 ? -5.82 13.141 6.258 1 97.38 112 ILE B N 1
ATOM 2609 C CA . ILE B 1 112 ? -6.652 11.945 6.305 1 97.38 112 ILE B CA 1
ATOM 2610 C C . ILE B 1 112 ? -8.023 12.25 5.715 1 97.38 112 ILE B C 1
ATOM 2612 O O . ILE B 1 112 ? -8.555 11.469 4.926 1 97.38 112 ILE B O 1
ATOM 2616 N N . ILE B 1 113 ? -8.578 13.367 6.008 1 97.75 113 ILE B N 1
ATOM 2617 C CA . ILE B 1 113 ? -9.883 13.766 5.484 1 97.75 113 ILE B CA 1
ATOM 2618 C C . ILE B 1 113 ? -9.812 13.883 3.965 1 97.75 113 ILE B C 1
ATOM 2620 O O . ILE B 1 113 ? -10.656 13.344 3.252 1 97.75 113 ILE B O 1
ATOM 2624 N N . ILE B 1 114 ? -8.805 14.523 3.459 1 97.06 114 ILE B N 1
ATOM 2625 C CA . ILE B 1 114 ? -8.664 14.82 2.037 1 97.06 114 ILE B CA 1
ATOM 2626 C C . ILE B 1 114 ? -8.57 13.516 1.247 1 97.06 114 ILE B C 1
ATOM 2628 O O . ILE B 1 114 ? -9.172 13.391 0.176 1 97.06 114 ILE B O 1
ATOM 2632 N N . PHE B 1 115 ? -7.961 12.555 1.856 1 95.62 115 PHE B N 1
ATOM 2633 C CA . PHE B 1 115 ? -7.625 11.406 1.023 1 95.62 115 PHE B CA 1
ATOM 2634 C C . PHE B 1 115 ? -8.523 10.219 1.352 1 95.62 115 PHE B C 1
ATOM 2636 O O . PHE B 1 115 ? -8.617 9.273 0.566 1 95.62 115 PHE B O 1
ATOM 2643 N N . GLU B 1 116 ? -9.172 10.219 2.477 1 95.69 116 GLU B N 1
ATOM 2644 C CA . GLU B 1 116 ? -9.922 9.023 2.84 1 95.69 116 GLU B CA 1
ATOM 2645 C C . GLU B 1 116 ? -11.336 9.367 3.281 1 95.69 116 GLU B C 1
ATOM 2647 O O . GLU B 1 116 ? -12.234 8.523 3.223 1 95.69 116 GLU B O 1
ATOM 2652 N N . LYS B 1 117 ? -11.594 10.484 3.836 1 96.5 117 LYS B N 1
ATOM 2653 C CA . LYS B 1 117 ? -12.891 10.875 4.367 1 96.5 117 LYS B CA 1
ATOM 2654 C C . LYS B 1 117 ? -13.539 11.945 3.5 1 96.5 117 LYS B C 1
ATOM 2656 O O . LYS B 1 117 ? -14.117 12.906 4.016 1 96.5 117 LYS B O 1
ATOM 2661 N N . ASN B 1 118 ? -13.438 11.812 2.23 1 95.75 118 ASN B N 1
ATOM 2662 C CA . ASN B 1 118 ? -13.68 12.961 1.362 1 95.75 118 ASN B CA 1
ATOM 2663 C C . ASN B 1 118 ? -14.914 12.75 0.49 1 95.75 118 ASN B C 1
ATOM 2665 O O . ASN B 1 118 ? -15.203 13.562 -0.39 1 95.75 118 ASN B O 1
ATOM 2669 N N . LYS B 1 119 ? -15.602 11.633 0.683 1 97 119 LYS B N 1
ATOM 2670 C CA . LYS B 1 119 ? -16.797 11.391 -0.132 1 97 119 LYS B CA 1
ATOM 2671 C C . LYS B 1 119 ? -17.75 12.586 -0.091 1 97 119 LYS B C 1
ATOM 2673 O O . LYS B 1 119 ? -18.016 13.133 0.979 1 97 119 LYS B O 1
ATOM 2678 N N . GLY B 1 120 ? -18.234 12.977 -1.251 1 96.69 120 GLY B N 1
ATOM 2679 C CA . GLY B 1 120 ? -19.203 14.07 -1.311 1 96.69 120 GLY B CA 1
ATOM 2680 C C . GLY B 1 120 ? -18.547 15.438 -1.34 1 96.69 120 GLY B C 1
ATOM 2681 O O . GLY B 1 120 ? -19.234 16.453 -1.291 1 96.69 120 GLY B O 1
ATOM 2682 N N . THR B 1 121 ? -17.219 15.531 -1.391 1 97.25 121 THR B N 1
ATOM 2683 C CA . THR B 1 121 ? -16.484 16.797 -1.421 1 97.25 121 THR B CA 1
ATOM 2684 C C . THR B 1 121 ? -15.703 16.938 -2.721 1 97.25 121 THR B C 1
ATOM 268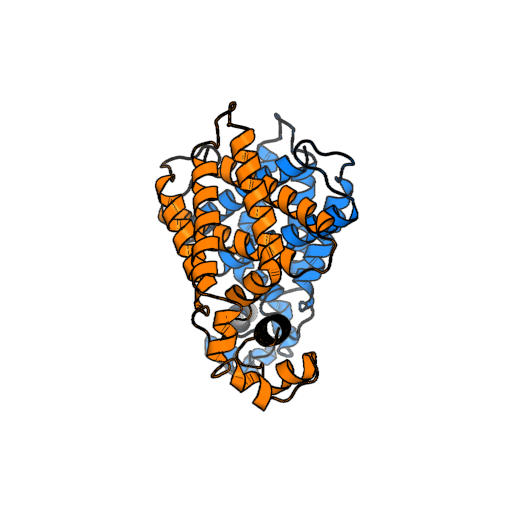6 O O . THR B 1 121 ? -15.703 16.031 -3.555 1 97.25 121 THR B O 1
ATOM 2689 N N . ILE B 1 122 ? -15.055 18.078 -2.84 1 96.06 122 ILE B N 1
ATOM 2690 C CA . ILE B 1 122 ? -14.258 18.328 -4.039 1 96.06 122 ILE B CA 1
ATOM 2691 C C . ILE B 1 122 ? -13.016 17.438 -4.035 1 96.06 122 ILE B C 1
ATOM 2693 O O . ILE B 1 122 ? -12.336 17.312 -5.055 1 96.06 122 ILE B O 1
ATOM 2697 N N . TYR B 1 123 ? -12.781 16.734 -2.902 1 96.75 123 TYR B N 1
ATOM 2698 C CA . TYR B 1 123 ? -11.547 15.977 -2.748 1 96.75 123 TYR B CA 1
ATOM 2699 C C . TYR B 1 123 ? -11.773 14.508 -3.082 1 96.75 123 TYR B C 1
ATOM 2701 O O . TYR B 1 123 ? -10.891 13.672 -2.871 1 96.75 123 TYR B O 1
ATOM 2709 N N . THR B 1 124 ? -12.875 14.164 -3.609 1 96.62 124 THR B N 1
ATOM 2710 C CA . THR B 1 124 ? -13.227 12.773 -3.877 1 96.62 124 THR B CA 1
ATOM 2711 C C . THR B 1 124 ? -12.172 12.109 -4.758 1 96.62 124 THR B C 1
ATOM 2713 O O . THR B 1 124 ? -11.891 10.914 -4.602 1 96.62 124 THR B O 1
ATOM 2716 N N . ASN B 1 125 ? -11.438 12.914 -5.621 1 95.38 125 ASN B N 1
ATOM 2717 C CA . ASN B 1 125 ? -10.438 12.352 -6.52 1 95.38 125 ASN B CA 1
ATOM 2718 C C . ASN B 1 125 ? -9.031 12.836 -6.16 1 95.38 125 ASN B C 1
ATOM 2720 O O . ASN B 1 125 ? -8.109 12.742 -6.977 1 95.38 125 ASN B O 1
ATOM 2724 N N . ALA B 1 126 ? -8.891 13.344 -4.98 1 94.94 126 ALA B N 1
ATOM 2725 C CA . ALA B 1 126 ? -7.633 13.977 -4.594 1 94.94 126 ALA B CA 1
ATOM 2726 C C . ALA B 1 126 ? -6.48 12.977 -4.664 1 94.94 126 ALA B C 1
ATOM 2728 O O . ALA B 1 126 ? -5.383 13.32 -5.109 1 94.94 126 ALA B O 1
ATOM 2729 N N . LYS B 1 127 ? -6.684 11.797 -4.211 1 94.62 127 LYS B N 1
ATOM 2730 C CA . LYS B 1 127 ? -5.621 10.797 -4.227 1 94.62 127 LYS B CA 1
ATOM 2731 C C . LYS B 1 127 ? -5.168 10.492 -5.652 1 94.62 127 LYS B C 1
ATOM 2733 O O . LYS B 1 127 ? -3.971 10.508 -5.945 1 94.62 127 LYS B O 1
ATOM 2738 N N . ASN B 1 128 ? -6.102 10.242 -6.535 1 95.62 128 ASN B N 1
ATOM 2739 C CA . ASN B 1 128 ? -5.781 9.969 -7.934 1 95.62 128 ASN B CA 1
ATOM 2740 C C . ASN B 1 128 ? -5.062 11.141 -8.586 1 95.62 128 ASN B C 1
ATOM 2742 O O . ASN B 1 128 ? -4.137 10.953 -9.375 1 95.62 128 ASN B O 1
ATOM 2746 N N . GLU B 1 129 ? -5.52 12.305 -8.234 1 94.62 129 GLU B N 1
ATOM 2747 C CA . GLU B 1 129 ? -4.879 13.5 -8.773 1 94.62 129 GLU B CA 1
ATOM 2748 C C . GLU B 1 129 ? -3.434 13.617 -8.297 1 94.62 129 GLU B C 1
ATOM 2750 O O . GLU B 1 129 ? -2.549 13.992 -9.07 1 94.62 129 GLU B O 1
ATOM 2755 N N . LEU B 1 130 ? -3.258 13.32 -7.07 1 94.62 130 LEU B N 1
ATOM 2756 C CA . LEU B 1 130 ? -1.903 13.367 -6.531 1 94.62 130 LEU B CA 1
ATOM 2757 C C . LEU B 1 130 ? -1.019 12.32 -7.203 1 94.62 130 LEU B C 1
ATOM 2759 O O . LEU B 1 130 ? 0.125 12.602 -7.566 1 94.62 130 LEU B O 1
ATOM 2763 N N . VAL B 1 131 ? -1.496 11.156 -7.398 1 96 131 VAL B N 1
ATOM 2764 C CA . VAL B 1 131 ? -0.77 10.086 -8.062 1 96 131 VAL B CA 1
ATOM 2765 C C . VAL B 1 131 ? -0.37 10.523 -9.469 1 96 131 VAL B C 1
ATOM 2767 O O . VAL B 1 131 ? 0.785 10.359 -9.875 1 96 131 VAL B O 1
ATOM 2770 N N . GLU B 1 132 ? -1.319 11.102 -10.188 1 95.69 132 GLU B N 1
ATOM 2771 C CA . GLU B 1 132 ? -1.041 11.586 -11.539 1 95.69 132 GLU B CA 1
ATOM 2772 C C . GLU B 1 132 ? 0.069 12.633 -11.531 1 95.69 132 GLU B C 1
ATOM 2774 O O . GLU B 1 132 ? 0.954 12.609 -12.391 1 95.69 132 GLU B O 1
ATOM 2779 N N . THR B 1 133 ? -0.053 13.484 -10.609 1 95.19 133 THR B N 1
ATOM 2780 C CA . THR B 1 133 ? 0.958 14.531 -10.492 1 95.19 133 THR B CA 1
ATOM 2781 C C . THR B 1 133 ? 2.33 13.922 -10.203 1 95.19 133 THR B C 1
ATOM 2783 O O . THR B 1 133 ? 3.332 14.344 -10.789 1 95.19 133 THR B O 1
ATOM 2786 N N . MET B 1 134 ? 2.412 12.977 -9.344 1 94.75 134 MET B N 1
ATOM 2787 C CA . MET B 1 134 ? 3.67 12.312 -9.008 1 94.75 134 MET B CA 1
ATOM 2788 C C . MET B 1 134 ? 4.262 11.625 -10.234 1 94.75 134 MET B C 1
ATOM 2790 O O . MET B 1 134 ? 5.461 11.742 -10.5 1 94.75 134 MET B O 1
ATOM 2794 N N . ILE B 1 135 ? 3.439 10.953 -10.953 1 96.06 135 ILE B N 1
ATOM 2795 C CA . ILE B 1 135 ? 3.889 10.219 -12.133 1 96.06 135 ILE B CA 1
ATOM 2796 C C . ILE B 1 135 ? 4.406 11.203 -13.188 1 96.06 135 ILE B C 1
ATOM 2798 O O . ILE B 1 135 ? 5.484 11 -13.75 1 96.06 135 ILE B O 1
ATOM 2802 N N . GLU B 1 136 ? 3.643 12.25 -13.398 1 95.62 136 GLU B N 1
ATOM 2803 C CA . GLU B 1 136 ? 4.055 13.258 -14.375 1 95.62 136 GLU B CA 1
ATOM 2804 C C . GLU B 1 136 ? 5.402 13.867 -14 1 95.62 136 GLU B C 1
ATOM 2806 O O . GLU B 1 136 ? 6.246 14.102 -14.875 1 95.62 136 GLU B O 1
ATOM 2811 N N . THR B 1 137 ? 5.59 14.141 -12.789 1 94.81 137 THR B N 1
ATOM 2812 C CA . THR B 1 137 ? 6.848 14.703 -12.312 1 94.81 137 THR B CA 1
ATOM 2813 C C . THR B 1 137 ? 7.996 13.719 -12.523 1 94.81 137 THR B C 1
ATOM 2815 O O . THR B 1 137 ? 9.078 14.109 -12.961 1 94.81 137 THR B O 1
ATOM 2818 N N . LYS B 1 138 ? 7.746 12.484 -12.242 1 94.06 138 LYS B N 1
ATOM 2819 C CA . LYS B 1 138 ? 8.781 11.461 -12.328 1 94.06 138 LYS B CA 1
ATOM 2820 C C . LYS B 1 138 ? 9.141 11.156 -13.781 1 94.06 138 LYS B C 1
ATOM 2822 O O . LYS B 1 138 ? 10.258 10.734 -14.078 1 94.06 138 LYS B O 1
ATOM 2827 N N . LYS B 1 139 ? 8.211 11.328 -14.688 1 93.12 139 LYS B N 1
ATOM 2828 C CA . LYS B 1 139 ? 8.406 11.039 -16.109 1 93.12 139 LYS B CA 1
ATOM 2829 C C . LYS B 1 139 ? 9.641 11.75 -16.641 1 93.12 139 LYS B C 1
ATOM 2831 O O . LYS B 1 139 ? 10.352 11.219 -17.5 1 93.12 139 LYS B O 1
ATOM 2836 N N . ALA B 1 140 ? 9.883 12.898 -16.156 1 91.12 140 ALA B N 1
ATOM 2837 C CA . ALA B 1 140 ? 11.008 13.711 -16.609 1 91.12 140 ALA B CA 1
ATOM 2838 C C . ALA B 1 140 ? 12.336 13.047 -16.281 1 91.12 140 ALA B C 1
ATOM 2840 O O . ALA B 1 140 ? 13.375 13.406 -16.844 1 91.12 140 ALA B O 1
ATOM 2841 N N . TYR B 1 141 ? 12.312 12.07 -15.453 1 91.38 141 TYR B N 1
ATOM 2842 C CA . TYR B 1 141 ? 13.562 11.484 -14.984 1 91.38 141 TYR B CA 1
ATOM 2843 C C . TYR B 1 141 ? 13.703 10.047 -15.461 1 91.38 141 TYR B C 1
ATOM 2845 O O . TYR B 1 141 ? 14.633 9.344 -15.07 1 91.38 141 TYR B O 1
ATOM 2853 N N . LEU B 1 142 ? 12.75 9.555 -16.25 1 90.75 142 LEU B N 1
ATOM 2854 C CA . LEU B 1 142 ? 12.805 8.18 -16.734 1 90.75 142 LEU B CA 1
ATOM 2855 C C . LEU B 1 142 ? 13.969 7.992 -17.703 1 90.75 142 LEU B C 1
ATOM 2857 O O . LEU B 1 142 ? 14.305 8.906 -18.469 1 90.75 142 LEU B O 1
ATOM 2861 N N . LYS B 1 143 ? 14.516 6.758 -17.688 1 89.25 143 LYS B N 1
ATOM 2862 C CA . LYS B 1 143 ? 15.625 6.395 -18.578 1 89.25 143 LYS B CA 1
ATOM 2863 C C . LYS B 1 143 ? 15.227 5.285 -19.547 1 89.25 143 LYS B C 1
ATOM 2865 O O . LYS B 1 143 ? 14.164 4.672 -19.375 1 89.25 143 LYS B O 1
ATOM 2870 N N . LYS B 1 144 ? 16.094 5.109 -20.453 1 84.25 144 LYS B N 1
ATOM 2871 C CA . LYS B 1 144 ? 15.875 4.047 -21.422 1 84.25 144 LYS B CA 1
ATOM 2872 C C . LYS B 1 144 ? 16.391 2.707 -20.906 1 84.25 144 LYS B C 1
ATOM 2874 O O . LYS B 1 144 ? 15.906 1.649 -21.312 1 84.25 144 LYS B O 1
ATOM 2879 N N . GLN B 1 145 ? 17.391 2.814 -20.078 1 84.94 145 GLN B N 1
ATOM 2880 C CA . GLN B 1 145 ? 18.016 1.604 -19.562 1 84.94 145 GLN B CA 1
ATOM 2881 C C . GLN B 1 145 ? 18.312 1.738 -18.062 1 84.94 145 GLN B C 1
ATOM 2883 O O . GLN B 1 145 ? 18.719 2.807 -17.594 1 84.94 145 GLN B O 1
ATOM 2888 N N . TYR B 1 146 ? 18.109 0.585 -17.484 1 88.88 146 TYR B N 1
ATOM 2889 C CA . TYR B 1 146 ? 18.344 0.527 -16.047 1 88.88 146 TYR B CA 1
ATOM 2890 C C . TYR B 1 146 ? 19.328 -0.584 -15.695 1 88.88 146 TYR B C 1
ATOM 2892 O O . TYR B 1 146 ? 19.438 -1.578 -16.422 1 88.88 146 TYR B O 1
ATOM 2900 N N . LYS B 1 147 ? 19.969 -0.43 -14.625 1 87.75 147 LYS B N 1
ATOM 2901 C CA . LYS B 1 147 ? 21.062 -1.313 -14.234 1 87.75 147 LYS B CA 1
ATOM 2902 C C . LYS B 1 147 ? 20.531 -2.637 -13.688 1 87.75 147 LYS B C 1
ATOM 2904 O O . LYS B 1 147 ? 21.094 -3.697 -13.969 1 87.75 147 LYS B O 1
ATOM 2909 N N . HIS B 1 148 ? 19.484 -2.607 -12.977 1 86.88 148 HIS B N 1
ATOM 2910 C CA . HIS B 1 148 ? 19.125 -3.752 -12.148 1 86.88 148 HIS B CA 1
ATOM 2911 C C . HIS B 1 148 ? 17.938 -4.508 -12.727 1 86.88 148 HIS B C 1
ATOM 2913 O O . HIS B 1 148 ? 17.594 -5.594 -12.258 1 86.88 148 HIS B O 1
ATOM 2919 N N . TYR B 1 149 ? 17.328 -3.904 -13.758 1 86.81 149 TYR B N 1
ATOM 2920 C CA . TYR B 1 149 ? 16.141 -4.527 -14.32 1 86.81 149 TYR B CA 1
ATOM 2921 C C . TYR B 1 149 ? 15.844 -3.977 -15.711 1 86.81 149 TYR B C 1
ATOM 2923 O O . TYR B 1 149 ? 16.422 -2.969 -16.125 1 86.81 149 TYR B O 1
ATOM 2931 N N . GLU B 1 150 ? 15.062 -4.727 -16.438 1 92.38 150 GLU B N 1
ATOM 2932 C CA . GLU B 1 150 ? 14.578 -4.281 -17.734 1 92.38 150 GLU B CA 1
ATOM 2933 C C . GLU B 1 150 ? 13.07 -4.031 -17.719 1 92.38 150 GLU B C 1
ATOM 2935 O O . GLU B 1 150 ? 12.32 -4.805 -17.109 1 92.38 150 GLU B O 1
ATOM 2940 N N . ILE B 1 151 ? 12.727 -2.873 -18.391 1 95.31 151 ILE B N 1
ATOM 2941 C CA . ILE B 1 151 ? 11.305 -2.537 -18.344 1 95.31 151 ILE B CA 1
ATOM 2942 C C . ILE B 1 151 ? 10.945 -1.645 -19.531 1 95.31 151 ILE B C 1
ATOM 2944 O O . ILE B 1 151 ? 11.711 -0.745 -19.891 1 95.31 151 ILE B O 1
ATOM 2948 N N . GLY B 1 152 ? 9.812 -1.977 -20.156 1 93.94 152 GLY B N 1
ATOM 2949 C CA . GLY B 1 152 ? 9.305 -1.101 -21.203 1 93.94 152 GLY B CA 1
ATOM 2950 C C . GLY B 1 152 ? 8.672 0.169 -20.656 1 93.94 152 GLY B C 1
ATOM 2951 O O . GLY B 1 152 ? 8.414 0.28 -19.453 1 93.94 152 GLY B O 1
ATOM 2952 N N . MET B 1 153 ? 8.422 1.088 -21.516 1 93.81 153 MET B N 1
ATOM 2953 C CA . MET B 1 153 ? 7.875 2.385 -21.109 1 93.81 153 MET B CA 1
ATOM 2954 C C . MET B 1 153 ? 6.488 2.23 -20.5 1 93.81 153 MET B C 1
ATOM 2956 O O . MET B 1 153 ? 6.188 2.826 -19.469 1 93.81 153 MET B O 1
ATOM 2960 N N . GLU B 1 154 ? 5.668 1.512 -21.109 1 95 154 GLU B N 1
ATOM 2961 C CA . GLU B 1 154 ? 4.316 1.304 -20.594 1 95 154 GLU B CA 1
ATOM 2962 C C . GLU B 1 154 ? 4.348 0.636 -19.234 1 95 154 GLU B C 1
ATOM 2964 O O . GLU B 1 154 ? 3.637 1.057 -18.312 1 95 154 GLU B O 1
ATOM 2969 N N . GLU B 1 155 ? 5.184 -0.393 -19.094 1 96.69 155 GLU B N 1
ATOM 2970 C CA . GLU B 1 155 ? 5.336 -1.091 -17.812 1 96.69 155 GLU B CA 1
ATOM 2971 C C . GLU B 1 155 ? 5.879 -0.159 -16.734 1 96.69 155 GLU B C 1
ATOM 2973 O O . GLU B 1 155 ? 5.473 -0.245 -15.57 1 96.69 155 GLU B O 1
ATOM 2978 N N . ASN B 1 156 ? 6.754 0.712 -17.188 1 96.56 156 ASN B N 1
ATOM 2979 C CA . ASN B 1 156 ? 7.344 1.65 -16.234 1 96.56 156 ASN B CA 1
ATOM 2980 C C . ASN B 1 156 ? 6.301 2.615 -15.68 1 96.56 156 ASN B C 1
ATOM 2982 O O . ASN B 1 156 ? 6.332 2.955 -14.492 1 96.56 156 ASN B O 1
ATOM 2986 N N . LEU B 1 157 ? 5.445 3.014 -16.531 1 96.31 157 LEU B N 1
ATOM 2987 C CA . LEU B 1 157 ? 4.383 3.904 -16.078 1 96.31 157 LEU B CA 1
ATOM 2988 C C . LEU B 1 157 ? 3.455 3.191 -15.109 1 96.31 157 LEU B C 1
ATOM 2990 O O . LEU B 1 157 ? 2.994 3.791 -14.133 1 96.31 157 LEU B O 1
ATOM 2994 N N . ILE B 1 158 ? 3.182 1.937 -15.352 1 97.38 158 ILE B N 1
ATOM 2995 C CA . ILE B 1 158 ? 2.359 1.144 -14.445 1 97.38 158 ILE B CA 1
ATOM 2996 C C . ILE B 1 158 ? 3.088 0.954 -13.117 1 97.38 158 ILE B C 1
ATOM 2998 O O . ILE B 1 158 ? 2.479 1.056 -12.055 1 97.38 158 ILE B O 1
ATOM 3002 N N . LEU B 1 159 ? 4.391 0.697 -13.203 1 97.81 159 LEU B N 1
ATOM 3003 C CA . LEU B 1 159 ? 5.219 0.593 -12 1 97.81 159 LEU B CA 1
ATOM 3004 C C . LEU B 1 159 ? 5.121 1.863 -11.164 1 97.81 159 LEU B C 1
ATOM 3006 O O . LEU B 1 159 ? 4.879 1.796 -9.953 1 97.81 159 LEU B O 1
ATOM 3010 N N . LEU B 1 160 ? 5.242 3 -11.82 1 96.75 160 LEU B N 1
ATOM 3011 C CA . LEU B 1 160 ? 5.188 4.281 -11.125 1 96.75 160 LEU B CA 1
ATOM 3012 C C . LEU B 1 160 ? 3.824 4.488 -10.477 1 96.75 160 LEU B C 1
ATOM 3014 O O . LEU B 1 160 ? 3.732 5.043 -9.375 1 96.75 160 LEU B O 1
ATOM 3018 N N . ASP B 1 161 ? 2.838 4.082 -11.148 1 97.81 161 ASP B N 1
ATOM 3019 C CA . ASP B 1 161 ? 1.486 4.184 -10.609 1 97.81 161 ASP B CA 1
ATOM 3020 C C . ASP B 1 161 ? 1.345 3.363 -9.328 1 97.81 161 ASP B C 1
ATOM 3022 O O . ASP B 1 161 ? 0.808 3.848 -8.328 1 97.81 161 ASP B O 1
ATOM 3026 N N . ILE B 1 162 ? 1.832 2.129 -9.312 1 97.75 162 ILE B N 1
ATOM 3027 C CA . ILE B 1 162 ? 1.779 1.248 -8.148 1 97.75 162 ILE B CA 1
ATOM 3028 C C . ILE B 1 162 ? 2.57 1.864 -7 1 97.75 162 ILE B C 1
ATOM 3030 O O . ILE B 1 162 ? 2.076 1.95 -5.875 1 97.75 162 ILE B O 1
ATOM 3034 N N . LEU B 1 163 ? 3.717 2.336 -7.285 1 96.69 163 LEU B N 1
ATOM 3035 C CA . LEU B 1 163 ? 4.586 2.898 -6.258 1 96.69 163 LEU B CA 1
ATOM 3036 C C . LEU B 1 163 ? 3.982 4.172 -5.672 1 96.69 163 LEU B C 1
ATOM 3038 O O . LEU B 1 163 ? 4.043 4.391 -4.461 1 96.69 163 LEU B O 1
ATOM 3042 N N . ALA B 1 164 ? 3.465 4.996 -6.57 1 95.94 164 ALA B N 1
ATOM 3043 C CA . ALA B 1 164 ? 2.848 6.234 -6.098 1 95.94 164 ALA B CA 1
ATOM 3044 C C . ALA B 1 164 ? 1.7 5.938 -5.133 1 95.94 164 ALA B C 1
ATOM 3046 O O . ALA B 1 164 ? 1.604 6.551 -4.07 1 95.94 164 ALA B O 1
ATOM 3047 N N . HIS B 1 165 ? 0.849 5.012 -5.469 1 96.12 165 HIS B N 1
ATOM 3048 C CA . HIS B 1 165 ? -0.235 4.613 -4.578 1 96.12 165 HIS B CA 1
ATOM 3049 C C . HIS B 1 165 ? 0.308 4.074 -3.26 1 96.12 165 HIS B C 1
ATOM 3051 O O . HIS B 1 165 ? -0.226 4.383 -2.191 1 96.12 165 HIS B O 1
ATOM 3057 N N . ASN B 1 166 ? 1.314 3.332 -3.369 1 94.75 166 ASN B N 1
ATOM 3058 C CA . ASN B 1 166 ? 1.873 2.709 -2.174 1 94.75 166 ASN B CA 1
ATOM 3059 C C . ASN B 1 166 ? 2.482 3.748 -1.235 1 94.75 166 ASN B C 1
ATOM 3061 O O . ASN B 1 166 ? 2.365 3.631 -0.014 1 94.75 166 ASN B O 1
ATOM 3065 N N . VAL B 1 167 ? 3.143 4.758 -1.805 1 93.88 167 VAL B N 1
ATOM 3066 C CA . VAL B 1 167 ? 3.717 5.82 -0.987 1 93.88 167 VAL B CA 1
ATOM 3067 C C . VAL B 1 167 ? 2.607 6.543 -0.229 1 93.88 167 VAL B C 1
ATOM 3069 O O . VAL B 1 167 ? 2.721 6.777 0.977 1 93.88 167 VAL B O 1
ATOM 3072 N N . ILE B 1 168 ? 1.602 6.855 -0.918 1 94.81 168 ILE B N 1
ATOM 3073 C CA . ILE B 1 168 ? 0.484 7.555 -0.294 1 94.81 168 ILE B CA 1
ATOM 3074 C C . ILE B 1 168 ? -0.138 6.676 0.787 1 94.81 168 ILE B C 1
ATOM 3076 O O . ILE B 1 168 ? -0.353 7.125 1.915 1 94.81 168 ILE B O 1
ATOM 3080 N N . ASP B 1 169 ? -0.331 5.422 0.5 1 96.19 169 ASP B N 1
ATOM 3081 C CA . ASP B 1 169 ? -0.988 4.512 1.435 1 96.19 169 ASP B CA 1
ATOM 3082 C C . ASP B 1 169 ? -0.131 4.289 2.678 1 96.19 169 ASP B C 1
ATOM 3084 O O . ASP B 1 169 ? -0.656 4.176 3.789 1 96.19 169 ASP B O 1
ATOM 3088 N N . MET B 1 170 ? 1.151 4.168 2.512 1 95.56 170 MET B N 1
ATOM 3089 C CA . MET B 1 170 ? 2.049 3.996 3.65 1 95.56 170 MET B CA 1
ATOM 3090 C C . MET B 1 170 ? 1.958 5.188 4.598 1 95.56 170 MET B C 1
ATOM 3092 O O . MET B 1 170 ? 1.863 5.012 5.816 1 95.56 170 MET B O 1
ATOM 3096 N N . ASN B 1 171 ? 1.972 6.379 3.996 1 94.62 171 ASN B N 1
ATOM 3097 C CA . ASN B 1 171 ? 1.904 7.574 4.824 1 94.62 171 ASN B CA 1
ATOM 3098 C C . ASN B 1 171 ? 0.552 7.699 5.523 1 94.62 171 ASN B C 1
ATOM 3100 O O . ASN B 1 171 ? 0.487 8.062 6.699 1 94.62 171 ASN B O 1
ATOM 3104 N N . LEU B 1 172 ? -0.484 7.398 4.805 1 96.25 172 LEU B N 1
ATOM 3105 C CA . LEU B 1 172 ? -1.811 7.457 5.41 1 96.25 172 LEU B CA 1
ATOM 3106 C C . LEU B 1 172 ? -1.937 6.438 6.539 1 96.25 172 LEU B C 1
ATOM 3108 O O . LEU B 1 172 ? -2.531 6.727 7.578 1 96.25 172 LEU B O 1
ATOM 3112 N N . ASP B 1 173 ? -1.407 5.234 6.309 1 97.12 173 ASP B N 1
ATOM 3113 C CA . ASP B 1 173 ? -1.409 4.219 7.355 1 97.12 173 ASP B CA 1
ATOM 3114 C C . ASP B 1 173 ? -0.704 4.727 8.609 1 97.12 173 ASP B C 1
ATOM 3116 O O . ASP B 1 173 ? -1.224 4.586 9.719 1 97.12 173 ASP B O 1
ATOM 3120 N N . LEU B 1 174 ? 0.41 5.324 8.414 1 97.62 174 LEU B N 1
ATOM 3121 C CA . LEU B 1 174 ? 1.178 5.883 9.523 1 97.62 174 LEU B CA 1
ATOM 3122 C C . LEU B 1 174 ? 0.38 6.961 10.25 1 97.62 174 LEU B C 1
ATOM 3124 O O . LEU B 1 174 ? 0.291 6.953 11.477 1 97.62 174 LEU B O 1
ATOM 3128 N N . LEU B 1 175 ? -0.248 7.844 9.531 1 96.69 175 LEU B N 1
ATOM 3129 C CA . LEU B 1 175 ? -0.938 8.992 10.102 1 96.69 175 LEU B CA 1
ATOM 3130 C C . LEU B 1 175 ? -2.158 8.555 10.898 1 96.69 175 LEU B C 1
ATOM 3132 O O . LEU B 1 175 ? -2.555 9.234 11.852 1 96.69 175 LEU B O 1
ATOM 3136 N N . LYS B 1 176 ? -2.732 7.496 10.609 1 96.62 176 LYS B N 1
ATOM 3137 C CA . LYS B 1 176 ? -3.965 7.039 11.242 1 96.62 176 LYS B CA 1
ATOM 3138 C C . LYS B 1 176 ? -3.676 6.336 12.57 1 96.62 176 LYS B C 1
ATOM 3140 O O . LYS B 1 176 ? -4.582 6.125 13.375 1 96.62 176 LYS B O 1
ATOM 3145 N N . ARG B 1 177 ? -2.508 5.926 12.719 1 95.94 177 ARG B N 1
ATOM 3146 C CA . ARG B 1 177 ? -2.162 5.199 13.938 1 95.94 177 ARG B CA 1
ATOM 3147 C C . ARG B 1 177 ? -2.041 6.148 15.125 1 95.94 177 ARG B C 1
ATOM 3149 O O . ARG B 1 177 ? -1.589 7.285 14.977 1 95.94 177 ARG B O 1
ATOM 3156 N N . ASP B 1 178 ? -2.43 5.645 16.312 1 93.31 178 ASP B N 1
ATOM 3157 C CA . ASP B 1 178 ? -2.316 6.406 17.547 1 93.31 178 ASP B CA 1
ATOM 3158 C C . ASP B 1 178 ? -0.95 6.199 18.203 1 93.31 178 ASP B C 1
ATOM 3160 O O . ASP B 1 178 ? -0.629 5.094 18.641 1 93.31 178 ASP B O 1
ATOM 3164 N N . MET B 1 179 ? -0.199 7.305 18.266 1 96.12 179 MET B N 1
ATOM 3165 C CA . MET B 1 179 ? 1.157 7.262 18.797 1 96.12 179 MET B CA 1
ATOM 3166 C C . MET B 1 179 ? 1.673 8.664 19.094 1 96.12 179 MET B C 1
ATOM 3168 O O . MET B 1 179 ? 1.032 9.656 18.734 1 96.12 179 MET B O 1
ATOM 3172 N N . SER B 1 180 ? 2.83 8.719 19.75 1 95.75 180 SER B N 1
ATOM 3173 C CA . SER B 1 180 ? 3.451 10.016 20 1 95.75 180 SER B CA 1
ATOM 3174 C C . SER B 1 180 ? 4 10.625 18.719 1 95.75 180 SER B C 1
ATOM 3176 O O . SER B 1 180 ? 4.297 9.914 17.766 1 95.75 180 SER B O 1
ATOM 3178 N N . GLU B 1 181 ? 4.129 11.922 18.703 1 94.19 181 GLU B N 1
ATOM 3179 C CA . GLU B 1 181 ? 4.711 12.609 17.547 1 94.19 181 GLU B CA 1
ATOM 3180 C C . GLU B 1 181 ? 6.148 12.156 17.312 1 94.19 181 GLU B C 1
ATOM 3182 O O . GLU B 1 181 ? 6.594 12.078 16.156 1 94.19 181 GLU B O 1
ATOM 3187 N N . ASP B 1 182 ? 6.801 11.93 18.359 1 95.38 182 ASP B N 1
ATOM 3188 C CA . ASP B 1 182 ? 8.18 11.469 18.234 1 95.38 182 ASP B CA 1
ATOM 3189 C C . ASP B 1 182 ? 8.242 10.094 17.562 1 95.38 182 ASP B C 1
ATOM 3191 O O . ASP B 1 182 ? 9.047 9.867 16.672 1 95.38 182 ASP B O 1
ATOM 3195 N N . SER B 1 183 ? 7.363 9.188 17.984 1 96.62 183 SER B N 1
ATOM 3196 C CA . SER B 1 183 ? 7.289 7.859 17.375 1 96.62 183 SER B CA 1
ATOM 3197 C C . SER B 1 183 ? 6.93 7.953 15.898 1 96.62 183 SER B C 1
ATOM 3199 O O . SER B 1 183 ? 7.531 7.273 15.062 1 96.62 183 SER B O 1
ATOM 3201 N N . ARG B 1 184 ? 6.055 8.797 15.578 1 96.81 184 ARG B N 1
ATOM 3202 C CA . ARG B 1 184 ? 5.621 8.984 14.203 1 96.81 184 ARG B CA 1
ATOM 3203 C C . ARG B 1 184 ? 6.762 9.5 13.328 1 96.81 184 ARG B C 1
ATOM 3205 O O . ARG B 1 184 ? 6.93 9.07 12.188 1 96.81 184 ARG B O 1
ATOM 3212 N N . LYS B 1 185 ? 7.48 10.43 13.93 1 95.88 185 LYS B N 1
ATOM 3213 C CA . LYS B 1 185 ? 8.625 10.984 13.219 1 95.88 185 LYS B CA 1
ATOM 3214 C C . LYS B 1 185 ? 9.672 9.914 12.922 1 95.88 185 LYS B C 1
ATOM 3216 O O . LYS B 1 185 ? 10.203 9.844 11.812 1 95.88 185 LYS B O 1
ATOM 3221 N N . GLN B 1 186 ? 9.953 9.109 13.859 1 95.94 186 GLN B N 1
ATOM 3222 C CA . GLN B 1 186 ? 10.922 8.031 13.672 1 95.94 186 GLN B CA 1
ATOM 3223 C C . GLN B 1 186 ? 10.516 7.109 12.531 1 95.94 186 GLN B C 1
ATOM 3225 O O . GLN B 1 186 ? 11.336 6.77 11.672 1 95.94 186 GLN B O 1
ATOM 3230 N N . ILE B 1 187 ? 9.273 6.719 12.523 1 97.19 187 ILE B N 1
ATOM 3231 C CA . ILE B 1 187 ? 8.781 5.781 11.516 1 97.19 187 ILE B CA 1
ATOM 3232 C C . ILE B 1 187 ? 8.758 6.457 10.148 1 97.19 187 ILE B C 1
ATOM 3234 O O . ILE B 1 187 ? 9.125 5.848 9.141 1 97.19 187 ILE B O 1
ATOM 3238 N N . PHE B 1 188 ? 8.375 7.723 10.148 1 96.69 188 PHE B N 1
ATOM 3239 C CA . PHE B 1 188 ? 8.352 8.453 8.883 1 96.69 188 PHE B CA 1
ATOM 3240 C C . PHE B 1 188 ? 9.75 8.516 8.273 1 96.69 188 PHE B C 1
ATOM 3242 O O . PHE B 1 188 ? 9.914 8.297 7.07 1 96.69 188 PHE B O 1
ATOM 3249 N N . GLU B 1 189 ? 10.688 8.836 9.078 1 94.62 189 GLU B N 1
ATOM 3250 C CA . GLU B 1 189 ? 12.062 8.938 8.602 1 94.62 189 GLU B CA 1
ATOM 3251 C C . GLU B 1 189 ? 12.57 7.598 8.078 1 94.62 189 GLU B C 1
ATOM 3253 O O . GLU B 1 189 ? 13.258 7.543 7.055 1 94.62 189 GLU B O 1
ATOM 3258 N N . ALA B 1 190 ? 12.203 6.543 8.758 1 95.94 190 ALA B N 1
ATOM 3259 C CA . ALA B 1 190 ? 12.578 5.211 8.281 1 95.94 190 ALA B CA 1
ATOM 3260 C C . ALA B 1 190 ? 11.898 4.895 6.949 1 95.94 190 ALA B C 1
ATOM 3262 O O . ALA B 1 190 ? 12.531 4.359 6.035 1 95.94 190 ALA B O 1
ATOM 3263 N N . LEU B 1 191 ? 10.625 5.234 6.824 1 96.44 191 LEU B N 1
ATOM 3264 C CA . LEU B 1 191 ? 9.898 5.023 5.574 1 96.44 191 LEU B CA 1
ATOM 3265 C C . LEU B 1 191 ? 10.531 5.816 4.438 1 96.44 191 LEU B C 1
ATOM 3267 O O . LEU B 1 191 ? 10.586 5.344 3.301 1 96.44 191 LEU B O 1
ATOM 3271 N N . TYR B 1 192 ? 10.938 6.992 4.789 1 93.19 192 TYR B N 1
ATOM 3272 C CA . TYR B 1 192 ? 11.594 7.832 3.793 1 93.19 192 TYR B CA 1
ATOM 3273 C C . TYR B 1 192 ? 12.875 7.188 3.293 1 93.19 192 TYR B C 1
ATOM 3275 O O . TYR B 1 192 ? 13.141 7.168 2.09 1 93.19 192 TYR B O 1
ATOM 3283 N N . VAL B 1 193 ? 13.703 6.699 4.211 1 92.62 193 VAL B N 1
ATOM 3284 C CA . VAL B 1 193 ? 14.945 6.027 3.85 1 92.62 193 VAL B CA 1
ATOM 3285 C C . VAL B 1 193 ? 14.648 4.84 2.936 1 92.62 193 VAL B C 1
ATOM 3287 O O . VAL B 1 193 ? 15.289 4.668 1.9 1 92.62 193 VAL B O 1
ATOM 3290 N N . TYR B 1 194 ? 13.641 4.086 3.291 1 95.56 194 TYR B N 1
ATOM 3291 C CA . TYR B 1 194 ? 13.211 2.936 2.502 1 95.56 194 TYR B CA 1
ATOM 3292 C C . TYR B 1 194 ? 12.867 3.352 1.077 1 95.56 194 TYR B C 1
ATOM 3294 O O . TYR B 1 194 ? 13.359 2.758 0.114 1 95.56 194 TYR B O 1
ATOM 3302 N N . ARG B 1 195 ? 12.023 4.336 0.941 1 93.25 195 ARG B N 1
ATOM 3303 C CA . ARG B 1 195 ? 11.555 4.801 -0.362 1 93.25 195 ARG B CA 1
ATOM 3304 C C . ARG B 1 195 ? 12.703 5.371 -1.185 1 93.25 195 ARG B C 1
ATOM 3306 O O . ARG B 1 195 ? 12.812 5.102 -2.383 1 93.25 195 ARG B O 1
ATOM 3313 N N . LEU B 1 196 ? 13.531 6.148 -0.536 1 90.81 196 LEU B N 1
ATOM 3314 C CA . LEU B 1 196 ? 14.633 6.816 -1.22 1 90.81 196 LEU B CA 1
ATOM 3315 C C . LEU B 1 196 ? 15.578 5.797 -1.845 1 90.81 196 LEU B C 1
ATOM 3317 O O . LEU B 1 196 ? 15.898 5.883 -3.033 1 90.81 196 LEU B O 1
ATOM 3321 N N . TYR B 1 197 ? 15.953 4.836 -1.101 1 92.19 197 TYR B N 1
ATOM 3322 C CA . TYR B 1 197 ? 16.922 3.867 -1.598 1 92.19 197 TYR B CA 1
ATOM 3323 C C . TYR B 1 197 ? 16.281 2.896 -2.578 1 92.19 197 TYR B C 1
ATOM 3325 O O . TYR B 1 197 ? 16.922 2.441 -3.527 1 92.19 197 TYR B O 1
ATOM 3333 N N . GLY B 1 198 ? 15.047 2.572 -2.297 1 94 198 GLY B N 1
ATOM 3334 C CA . GLY B 1 198 ? 14.32 1.812 -3.301 1 94 198 GLY B CA 1
ATOM 3335 C C . GLY B 1 198 ? 14.25 2.512 -4.645 1 94 198 GLY B C 1
ATOM 3336 O O . GLY B 1 198 ? 14.562 1.916 -5.68 1 94 198 GLY B O 1
ATOM 3337 N N . MET B 1 199 ? 13.945 3.785 -4.613 1 92.31 199 MET B N 1
ATOM 3338 C CA . MET B 1 199 ? 13.836 4.566 -5.84 1 92.31 199 MET B CA 1
ATOM 3339 C C . MET B 1 199 ? 15.203 4.754 -6.496 1 92.31 199 MET B C 1
ATOM 3341 O O . MET B 1 199 ? 15.312 4.746 -7.723 1 92.31 199 MET B O 1
ATOM 3345 N N . LYS B 1 200 ? 16.141 4.973 -5.68 1 90.81 200 LYS B N 1
ATOM 3346 C CA . LYS B 1 200 ? 17.5 5.098 -6.203 1 90.81 200 LYS B CA 1
ATOM 3347 C C . LYS B 1 200 ? 17.891 3.859 -7.004 1 90.81 200 LYS B C 1
ATOM 3349 O O . LYS B 1 200 ? 18.469 3.975 -8.094 1 90.81 200 LYS B O 1
ATOM 3354 N N . SER B 1 201 ? 17.594 2.717 -6.492 1 91.44 201 SER B N 1
ATOM 3355 C CA . SER B 1 201 ? 17.953 1.471 -7.168 1 91.44 201 SER B CA 1
ATOM 3356 C C . SER B 1 201 ? 17.219 1.333 -8.492 1 91.44 201 SER B C 1
ATOM 3358 O O . SER B 1 201 ? 17.734 0.746 -9.445 1 91.44 201 SER B O 1
ATOM 3360 N N . LEU B 1 202 ? 16 1.896 -8.57 1 92.38 202 LEU B N 1
ATOM 3361 C CA . LEU B 1 202 ? 15.211 1.844 -9.797 1 92.38 202 LEU B CA 1
ATOM 3362 C C . LEU B 1 202 ? 15.719 2.855 -10.82 1 92.38 202 LEU B C 1
ATOM 3364 O O . LEU B 1 202 ? 15.438 2.732 -12.008 1 92.38 202 LEU B O 1
ATOM 3368 N N . SER B 1 203 ? 16.453 3.799 -10.305 1 88.81 203 SER B N 1
ATOM 3369 C CA . SER B 1 203 ? 16.859 4.895 -11.18 1 88.81 203 SER B CA 1
ATOM 3370 C C . SER B 1 203 ? 18.281 4.699 -11.695 1 88.81 203 SER B C 1
ATOM 3372 O O . SER B 1 203 ? 18.75 5.449 -12.555 1 88.81 203 SER B O 1
ATOM 3374 N N . GLU B 1 204 ? 18.984 3.785 -11.117 1 86.38 204 GLU B N 1
ATOM 3375 C CA . GLU B 1 204 ? 20.344 3.525 -11.562 1 86.38 204 GLU B CA 1
ATOM 3376 C C . GLU B 1 204 ? 20.359 2.846 -12.93 1 86.38 204 GLU B C 1
ATOM 3378 O O . GLU B 1 204 ? 19.594 1.912 -13.172 1 86.38 204 GLU B O 1
#

InterPro domains:
  IPR001647 DNA-binding HTH domain, TetR-type [PF00440] (16-59)
  IPR001647 DNA-binding HTH domain, TetR-type [PR00455] (13-26)
  IPR001647 DNA-binding HTH domain, TetR-type [PR00455] (34-57)
  IPR001647 DNA-binding HTH domain, TetR-type [PS50977] (7-67)
  IPR009057 Homedomain-like superfamily [SSF46689] (3-61)
  IPR050624 Nucleoid occlusion factor SlmA/HTH-type transcriptional regulator [PTHR43479] (3-182)

Organism: NCBI:txid248903